Protein AF-A0A9C8SZF0-F1 (afdb_monomer)

Radius of gyration: 25.7 Å; Cα contacts (8 Å, |Δi|>4): 818; chains: 1; bounding box: 74×49×77 Å

pLDDT: mean 78.25, std 14.77, range [32.88, 96.75]

Nearest PDB structures (foldseek):
  4e8w-assembly2_B  TM=5.052E-01  e=5.948E-06  Burkholderia cenocepacia J2315
  4e8w-assembly1_A  TM=4.848E-01  e=4.442E-06  Burkholderia cenocepacia J2315
  3b1o-assembly1_B  TM=4.545E-01  e=8.723E-05  Burkholderia thailandensis E264
  6whj-assembly2_D  TM=4.359E-01  e=5.158E-05  Giardia lamblia ATCC 50803
  6whj-assembly2_C  TM=4.330E-01  e=2.495E-04  Giardia lamblia ATCC 50803

Foldseek 3Di:
DPPQAAAEEEEEAQEKEKEFEKDWDPFDPVPDDPPPPDDRVDTDIDGPADIDIDRPLRRLLVQLLVLVPVPDPGDHHYHYDHFWDYWYKYWYWYAAPPQPDPDPFWRIFGLDMDGGPDDQDDDTDADDDDPVCLVSLAPNQEEYEYEQSRAGHPCLVVSCVRHPPYAYEYEYLALQRCQVVLQSQFASYEYEYELNNLVVQVQDDDQQAFLLLSLLSVVVSCCDVSSNQADPVLRFGSYWYWYDLPQFKIWIGGRPFTKIFGDAQAGRGSDDQSRLHHAPSLRSNLVSVQRVVCSVVVGDDPDPLCCVQSGVQSNVLRVVCSSGPFGDDPHTHGDNGDPCPQQVVHRGVSVVPPDDDLRMFTWDRDDPVLVVLSCLCNDPDDDPSNQVSSVVGRDDPPPCPPCPPPDDDDDDVVNVVVVVVCLCPPCVVVVHSCVNARWHDQQPDIDRRSVVSRVLSVLLSQVLVQVPDPDDPDDDDDDDDDDPPPCRVVSNVSSQVSSQSSDDHRPDDDDDDDPVVVPD

Secondary structure (DSSP, 8-state):
------EEEEEEEEEEEEEEEEEEEP-PPTT---TTSPPTT--EEEE-S--EEE-HHHHHHHHHHHHHHHTSS--PEEEEEEEEEEEEEEEEEEEPTT---SSTT--EEEEEEEPPSS-SSS-PPPP---TTTHHHHS---SEEEEE-TTS--S-HHHHHHHSTT-EEEEEES-GGG-HHHHHHHGGGEEEEEEHHHHHTTT----SS--HHHHHHHHHHHHTSTTT--EETTTTEESSEEEEEETTTEEEEEETTEEEEEE-TT----SS--TTT-B-S-HHHHHHHHHHHHHHHHTS----HHHHHHHHHHHHHHHHHHHHH-BEESSSEEPPPP-SSTT-GGGS-HHHH--S--TTEEEPPPP-HHHHHHHHHHT-S---HHHHHHHHHHTPPPP------SS------HHHHHHHHHHIIIIITTTT-TTTTS--EEETTEEE--HHHHHHHHHHHHHHHHHHT-S--SS---------TTSSHHHHHHHHHHHHHTTSSS---------GGGS--

Mean predicted aligned error: 11.18 Å

Sequence (520 aa):
MEQISPKILLLGSNVRITNLPIKEVSLLEEGSLPAYGYNPGDAIDLLAGRVSVENGRLEQCLTWLSIYLAGSEMTPRLNSLAYGREKQVYQIFRKRKGATVEKPDHGWFMVNQILPSEGRGSESAPLVINNGNLEKMRDNAGIVIIDDSGVPPQVCDDLADLNPGFWCIAMGISVAHWQQWAERLGDRFTLFCRLSDLETTRMEMDSSVNWETIVAMSLRALRTPEVGLWDREKNRFLCHIIVEMFPHGLLYVGPEGTFFRYRKNHLPEKSSPRQRGSVPCYDTMVTSMLTMDAMRFGGFEFCRNYIFDFSKQVLINWHLLYEHGYYFTDGLEFPNLDLSATFPDGSPCSFINTTPDPSFVELPAFSADFDTTLDLVASQVWNENKKKALRSFFRRPARSVTASPYGGPPFDYLDVIVSVLHHLKEEVNRGRGFAELPIFQLGHLRTTDPAEIDPVITLHNVMESYVSKRHVLRPLCIGVFGPPGSGKSFAVKQVANVIARNLEGSPFDFFEFNLTQFAS

Structure (mmCIF, N/CA/C/O backbone):
data_AF-A0A9C8SZF0-F1
#
_entry.id   AF-A0A9C8SZF0-F1
#
loop_
_atom_site.group_PDB
_atom_site.id
_atom_site.type_symbol
_atom_site.label_atom_id
_atom_site.label_alt_id
_atom_site.label_comp_id
_atom_site.label_asym_id
_atom_site.label_entity_id
_atom_site.label_seq_id
_atom_site.pdbx_PDB_ins_code
_atom_site.Cartn_x
_atom_site.Cartn_y
_atom_site.Cartn_z
_atom_site.occupancy
_atom_site.B_iso_or_equiv
_atom_site.auth_seq_id
_atom_site.auth_comp_id
_atom_site.auth_asym_id
_atom_site.auth_atom_id
_atom_site.pdbx_PDB_model_num
ATOM 1 N N . MET A 1 1 ? -24.465 21.141 25.421 1.00 38.34 1 MET A N 1
ATOM 2 C CA . MET A 1 1 ? -24.071 19.760 25.083 1.00 38.34 1 MET A CA 1
ATOM 3 C C . MET A 1 1 ? -22.562 19.771 24.990 1.00 38.34 1 MET A C 1
ATOM 5 O O . MET A 1 1 ? -22.054 20.533 24.180 1.00 38.34 1 MET A O 1
ATOM 9 N N . GLU A 1 2 ? -21.855 19.058 25.870 1.00 36.3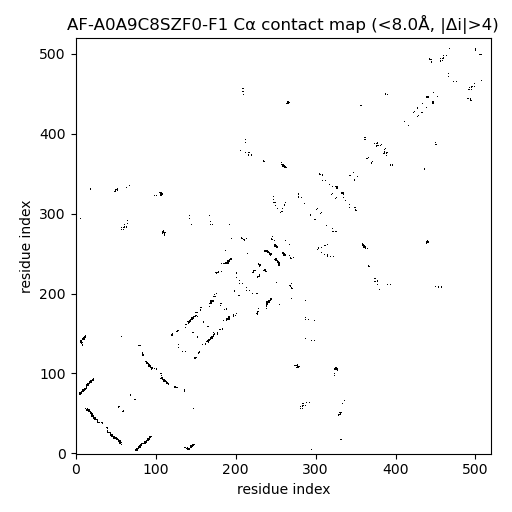4 2 GLU A N 1
ATOM 10 C CA . GLU A 1 2 ? -20.407 18.880 25.710 1.00 36.34 2 GLU A CA 1
ATOM 11 C C . GLU A 1 2 ? -20.170 18.201 24.364 1.00 36.34 2 GLU A C 1
ATOM 13 O O . GLU A 1 2 ? -20.716 17.131 24.092 1.00 36.34 2 GLU A O 1
ATOM 18 N N . GLN A 1 3 ? -19.431 18.871 23.487 1.00 45.34 3 GLN A N 1
ATOM 19 C CA . GLN A 1 3 ? -19.032 18.318 22.205 1.00 45.34 3 GLN A CA 1
ATOM 20 C C . GLN A 1 3 ? -18.050 17.187 22.520 1.00 45.34 3 GLN A C 1
ATOM 22 O O . GLN A 1 3 ? -16.918 17.438 22.931 1.00 45.34 3 GLN A O 1
ATOM 27 N N . ILE A 1 4 ? -18.525 15.941 22.456 1.00 55.91 4 ILE A N 1
ATOM 28 C CA . ILE A 1 4 ? -17.714 14.757 22.749 1.00 55.91 4 ILE A CA 1
ATOM 29 C C . ILE A 1 4 ? -16.521 14.790 21.791 1.00 55.91 4 ILE A C 1
ATOM 31 O O . ILE A 1 4 ? -16.707 14.729 20.577 1.00 55.91 4 ILE A O 1
ATOM 35 N N . SER A 1 5 ? -15.309 14.936 22.335 1.00 64.50 5 SER A N 1
ATOM 36 C CA . SER A 1 5 ? -14.091 14.920 21.521 1.00 64.50 5 SER A CA 1
ATOM 37 C C . SER A 1 5 ? -14.018 13.590 20.758 1.00 64.50 5 SER A C 1
ATOM 39 O O . SER A 1 5 ? -14.234 12.533 21.371 1.00 64.50 5 SER A O 1
ATOM 41 N N . PRO A 1 6 ? -13.749 13.615 19.440 1.00 76.25 6 PRO A N 1
ATOM 42 C CA . PRO A 1 6 ? -13.634 12.401 18.650 1.00 76.25 6 PRO A CA 1
ATOM 43 C C . PRO A 1 6 ? -12.551 11.492 19.240 1.00 76.25 6 PRO A C 1
ATOM 45 O O . PRO A 1 6 ? -11.498 11.955 19.686 1.00 76.25 6 PRO A O 1
ATOM 48 N N . LYS A 1 7 ? -12.814 10.185 19.281 1.00 86.88 7 LYS A N 1
ATOM 49 C CA . LYS A 1 7 ? -11.872 9.203 19.830 1.00 86.88 7 LYS A CA 1
ATOM 50 C C . LYS A 1 7 ? -11.289 8.333 18.729 1.00 86.88 7 LYS A C 1
ATOM 52 O O . LYS A 1 7 ? -12.010 7.906 17.824 1.00 86.88 7 LYS A O 1
ATOM 57 N N . ILE A 1 8 ? -10.004 8.031 18.867 1.00 90.75 8 ILE A N 1
ATOM 58 C CA . ILE A 1 8 ? -9.289 7.075 18.026 1.00 90.75 8 ILE A CA 1
ATOM 59 C C . ILE A 1 8 ? -8.812 5.939 18.925 1.00 90.75 8 ILE A C 1
ATOM 61 O O . ILE A 1 8 ? -8.101 6.171 19.907 1.00 90.75 8 ILE A O 1
ATOM 65 N N . LEU A 1 9 ? -9.201 4.715 18.581 1.00 92.81 9 LEU A N 1
ATOM 66 C CA . LEU A 1 9 ? -8.744 3.499 19.239 1.00 92.81 9 LEU A CA 1
ATOM 67 C C . LEU A 1 9 ? -7.778 2.752 18.322 1.00 92.81 9 LEU A C 1
ATOM 69 O O . LEU A 1 9 ? -8.140 2.332 17.230 1.00 92.81 9 LEU A O 1
ATOM 73 N N . LEU A 1 10 ? -6.556 2.552 18.793 1.00 93.19 10 LEU A N 1
ATOM 74 C CA . LEU A 1 10 ? -5.532 1.750 18.139 1.00 93.19 10 LEU A CA 1
ATOM 75 C C . LEU A 1 10 ? -5.492 0.366 18.787 1.00 93.19 10 LEU A C 1
ATOM 77 O O . LEU A 1 10 ? -5.173 0.236 19.970 1.00 93.19 10 LEU A O 1
ATOM 81 N N . LEU A 1 11 ? -5.799 -0.667 18.011 1.00 92.12 11 LEU A N 1
ATOM 82 C CA . LEU A 1 11 ? -5.653 -2.066 18.391 1.00 92.12 11 LEU A CA 1
ATOM 83 C C . LEU A 1 11 ? -4.534 -2.672 17.560 1.00 92.12 11 LEU A C 1
ATOM 85 O O . LEU A 1 11 ? -4.567 -2.635 16.336 1.00 92.12 11 LEU A O 1
ATOM 89 N N . GLY A 1 12 ? -3.538 -3.260 18.197 1.00 89.56 12 GLY A N 1
ATOM 90 C CA . GLY A 1 12 ? -2.451 -3.866 17.443 1.00 89.56 12 GLY A CA 1
ATOM 91 C C . GLY A 1 12 ? -1.741 -4.934 18.216 1.00 89.56 12 GLY A C 1
ATOM 92 O O . GLY A 1 12 ? -1.957 -5.142 19.407 1.00 89.56 12 GLY A O 1
ATOM 93 N N . SER A 1 13 ? -0.885 -5.641 17.512 1.00 85.75 13 SER A N 1
ATOM 94 C CA . SER A 1 13 ? -0.156 -6.725 18.136 1.00 85.75 13 SER A CA 1
ATOM 95 C C . SER A 1 13 ? 0.953 -6.195 19.025 1.00 85.75 13 SER A C 1
ATOM 97 O O . SER A 1 13 ? 1.542 -5.149 18.757 1.00 85.75 13 SER A O 1
ATOM 99 N N . ASN A 1 14 ? 1.253 -6.937 20.085 1.00 88.44 14 ASN A N 1
ATOM 100 C CA . ASN A 1 14 ? 2.351 -6.611 20.973 1.00 88.44 14 ASN A CA 1
ATOM 101 C C . ASN A 1 14 ? 3.686 -6.898 20.270 1.00 88.44 14 ASN A C 1
ATOM 103 O O . ASN A 1 14 ? 4.181 -8.024 20.272 1.00 88.44 14 ASN A O 1
ATOM 107 N N . VAL A 1 15 ? 4.237 -5.888 19.600 1.00 88.81 15 VAL A N 1
ATOM 108 C CA . VAL A 1 15 ? 5.493 -5.988 18.856 1.00 88.81 15 VAL A CA 1
ATOM 109 C C . VAL A 1 15 ? 6.458 -4.952 19.393 1.00 88.81 15 VAL A C 1
ATOM 111 O O . VAL A 1 15 ? 6.147 -3.766 19.423 1.00 88.81 15 VAL A O 1
ATOM 114 N N . ARG A 1 16 ? 7.653 -5.405 19.752 1.00 92.94 16 ARG A N 1
ATOM 115 C CA . ARG A 1 16 ? 8.770 -4.556 20.134 1.00 92.94 16 ARG A CA 1
ATOM 116 C C . ARG A 1 16 ? 9.786 -4.552 18.998 1.00 92.94 16 ARG A C 1
ATOM 118 O O . ARG A 1 16 ? 10.377 -5.582 18.674 1.00 92.94 16 ARG A O 1
ATOM 125 N N . ILE A 1 17 ? 9.959 -3.397 18.366 1.00 92.44 17 ILE A N 1
ATOM 126 C CA . ILE A 1 17 ? 10.897 -3.197 17.262 1.00 92.44 17 ILE A CA 1
ATOM 127 C C . ILE A 1 17 ? 12.141 -2.500 17.804 1.00 92.44 17 ILE A C 1
ATOM 129 O O . ILE A 1 17 ? 12.049 -1.438 18.410 1.00 92.44 17 ILE A O 1
ATOM 133 N N . THR A 1 18 ? 13.309 -3.099 17.584 1.00 94.12 18 THR A N 1
ATOM 134 C CA . THR A 1 18 ? 14.612 -2.508 17.902 1.00 94.12 18 THR A CA 1
ATOM 135 C C . THR A 1 18 ? 15.274 -2.014 16.619 1.00 94.12 18 THR A C 1
ATOM 137 O O . THR A 1 18 ? 15.653 -2.813 15.759 1.00 94.12 18 THR A O 1
ATOM 140 N N . ASN A 1 19 ? 15.435 -0.699 16.507 1.00 93.31 19 ASN A N 1
ATOM 141 C CA . ASN A 1 19 ? 15.998 -0.015 15.348 1.00 93.31 19 ASN A CA 1
ATOM 142 C C . ASN A 1 19 ? 17.500 0.226 15.559 1.00 93.31 19 ASN A C 1
ATOM 144 O O . ASN A 1 19 ? 17.912 0.945 16.475 1.00 93.31 19 ASN A O 1
ATOM 148 N N . LEU A 1 20 ? 18.317 -0.398 14.710 1.00 92.69 20 LEU A N 1
ATOM 149 C CA . LEU A 1 20 ? 19.775 -0.452 14.799 1.00 92.69 20 LEU A CA 1
ATOM 150 C C . LEU A 1 20 ? 20.410 0.342 13.643 1.00 92.69 20 LEU A C 1
ATOM 152 O O . LEU A 1 20 ? 20.508 -0.188 12.532 1.00 92.69 20 LEU A O 1
ATOM 156 N N . PRO A 1 21 ? 20.869 1.586 13.863 1.00 91.62 21 PRO A N 1
ATOM 157 C CA . PRO A 1 21 ? 21.657 2.302 12.866 1.00 91.62 21 PRO A CA 1
ATOM 158 C C . PRO A 1 21 ? 23.086 1.745 12.831 1.00 91.62 21 PRO A C 1
ATOM 160 O O . PRO A 1 21 ? 23.797 1.779 13.838 1.00 91.62 21 PRO A O 1
ATOM 163 N N . ILE A 1 22 ? 23.526 1.255 11.672 1.00 89.25 22 ILE A N 1
ATOM 164 C CA . ILE A 1 22 ? 24.860 0.680 11.461 1.00 89.25 22 ILE A CA 1
ATOM 165 C C . ILE A 1 22 ? 25.652 1.418 10.376 1.00 89.25 22 ILE A C 1
ATOM 167 O O . ILE A 1 22 ? 25.095 2.027 9.458 1.00 89.25 22 ILE A O 1
ATOM 171 N N . LYS A 1 23 ? 26.979 1.329 10.468 1.00 84.81 23 LYS A N 1
ATOM 172 C CA . LYS A 1 23 ? 27.936 1.754 9.445 1.00 84.81 23 LYS A CA 1
ATOM 173 C C . LYS A 1 23 ? 28.950 0.643 9.203 1.00 84.81 23 LYS A C 1
ATOM 175 O O . LYS A 1 23 ? 29.465 0.055 10.152 1.00 84.81 23 LYS A O 1
ATOM 180 N N . GLU A 1 24 ? 29.253 0.405 7.937 1.00 75.44 24 GLU A N 1
ATOM 181 C CA . GLU A 1 24 ? 30.320 -0.510 7.543 1.00 75.44 24 GLU A CA 1
ATOM 182 C C . GLU A 1 24 ? 31.672 0.161 7.805 1.00 75.44 24 GLU A C 1
ATOM 184 O O . GLU A 1 24 ? 31.866 1.340 7.482 1.00 75.44 24 GLU A O 1
ATOM 189 N N . VAL A 1 25 ? 32.593 -0.573 8.422 1.00 69.62 25 VAL A N 1
ATOM 190 C CA . VAL A 1 25 ? 33.979 -0.140 8.592 1.00 69.62 25 VAL A CA 1
ATOM 191 C C . VAL A 1 25 ? 34.795 -0.817 7.507 1.00 69.62 25 VAL A C 1
ATOM 193 O O . VAL A 1 25 ? 34.813 -2.043 7.425 1.00 69.62 25 VAL A O 1
ATOM 196 N N . SER A 1 26 ? 35.445 -0.014 6.661 1.00 56.91 26 SER A N 1
ATOM 197 C CA . SER A 1 26 ? 36.345 -0.525 5.631 1.00 56.91 26 SER A CA 1
ATOM 198 C C . SER A 1 26 ? 37.359 -1.464 6.275 1.00 56.91 26 SER A C 1
ATOM 200 O O . SER A 1 26 ? 37.999 -1.106 7.265 1.00 56.91 26 SER A O 1
ATOM 202 N N . LEU A 1 27 ? 37.433 -2.669 5.717 1.00 55.66 27 LEU A N 1
ATOM 203 C CA . LEU A 1 27 ? 38.304 -3.763 6.121 1.00 55.66 27 LEU A CA 1
ATOM 204 C C . LEU A 1 27 ? 39.694 -3.247 6.503 1.00 55.66 27 LEU A C 1
ATOM 206 O O . LEU A 1 27 ? 40.273 -2.440 5.777 1.00 55.66 27 LEU A O 1
ATOM 210 N N . LEU A 1 28 ? 40.223 -3.732 7.627 1.00 53.03 28 LEU A N 1
ATOM 211 C CA . LEU A 1 28 ? 41.644 -3.608 7.944 1.00 53.03 28 LEU A CA 1
ATOM 212 C C . LEU A 1 28 ? 42.442 -4.026 6.700 1.00 53.03 28 LEU A C 1
ATOM 214 O O . LEU A 1 28 ? 42.295 -5.161 6.242 1.00 53.03 28 LEU A O 1
ATOM 218 N N . GLU A 1 29 ? 43.235 -3.113 6.133 1.00 50.22 29 GLU A N 1
ATOM 219 C CA . GLU A 1 29 ? 44.089 -3.425 4.984 1.00 50.22 29 GLU A CA 1
ATOM 220 C C . GLU A 1 29 ? 45.034 -4.578 5.354 1.00 50.22 29 GLU A C 1
ATOM 222 O O . GLU A 1 29 ? 45.489 -4.667 6.503 1.00 50.22 29 GLU A O 1
ATOM 227 N N . GLU A 1 30 ? 45.334 -5.470 4.404 1.00 50.25 30 GLU A N 1
ATOM 228 C CA . GLU A 1 30 ? 46.364 -6.498 4.591 1.00 50.25 30 GLU A CA 1
ATOM 229 C C . GLU A 1 30 ? 47.668 -5.833 5.063 1.00 50.25 30 GLU A C 1
ATOM 231 O O . GLU A 1 30 ? 48.233 -4.986 4.376 1.00 50.25 30 GLU A O 1
ATOM 236 N N . GLY A 1 31 ? 48.132 -6.189 6.266 1.00 51.50 31 GLY A N 1
ATOM 237 C CA . GLY A 1 31 ? 49.287 -5.555 6.921 1.00 51.50 31 GLY A CA 1
ATOM 238 C C . GLY A 1 31 ? 48.944 -4.699 8.146 1.00 51.50 31 GLY A C 1
ATOM 239 O O . GLY A 1 31 ? 49.842 -4.326 8.900 1.00 51.50 31 GLY A O 1
ATOM 240 N N . SER A 1 32 ? 47.660 -4.453 8.410 1.00 55.47 32 SER A N 1
ATOM 241 C CA . SER A 1 32 ? 47.193 -3.879 9.676 1.00 55.47 32 SER A CA 1
ATOM 242 C C . SER A 1 32 ? 47.298 -4.931 10.785 1.00 55.47 32 SER A C 1
ATOM 244 O O . SER A 1 32 ? 46.672 -5.985 10.689 1.00 55.47 32 SER A O 1
ATOM 246 N N . LEU A 1 33 ? 48.053 -4.673 11.859 1.00 46.62 33 LEU A N 1
ATOM 247 C CA . LEU A 1 33 ? 48.006 -5.522 13.058 1.00 46.62 33 LEU A CA 1
ATOM 248 C C . LEU A 1 33 ? 46.570 -5.497 13.621 1.00 46.62 33 LEU A C 1
ATOM 250 O O . LEU A 1 33 ? 46.098 -4.417 13.987 1.00 46.62 33 LEU A O 1
ATOM 254 N N . PRO A 1 34 ? 45.852 -6.634 13.697 1.00 52.44 34 PRO A N 1
ATOM 255 C CA . PRO A 1 34 ? 44.480 -6.629 14.180 1.00 52.44 34 PRO A CA 1
ATOM 256 C C . PRO A 1 34 ? 44.485 -6.328 15.679 1.00 52.44 34 PRO A C 1
ATOM 258 O O . PRO A 1 34 ? 44.896 -7.151 16.493 1.00 52.44 34 PRO A O 1
ATOM 261 N N . ALA A 1 35 ? 44.008 -5.143 16.061 1.00 52.53 35 ALA A N 1
ATOM 262 C CA . ALA A 1 35 ? 43.926 -4.748 17.467 1.00 52.53 35 ALA A CA 1
ATOM 263 C C . ALA A 1 35 ? 42.891 -5.566 18.273 1.00 52.53 35 ALA A C 1
ATOM 265 O O . ALA A 1 35 ? 42.857 -5.457 19.493 1.00 52.53 35 ALA A O 1
ATOM 266 N N . TYR A 1 36 ? 42.062 -6.397 17.627 1.00 56.94 36 TYR A N 1
ATOM 267 C CA . TYR A 1 36 ? 40.948 -7.099 18.273 1.00 56.94 36 TYR A CA 1
ATOM 268 C C . TYR A 1 36 ? 40.574 -8.426 17.587 1.00 56.94 36 TYR A C 1
ATOM 270 O O . TYR A 1 36 ? 39.426 -8.610 17.227 1.00 56.94 36 TYR A O 1
ATOM 278 N N . GLY A 1 37 ? 41.505 -9.359 17.360 1.00 59.75 37 GLY A N 1
ATOM 279 C CA . GLY A 1 37 ? 41.156 -10.747 16.977 1.00 59.75 37 GLY A CA 1
ATOM 280 C C . GLY A 1 37 ? 40.319 -10.952 15.695 1.00 59.75 37 GLY A C 1
ATOM 281 O O . GLY A 1 37 ? 39.879 -12.071 15.451 1.00 59.75 37 GLY A O 1
ATOM 282 N N . TYR A 1 38 ? 40.095 -9.907 14.897 1.00 63.72 38 TYR A N 1
ATOM 283 C CA . TYR A 1 38 ? 39.422 -9.960 13.601 1.00 63.72 38 TYR A CA 1
ATOM 284 C C . TYR A 1 38 ? 40.428 -10.323 12.513 1.00 63.72 38 TYR A C 1
ATOM 286 O O . TYR A 1 38 ? 41.579 -9.876 12.550 1.00 63.72 38 TYR A O 1
ATOM 294 N N . ASN A 1 39 ? 39.996 -11.102 11.529 1.00 61.88 39 ASN A N 1
ATOM 295 C CA . ASN A 1 39 ? 40.811 -11.408 10.366 1.00 61.88 39 ASN A CA 1
ATOM 296 C C . ASN A 1 39 ? 40.719 -10.259 9.347 1.00 61.88 39 ASN A C 1
ATOM 298 O O . ASN A 1 39 ? 39.636 -9.702 9.137 1.00 61.88 39 ASN A O 1
ATOM 302 N N . PRO A 1 40 ? 41.826 -9.900 8.673 1.00 57.72 40 PRO A N 1
ATOM 303 C CA . PRO A 1 40 ? 41.757 -9.087 7.463 1.00 57.72 40 PRO A CA 1
ATOM 304 C C . PRO A 1 40 ? 40.744 -9.704 6.487 1.00 57.72 40 PRO A C 1
ATOM 306 O O . PRO A 1 40 ? 40.818 -10.894 6.187 1.00 57.72 40 PRO A O 1
ATOM 309 N N . GLY A 1 41 ? 39.771 -8.911 6.034 1.00 57.34 41 GLY A N 1
ATOM 310 C CA . GLY A 1 41 ? 38.653 -9.392 5.211 1.00 57.34 41 GLY A CA 1
ATOM 311 C C . GLY A 1 41 ? 37.327 -9.627 5.953 1.00 57.34 41 GLY A C 1
ATOM 312 O O . GLY A 1 41 ? 36.304 -9.797 5.289 1.00 57.34 41 GLY A O 1
ATOM 313 N N . ASP A 1 42 ? 37.299 -9.569 7.290 1.00 61.69 42 ASP A N 1
ATOM 314 C CA . ASP A 1 42 ? 36.056 -9.686 8.066 1.00 61.69 42 ASP A CA 1
ATOM 315 C C . ASP A 1 42 ? 35.130 -8.481 7.846 1.00 61.69 42 ASP A C 1
ATOM 317 O O . ASP A 1 42 ? 35.495 -7.339 8.117 1.00 61.69 42 ASP A O 1
ATOM 321 N N . ALA A 1 43 ? 33.891 -8.725 7.410 1.00 63.72 43 ALA A N 1
ATOM 322 C CA . ALA A 1 43 ? 32.884 -7.674 7.276 1.00 63.72 43 ALA A CA 1
ATOM 323 C C . ALA A 1 43 ? 32.422 -7.188 8.661 1.00 63.72 43 ALA A C 1
ATOM 325 O O . ALA A 1 43 ? 31.657 -7.872 9.343 1.00 63.72 43 ALA A O 1
ATOM 326 N N . ILE A 1 44 ? 32.872 -5.997 9.061 1.00 71.50 44 ILE A N 1
ATOM 327 C CA . ILE A 1 44 ? 32.562 -5.401 10.364 1.00 71.50 44 ILE A CA 1
ATOM 328 C C . ILE A 1 44 ? 31.558 -4.258 10.179 1.00 71.50 44 ILE A C 1
ATOM 330 O O . ILE A 1 44 ? 31.874 -3.209 9.614 1.00 71.50 44 ILE A O 1
ATOM 334 N N . ASP A 1 45 ? 30.351 -4.448 10.710 1.00 79.75 45 ASP A N 1
ATOM 335 C CA . ASP A 1 45 ? 29.361 -3.386 10.890 1.00 79.75 45 ASP A CA 1
ATOM 336 C C . ASP A 1 45 ? 29.424 -2.886 12.345 1.00 79.75 45 ASP A C 1
ATOM 338 O O . ASP A 1 45 ? 29.328 -3.667 13.294 1.00 79.75 45 ASP A O 1
ATOM 342 N N . LEU A 1 46 ? 29.574 -1.573 12.535 1.00 83.19 46 LEU A N 1
ATOM 343 C CA . LEU A 1 46 ? 29.512 -0.929 13.850 1.00 83.19 46 LEU A CA 1
ATOM 344 C C . LEU A 1 46 ? 28.219 -0.137 14.002 1.00 83.19 46 LEU A C 1
ATOM 346 O O . LEU A 1 46 ? 27.692 0.399 13.027 1.00 83.19 46 LEU A O 1
ATOM 350 N N . LEU A 1 47 ? 27.751 0.020 15.242 1.00 88.12 47 LEU A N 1
ATOM 351 C CA . LEU A 1 47 ? 26.681 0.968 15.541 1.00 88.12 47 LEU A CA 1
ATOM 352 C C . LEU A 1 47 ? 27.116 2.385 15.148 1.00 88.12 47 LEU A C 1
ATOM 354 O O . LEU A 1 47 ? 28.212 2.847 15.473 1.00 88.12 47 LEU A O 1
ATOM 358 N N . ALA A 1 48 ? 26.240 3.063 14.420 1.00 86.44 48 ALA A N 1
ATOM 359 C CA . ALA A 1 48 ? 26.464 4.400 13.891 1.00 86.44 48 ALA A CA 1
ATOM 360 C C . ALA A 1 48 ? 25.667 5.482 14.631 1.00 86.44 48 ALA A C 1
ATOM 362 O O . ALA A 1 48 ? 25.832 6.662 14.338 1.00 86.44 48 ALA A O 1
ATOM 363 N N . GLY A 1 49 ? 24.828 5.085 15.587 1.00 84.75 49 GLY A N 1
ATOM 364 C CA . GLY A 1 49 ? 23.991 5.970 16.384 1.00 84.75 49 GLY A CA 1
ATOM 365 C C . GLY A 1 49 ? 23.331 5.224 17.541 1.00 84.75 49 GLY A C 1
ATOM 366 O O . GLY A 1 49 ? 23.647 4.062 17.815 1.00 84.75 49 GLY A O 1
ATOM 367 N N . ARG A 1 50 ? 22.409 5.903 18.225 1.00 88.12 50 ARG A N 1
ATOM 368 C CA . ARG A 1 50 ? 21.656 5.334 19.343 1.00 88.12 50 ARG A CA 1
ATOM 369 C C . ARG A 1 50 ? 20.680 4.266 18.845 1.00 88.12 50 ARG A C 1
ATOM 371 O O . ARG A 1 50 ? 19.971 4.464 17.862 1.00 88.12 50 ARG A O 1
ATOM 378 N N . VAL A 1 51 ? 20.622 3.145 19.559 1.00 90.69 51 VAL A N 1
ATOM 379 C CA . VAL A 1 51 ? 19.593 2.123 19.344 1.00 90.69 51 VAL A CA 1
ATOM 380 C C . VAL A 1 51 ? 18.278 2.634 19.920 1.00 90.69 51 VAL A C 1
ATOM 382 O O . VAL A 1 51 ? 18.233 3.025 21.088 1.00 90.69 51 VAL A O 1
ATOM 385 N N . SER A 1 52 ? 17.219 2.619 19.114 1.00 90.88 52 SER A N 1
ATOM 386 C CA . SER A 1 52 ? 15.869 2.976 19.561 1.00 90.88 52 SER A CA 1
ATOM 387 C C . SER A 1 52 ? 14.959 1.761 19.594 1.00 90.88 52 SER A C 1
ATOM 389 O O . SER A 1 52 ? 15.185 0.775 18.892 1.00 90.88 52 SER A O 1
ATOM 391 N N . VAL A 1 53 ? 13.957 1.820 20.464 1.00 91.81 53 VAL A N 1
ATOM 392 C CA . VAL A 1 53 ? 12.970 0.762 20.656 1.00 91.81 53 VAL A CA 1
ATOM 393 C C . VAL A 1 53 ? 11.592 1.395 20.552 1.00 91.81 53 VAL A C 1
ATOM 395 O O . VAL A 1 53 ? 11.332 2.367 21.253 1.00 91.81 53 VAL A O 1
ATOM 398 N N . GLU A 1 54 ? 10.734 0.829 19.712 1.00 90.75 54 GLU A N 1
ATOM 399 C CA . GLU A 1 54 ? 9.350 1.268 19.505 1.00 90.75 54 GLU A CA 1
ATOM 400 C C . GLU A 1 54 ? 8.378 0.083 19.631 1.00 90.75 54 GLU A C 1
ATOM 402 O O . GLU A 1 54 ? 8.727 -1.070 19.358 1.00 90.75 54 GLU A O 1
ATOM 407 N N . ASN A 1 55 ? 7.137 0.359 20.025 1.00 89.25 55 ASN A N 1
ATOM 408 C CA . ASN A 1 55 ? 6.063 -0.618 20.212 1.00 89.25 55 ASN A CA 1
ATOM 409 C C . ASN A 1 55 ? 5.299 -0.879 18.902 1.00 89.25 55 ASN A C 1
ATOM 411 O O . ASN A 1 55 ? 4.069 -0.773 18.822 1.00 89.25 55 ASN A O 1
ATOM 415 N N . GLY A 1 56 ? 6.050 -1.195 17.848 1.00 88.06 56 GLY A N 1
ATOM 416 C CA . GLY A 1 56 ? 5.500 -1.659 16.583 1.00 88.06 56 GLY A CA 1
ATOM 417 C C . GLY A 1 56 ? 4.669 -0.620 15.833 1.00 88.06 56 GLY A C 1
ATOM 418 O O . GLY A 1 56 ? 4.826 0.590 15.990 1.00 88.06 56 GLY A O 1
ATOM 419 N N . ARG A 1 57 ? 3.742 -1.116 15.005 1.00 88.75 57 ARG A N 1
ATOM 420 C CA . ARG A 1 57 ? 2.879 -0.283 14.154 1.00 88.75 57 ARG A CA 1
ATOM 421 C C . ARG A 1 57 ? 1.992 0.686 14.939 1.00 88.75 57 ARG A C 1
ATOM 423 O O . ARG A 1 57 ? 1.641 1.733 14.401 1.00 88.75 57 ARG A O 1
ATOM 430 N N . LEU A 1 58 ? 1.639 0.371 16.190 1.00 88.00 58 LEU A N 1
ATOM 431 C CA . LEU A 1 58 ? 0.797 1.244 17.015 1.00 88.00 58 LEU A CA 1
ATOM 432 C C . LEU A 1 58 ? 1.514 2.542 17.378 1.00 88.00 58 LEU A C 1
ATOM 434 O O . LEU A 1 58 ? 0.946 3.619 17.209 1.00 88.00 58 LEU A O 1
ATOM 438 N N . GLU A 1 59 ? 2.760 2.447 17.841 1.00 90.38 59 GLU A N 1
ATOM 439 C CA . GLU A 1 59 ? 3.568 3.628 18.153 1.00 90.38 59 GLU A CA 1
ATOM 440 C C . GLU A 1 59 ? 3.896 4.421 16.887 1.00 90.38 59 GLU A C 1
ATOM 442 O O . GLU A 1 59 ? 3.759 5.639 16.878 1.00 90.38 59 GLU A O 1
ATOM 447 N N . GLN A 1 60 ? 4.191 3.739 15.777 1.00 90.75 60 GLN A N 1
ATOM 448 C CA . GLN A 1 60 ? 4.405 4.391 14.482 1.00 90.75 60 GLN A CA 1
ATOM 449 C C . GLN A 1 60 ? 3.166 5.181 14.016 1.00 90.75 60 GLN A C 1
ATOM 451 O O . GLN A 1 60 ? 3.300 6.321 13.572 1.00 90.75 60 GLN A O 1
ATOM 456 N N . CYS A 1 61 ? 1.954 4.624 14.154 1.00 91.25 61 CYS A N 1
ATOM 457 C CA . CYS A 1 61 ? 0.709 5.351 13.871 1.00 91.25 61 CYS A CA 1
ATOM 458 C C . CYS A 1 61 ? 0.538 6.560 14.796 1.00 91.25 61 CYS A C 1
ATOM 460 O O . CYS A 1 61 ? 0.186 7.637 14.328 1.00 91.25 61 CYS A O 1
ATOM 462 N N . LEU A 1 62 ? 0.797 6.411 16.100 1.00 90.50 62 LEU A N 1
ATOM 463 C CA . LEU A 1 62 ? 0.712 7.522 17.055 1.00 90.50 62 LEU A CA 1
ATOM 464 C C . LEU A 1 62 ? 1.677 8.657 16.702 1.00 90.50 62 LEU A C 1
ATOM 466 O O . LEU A 1 62 ? 1.285 9.823 16.761 1.00 90.50 62 LEU A O 1
ATOM 470 N N . THR A 1 63 ? 2.907 8.332 16.302 1.00 90.19 63 THR A N 1
ATOM 471 C CA . THR A 1 63 ? 3.907 9.316 15.871 1.00 90.19 63 THR A CA 1
ATOM 472 C C . THR A 1 63 ? 3.436 10.060 14.627 1.00 90.19 63 THR A C 1
ATOM 474 O O . THR A 1 63 ? 3.449 11.291 14.613 1.00 90.19 63 THR A O 1
ATOM 477 N N . TRP A 1 64 ? 2.933 9.344 13.615 1.00 91.00 64 TRP A N 1
ATOM 478 C CA . TRP A 1 64 ? 2.347 9.978 12.435 1.00 91.00 64 TRP A CA 1
ATOM 479 C C . TRP A 1 64 ? 1.159 10.868 12.802 1.00 91.00 64 TRP A C 1
ATOM 481 O O . TRP A 1 64 ? 1.179 12.054 12.485 1.00 91.00 64 TRP A O 1
ATOM 491 N N . LEU A 1 65 ? 0.160 10.347 13.520 1.00 89.62 65 LEU A N 1
ATOM 492 C CA . LEU A 1 65 ? -1.005 11.119 13.962 1.00 89.62 65 LEU A CA 1
ATOM 493 C C . LEU A 1 65 ? -0.599 12.376 14.737 1.00 89.62 65 LEU A C 1
ATOM 495 O O . LEU A 1 65 ? -1.177 13.432 14.512 1.00 89.62 65 LEU A O 1
ATOM 499 N N . SER A 1 66 ? 0.422 12.301 15.592 1.00 88.00 66 SER A N 1
ATOM 500 C CA . SER A 1 66 ? 0.929 13.463 16.330 1.00 88.00 66 SER A CA 1
ATOM 501 C C . SER A 1 66 ? 1.486 14.545 15.398 1.00 88.00 66 SER A C 1
ATOM 503 O O . SER A 1 66 ? 1.202 15.723 15.607 1.00 88.00 66 SER A O 1
ATOM 505 N N . ILE A 1 67 ? 2.207 14.163 14.335 1.00 85.25 67 ILE A N 1
ATOM 506 C CA . ILE A 1 67 ? 2.691 15.096 13.299 1.00 85.25 67 ILE A CA 1
ATOM 507 C C . ILE A 1 67 ? 1.508 15.765 12.580 1.00 85.25 67 ILE A C 1
ATOM 509 O O . ILE A 1 67 ? 1.510 16.981 12.396 1.00 85.25 67 ILE A O 1
ATOM 513 N N . TYR A 1 68 ? 0.473 14.999 12.219 1.00 83.75 68 TYR A N 1
ATOM 514 C CA . TYR A 1 68 ? -0.740 15.543 11.596 1.00 83.75 68 TYR A CA 1
ATOM 515 C C . TYR A 1 68 ? -1.507 16.490 12.525 1.00 83.75 68 TYR A C 1
ATOM 517 O O . TYR A 1 68 ? -1.987 17.540 12.092 1.00 83.75 68 TYR A O 1
ATOM 525 N N . LEU A 1 69 ? -1.641 16.112 13.797 1.00 83.50 69 LEU A N 1
ATOM 526 C CA . LEU A 1 69 ? -2.407 16.853 14.791 1.00 83.50 69 LEU A CA 1
ATOM 527 C C . LEU A 1 69 ? -1.727 18.160 15.186 1.00 83.50 69 LEU A C 1
ATOM 529 O O . LEU A 1 69 ? -2.428 19.149 15.373 1.00 83.50 69 LEU A O 1
ATOM 533 N N . ALA A 1 70 ? -0.391 18.193 15.237 1.00 82.56 70 ALA A N 1
ATOM 534 C CA . ALA A 1 70 ? 0.378 19.398 15.550 1.00 82.56 70 ALA A CA 1
ATOM 535 C C . ALA A 1 70 ? 0.090 20.568 14.588 1.00 82.56 70 ALA A C 1
ATOM 537 O O . ALA A 1 70 ? 0.205 21.726 14.981 1.00 82.56 70 ALA A O 1
ATOM 538 N N . GLY A 1 71 ? -0.301 20.271 13.344 1.00 72.12 71 GLY A N 1
ATOM 539 C CA . GLY A 1 71 ? -0.713 21.260 12.343 1.00 72.12 71 GLY A CA 1
ATOM 540 C C . GLY A 1 71 ? -2.227 21.478 12.238 1.00 72.12 71 GLY A C 1
ATOM 541 O O . GLY A 1 71 ? -2.670 22.116 11.286 1.00 72.12 71 GLY A O 1
ATOM 542 N N . SER A 1 72 ? -3.034 20.920 13.146 1.00 75.44 72 SER A N 1
ATOM 543 C CA . SER A 1 72 ? -4.500 20.958 13.084 1.00 75.44 72 SER A CA 1
ATOM 544 C C . SER A 1 72 ? -5.125 21.540 14.355 1.00 75.44 72 SER A C 1
ATOM 546 O O . SER A 1 72 ? -4.525 21.503 15.422 1.00 75.44 72 SER A O 1
ATOM 548 N N . GLU A 1 73 ? -6.373 22.002 14.268 1.00 79.25 73 GLU A N 1
ATOM 549 C CA . GLU A 1 73 ? -7.158 22.439 15.438 1.00 79.25 73 GLU A CA 1
ATOM 550 C C . GLU A 1 73 ? -7.819 21.266 16.197 1.00 79.25 73 GLU A C 1
ATOM 552 O O . GLU A 1 73 ? -8.520 21.466 17.189 1.00 79.25 73 GLU A O 1
ATOM 557 N N . MET A 1 74 ? -7.622 20.025 15.738 1.00 80.00 74 MET A N 1
ATOM 558 C CA . MET A 1 74 ? -8.242 18.837 16.325 1.00 80.00 74 MET A CA 1
ATOM 559 C C . MET A 1 74 ? -7.439 18.311 17.517 1.00 80.00 74 MET A C 1
ATOM 561 O O . MET A 1 74 ? -6.214 18.248 17.490 1.00 80.00 74 MET A O 1
ATOM 565 N N . THR A 1 75 ? -8.147 17.850 18.550 1.00 84.62 75 THR A N 1
ATOM 566 C CA . THR A 1 75 ? -7.557 17.243 19.757 1.00 84.62 75 THR A CA 1
ATOM 567 C C . THR A 1 75 ? -8.294 15.947 20.132 1.00 84.62 75 THR A C 1
ATOM 569 O O . THR A 1 75 ? -8.980 15.885 21.158 1.00 84.62 75 THR A O 1
ATOM 572 N N . PRO A 1 76 ? -8.218 14.901 19.283 1.00 86.75 76 PRO A N 1
ATOM 573 C CA . PRO A 1 76 ? -8.921 13.654 19.532 1.00 86.75 76 PRO A CA 1
ATOM 574 C C . PRO A 1 76 ? -8.339 12.927 20.746 1.00 86.75 76 PRO A C 1
ATOM 576 O O . PRO A 1 76 ? -7.137 12.979 21.019 1.00 86.75 76 PRO A O 1
ATOM 579 N N . ARG A 1 77 ? -9.184 12.181 21.459 1.00 88.06 77 ARG A N 1
ATOM 580 C CA . ARG A 1 77 ? -8.711 11.292 22.525 1.00 88.06 77 ARG A CA 1
ATOM 581 C C . ARG A 1 77 ? -8.129 10.023 21.906 1.00 88.06 77 ARG A C 1
ATOM 583 O O . ARG A 1 77 ? -8.850 9.259 21.268 1.00 88.06 77 ARG A O 1
ATOM 590 N N . LEU A 1 78 ? -6.841 9.784 22.139 1.00 88.88 78 LEU A N 1
ATOM 591 C CA . LEU A 1 78 ? -6.124 8.610 21.642 1.00 88.88 78 LEU A CA 1
ATOM 592 C C . LEU A 1 78 ? -6.093 7.510 22.709 1.00 88.88 78 LEU A C 1
ATOM 594 O O . LEU A 1 78 ? -5.574 7.712 23.807 1.00 88.88 78 LEU A O 1
ATOM 598 N N . ASN A 1 79 ? -6.621 6.337 22.374 1.00 90.81 79 ASN A N 1
ATOM 599 C CA . ASN A 1 79 ? -6.490 5.119 23.165 1.00 90.81 79 ASN A CA 1
ATOM 600 C C . ASN A 1 79 ? -5.699 4.085 22.361 1.00 90.81 79 ASN A C 1
ATOM 602 O O . ASN A 1 79 ? -5.903 3.940 21.161 1.00 90.81 79 ASN A O 1
ATOM 606 N N . SER A 1 80 ? -4.821 3.336 23.026 1.00 91.25 80 SER A N 1
ATOM 607 C CA . SER A 1 80 ? -4.071 2.240 22.408 1.00 91.25 80 SER A CA 1
ATOM 608 C C . SER A 1 80 ? -4.107 0.994 23.290 1.00 91.25 80 SER A C 1
ATOM 610 O O . SER A 1 80 ? -4.045 1.090 24.528 1.00 91.25 80 SER A O 1
ATOM 612 N N . LEU A 1 81 ? -4.236 -0.167 22.650 1.00 91.31 81 LEU A N 1
ATOM 613 C CA . LEU A 1 81 ? -4.200 -1.477 23.280 1.00 91.31 81 LEU A CA 1
ATOM 614 C C . LEU A 1 81 ? -3.415 -2.468 22.413 1.00 91.31 81 LEU A C 1
ATOM 616 O O . LEU A 1 81 ? -3.768 -2.733 21.263 1.00 91.31 81 LEU A O 1
ATOM 620 N N . ALA A 1 82 ? -2.382 -3.055 23.013 1.00 90.00 82 ALA A N 1
ATOM 621 C CA . ALA A 1 82 ? -1.647 -4.164 22.427 1.00 90.00 82 ALA A CA 1
ATOM 622 C C . ALA A 1 82 ? -2.271 -5.513 22.826 1.00 90.00 82 ALA A C 1
ATOM 624 O O . ALA A 1 82 ? -2.763 -5.659 23.949 1.00 90.00 82 ALA A O 1
ATOM 625 N N . TYR A 1 83 ? -2.223 -6.507 21.940 1.00 86.31 83 TYR A N 1
ATOM 626 C CA . TYR A 1 83 ? -2.697 -7.867 22.214 1.00 86.31 83 TYR A CA 1
ATOM 627 C C . TYR A 1 83 ? -1.722 -8.949 21.728 1.00 86.31 83 TYR A C 1
ATOM 629 O O . TYR A 1 83 ? -0.848 -8.705 20.896 1.00 86.31 83 TYR A O 1
ATOM 637 N N . GLY A 1 84 ? -1.872 -10.161 22.268 1.00 83.12 84 GLY A N 1
ATOM 638 C CA . GLY A 1 84 ? -0.973 -11.285 22.003 1.00 83.12 84 GLY A CA 1
ATOM 639 C C . GLY A 1 84 ? 0.329 -11.247 22.816 1.00 83.12 84 GLY A C 1
ATOM 640 O O . GLY A 1 84 ? 0.540 -10.384 23.671 1.00 83.12 84 GLY A O 1
ATOM 641 N N . ARG A 1 85 ? 1.200 -12.234 22.572 1.00 83.38 85 ARG A N 1
ATOM 642 C CA . ARG A 1 85 ? 2.544 -12.291 23.169 1.00 83.38 85 ARG A CA 1
ATOM 643 C C . ARG A 1 85 ? 3.449 -11.235 22.535 1.00 83.38 85 ARG A C 1
ATOM 645 O O . ARG A 1 85 ? 3.311 -10.958 21.346 1.00 83.38 85 ARG A O 1
ATOM 652 N N . GLU A 1 86 ? 4.369 -10.679 23.324 1.00 87.62 86 GLU A N 1
ATOM 653 C CA . GLU A 1 86 ? 5.371 -9.738 22.813 1.00 87.62 86 GLU A CA 1
ATOM 654 C C . GLU A 1 86 ? 6.276 -10.433 21.788 1.00 87.62 86 GLU A C 1
ATOM 656 O O . GLU A 1 86 ? 6.924 -11.432 22.100 1.00 87.62 86 GLU A O 1
ATOM 661 N N . LYS A 1 87 ? 6.336 -9.887 20.572 1.00 86.75 87 LYS A N 1
ATOM 662 C CA . LYS A 1 87 ? 7.224 -10.337 19.494 1.00 86.75 87 LYS A CA 1
ATOM 663 C C . LYS A 1 87 ? 8.385 -9.362 19.335 1.00 86.75 87 LYS A C 1
ATOM 665 O O . LYS A 1 87 ? 8.158 -8.160 19.213 1.00 86.75 87 LYS A O 1
ATOM 670 N N . GLN A 1 88 ? 9.611 -9.878 19.274 1.00 90.88 88 GLN A N 1
ATOM 671 C CA . GLN A 1 88 ? 10.803 -9.066 19.008 1.00 90.88 88 GLN A CA 1
ATOM 672 C C . GLN A 1 88 ? 11.096 -8.995 17.514 1.00 90.88 88 GLN A C 1
ATOM 674 O O . GLN A 1 88 ? 11.193 -10.023 16.844 1.00 90.88 88 GLN A O 1
ATOM 679 N N . VAL A 1 89 ? 11.290 -7.783 17.011 1.00 90.81 89 VAL A N 1
ATOM 680 C CA . VAL A 1 89 ? 11.711 -7.509 15.637 1.00 90.81 89 VAL A CA 1
ATOM 681 C C . VAL A 1 89 ? 12.941 -6.614 15.687 1.00 90.81 89 VAL A C 1
ATOM 683 O O . VAL A 1 89 ? 12.980 -5.651 16.446 1.00 90.81 89 VAL A O 1
ATOM 686 N N . TYR A 1 90 ? 13.936 -6.896 14.851 1.00 92.38 90 TYR A N 1
ATOM 687 C CA . TYR A 1 90 ? 15.101 -6.025 14.701 1.00 92.38 90 TYR A CA 1
ATOM 688 C C . TYR A 1 90 ? 15.119 -5.450 13.296 1.00 92.38 90 TYR A C 1
ATOM 690 O O . TYR A 1 90 ? 15.033 -6.195 12.320 1.00 92.38 90 TYR A O 1
ATOM 698 N N . GLN A 1 91 ? 15.245 -4.135 13.189 1.00 92.75 91 GLN A N 1
ATOM 699 C CA . GLN A 1 91 ? 15.405 -3.443 11.918 1.00 92.75 91 GLN A CA 1
ATOM 700 C C . GLN A 1 91 ? 16.794 -2.829 11.871 1.00 92.75 91 GLN A C 1
ATOM 702 O O . GLN A 1 91 ? 17.205 -2.105 12.775 1.00 92.75 91 GLN A O 1
ATOM 707 N N . ILE A 1 92 ? 17.533 -3.141 10.815 1.00 91.00 92 ILE A N 1
ATOM 708 C CA . ILE A 1 92 ? 18.908 -2.697 10.634 1.00 91.00 92 ILE A CA 1
ATOM 709 C C . ILE A 1 92 ? 18.905 -1.615 9.567 1.00 91.00 92 ILE A C 1
ATOM 711 O O . ILE A 1 92 ? 18.488 -1.859 8.432 1.00 91.00 92 ILE A O 1
ATOM 715 N N . PHE A 1 93 ? 19.384 -0.430 9.929 1.00 90.12 93 PHE A N 1
ATOM 716 C CA . PHE A 1 93 ? 19.413 0.742 9.067 1.00 90.12 93 PHE A CA 1
ATOM 717 C C . PHE A 1 93 ? 20.836 1.095 8.675 1.00 90.12 93 PHE A C 1
ATOM 719 O O . PHE A 1 93 ? 21.744 1.066 9.500 1.00 90.12 93 PHE A O 1
ATOM 726 N N . ARG A 1 94 ? 21.020 1.505 7.423 1.00 86.69 94 ARG A N 1
ATOM 727 C CA . ARG A 1 94 ? 22.293 2.021 6.923 1.00 86.69 94 ARG A CA 1
ATOM 728 C C . ARG A 1 94 ? 22.063 3.350 6.217 1.00 86.69 94 ARG A C 1
ATOM 730 O O . ARG A 1 94 ? 21.056 3.534 5.531 1.00 86.69 94 ARG A O 1
ATOM 737 N N . LYS A 1 95 ? 23.007 4.273 6.379 1.00 82.94 95 LYS A N 1
ATOM 738 C CA . LYS A 1 95 ? 23.006 5.545 5.657 1.00 82.94 95 LYS A CA 1
ATOM 739 C C . LYS A 1 95 ? 23.446 5.318 4.209 1.00 82.94 95 LYS A C 1
ATOM 741 O O . LYS A 1 95 ? 24.505 4.730 3.982 1.00 82.94 95 LYS A O 1
ATOM 746 N N . ARG A 1 96 ? 22.664 5.781 3.230 1.00 74.38 96 ARG A N 1
ATOM 747 C CA . ARG A 1 96 ? 23.097 5.796 1.822 1.00 74.38 96 ARG A CA 1
ATOM 748 C C . ARG A 1 96 ? 24.102 6.928 1.607 1.00 74.38 96 ARG A C 1
ATOM 750 O O . ARG A 1 96 ? 23.837 8.073 1.969 1.00 74.38 96 ARG A O 1
ATOM 757 N N . LYS A 1 97 ? 25.242 6.626 0.986 1.00 56.53 97 LYS A N 1
ATOM 758 C CA . LYS A 1 97 ? 26.184 7.640 0.496 1.00 56.53 97 LYS A CA 1
ATOM 759 C C . LYS A 1 97 ? 25.707 8.122 -0.879 1.00 56.53 97 LYS A C 1
ATOM 761 O O . LYS A 1 97 ? 25.393 7.302 -1.733 1.00 56.53 97 LYS A O 1
ATOM 766 N N . GLY A 1 98 ? 25.604 9.436 -1.076 1.00 52.84 98 GLY A N 1
ATOM 767 C CA . GLY A 1 98 ? 25.270 10.030 -2.380 1.00 52.84 98 GLY A CA 1
ATOM 768 C C . GLY A 1 98 ? 23.807 10.419 -2.614 1.00 52.84 98 GLY A C 1
ATOM 769 O O . GLY A 1 98 ? 23.498 10.927 -3.688 1.00 52.84 98 GLY A O 1
ATOM 770 N N . ALA A 1 99 ? 22.907 10.265 -1.636 1.00 47.56 99 ALA A N 1
ATOM 771 C CA . ALA A 1 99 ? 21.634 10.976 -1.718 1.00 47.56 99 ALA A CA 1
ATOM 772 C C . ALA A 1 99 ? 21.937 12.485 -1.667 1.00 47.56 99 ALA A C 1
ATOM 774 O O . ALA A 1 99 ? 22.717 12.936 -0.826 1.00 47.56 99 ALA A O 1
ATOM 775 N N . THR A 1 100 ? 21.369 13.262 -2.589 1.00 45.69 100 THR A N 1
ATOM 776 C CA . THR A 1 100 ? 21.346 14.731 -2.539 1.00 45.69 100 THR A CA 1
ATOM 777 C C . THR A 1 100 ? 20.502 15.149 -1.344 1.00 45.69 100 THR A C 1
ATOM 779 O O . THR A 1 100 ? 19.350 15.547 -1.481 1.00 45.69 100 THR A O 1
ATOM 782 N N . VAL A 1 101 ? 21.032 14.949 -0.145 1.00 49.84 101 VAL A N 1
ATOM 783 C CA . VAL A 1 101 ? 20.356 15.314 1.082 1.00 49.84 101 VAL A CA 1
ATOM 784 C C . VAL A 1 101 ? 20.838 16.712 1.427 1.00 49.84 101 VAL A C 1
ATOM 786 O O . VAL A 1 101 ? 21.980 16.901 1.836 1.00 49.84 101 VAL A O 1
ATOM 789 N N . GLU A 1 102 ? 19.967 17.705 1.243 1.00 46.94 102 GLU A N 1
ATOM 790 C CA . GLU A 1 102 ? 20.225 19.097 1.647 1.00 46.94 102 GLU A CA 1
ATOM 791 C C . GLU A 1 102 ? 20.533 19.219 3.151 1.00 46.94 102 GLU A C 1
ATOM 793 O O . GLU A 1 102 ? 21.130 20.197 3.595 1.00 46.94 102 GLU A O 1
ATOM 798 N N . LYS A 1 103 ? 20.159 18.201 3.938 1.00 54.94 103 LYS A N 1
ATOM 799 C CA . LYS A 1 103 ? 20.474 18.072 5.359 1.00 54.94 103 LYS A CA 1
ATOM 800 C C . LYS A 1 103 ? 21.485 16.942 5.583 1.00 54.94 103 LYS A C 1
ATOM 802 O O . LYS A 1 103 ? 21.192 15.808 5.220 1.00 54.94 103 LYS A O 1
ATOM 807 N N . PRO A 1 104 ? 22.628 17.190 6.237 1.00 54.62 104 PRO A N 1
ATOM 808 C CA . PRO A 1 104 ? 23.709 16.214 6.364 1.00 54.62 104 PRO A CA 1
ATOM 809 C C . PRO A 1 104 ? 23.321 14.894 7.048 1.00 54.62 104 PRO A C 1
ATOM 811 O O . PRO A 1 104 ? 24.058 13.923 6.882 1.00 54.62 104 PRO A O 1
ATOM 814 N N . ASP A 1 105 ? 22.184 14.809 7.751 1.00 58.44 105 ASP A N 1
ATOM 815 C CA . ASP A 1 105 ? 21.857 13.663 8.604 1.00 58.44 105 ASP A CA 1
ATOM 816 C C . ASP A 1 105 ? 20.658 12.790 8.183 1.00 58.44 105 ASP A C 1
ATOM 818 O O . ASP A 1 105 ? 20.522 11.683 8.709 1.00 58.44 105 ASP A O 1
ATOM 822 N N . HIS A 1 106 ? 19.854 13.186 7.187 1.00 73.50 106 HIS A N 1
ATOM 823 C CA . HIS A 1 106 ? 18.860 12.274 6.586 1.00 73.50 106 HIS A CA 1
ATOM 824 C C . HIS A 1 106 ? 19.541 11.231 5.666 1.00 73.50 106 HIS A C 1
ATOM 826 O O . HIS A 1 106 ? 20.742 11.307 5.386 1.00 73.50 106 HIS A O 1
ATOM 832 N N . GLY A 1 107 ? 18.782 10.236 5.197 1.00 82.19 107 GLY A N 1
ATOM 833 C CA . GLY A 1 107 ? 19.265 9.213 4.260 1.00 82.19 107 GLY A CA 1
ATOM 834 C C . GLY A 1 107 ? 19.461 7.823 4.866 1.00 82.19 107 GLY A C 1
ATOM 835 O O . GLY A 1 107 ? 20.255 7.041 4.336 1.00 82.19 107 GLY A O 1
ATOM 836 N N . TRP A 1 108 ? 18.779 7.505 5.970 1.00 86.75 108 TRP A N 1
ATOM 837 C CA . TRP A 1 108 ? 18.800 6.172 6.578 1.00 86.75 108 TRP A CA 1
ATOM 838 C C . TRP A 1 108 ? 17.714 5.273 5.994 1.00 86.75 108 TRP A C 1
ATOM 840 O O . TRP A 1 108 ? 16.535 5.623 5.996 1.00 86.75 108 TRP A O 1
ATOM 850 N N . PHE A 1 109 ? 18.104 4.083 5.541 1.00 88.12 109 PHE A N 1
ATOM 851 C CA . PHE A 1 109 ? 17.194 3.098 4.956 1.00 88.12 109 PHE A CA 1
ATOM 852 C C . PHE A 1 109 ? 17.353 1.753 5.656 1.00 88.12 109 PHE A C 1
ATOM 854 O O . PHE A 1 109 ? 18.472 1.357 5.994 1.00 88.12 109 PHE A O 1
ATOM 861 N N . MET A 1 110 ? 16.243 1.044 5.866 1.00 88.75 110 MET A N 1
ATOM 862 C CA . MET A 1 110 ? 16.258 -0.300 6.434 1.00 88.75 110 MET A CA 1
ATOM 863 C C . MET A 1 110 ? 16.817 -1.269 5.393 1.00 88.75 110 MET A C 1
ATOM 865 O O . MET A 1 110 ? 16.209 -1.490 4.350 1.00 88.75 110 MET A O 1
ATOM 869 N N . VAL A 1 111 ? 17.977 -1.851 5.674 1.00 85.75 111 VAL A N 1
ATOM 870 C CA . VAL A 1 111 ? 18.666 -2.794 4.780 1.00 85.75 111 VAL A CA 1
ATOM 871 C C . VAL A 1 111 ? 18.400 -4.250 5.143 1.00 85.75 111 VAL A C 1
ATOM 873 O O . VAL A 1 111 ? 18.564 -5.130 4.303 1.00 85.75 111 VAL A O 1
ATOM 876 N N . ASN A 1 112 ? 18.000 -4.518 6.386 1.00 86.25 112 ASN A N 1
ATOM 877 C CA . ASN A 1 112 ? 17.663 -5.859 6.837 1.00 86.25 112 ASN A CA 1
ATOM 878 C C . ASN A 1 112 ? 16.615 -5.812 7.953 1.00 86.25 112 ASN A C 1
ATOM 880 O O . ASN A 1 112 ? 16.571 -4.861 8.735 1.00 86.25 112 ASN A O 1
ATOM 884 N N . GLN A 1 113 ? 15.805 -6.863 8.040 1.00 88.19 113 GLN A N 1
ATOM 885 C CA . GLN A 1 113 ? 14.833 -7.058 9.104 1.00 88.19 113 GLN A CA 1
ATOM 886 C C . GLN A 1 113 ? 14.910 -8.497 9.603 1.00 88.19 113 GLN A C 1
ATOM 888 O O . GLN A 1 113 ? 14.804 -9.444 8.826 1.00 88.19 113 GLN A O 1
ATOM 893 N N . ILE A 1 114 ? 15.070 -8.653 10.913 1.00 88.56 114 ILE A N 1
ATOM 894 C CA . ILE A 1 114 ? 15.059 -9.947 11.587 1.00 88.56 114 ILE A CA 1
ATOM 895 C C . ILE A 1 114 ? 13.702 -10.088 12.266 1.00 88.56 114 ILE A C 1
ATOM 897 O O . ILE A 1 114 ? 13.316 -9.261 13.096 1.00 88.56 114 ILE A O 1
ATOM 901 N N . LEU A 1 115 ? 12.977 -11.127 11.868 1.00 84.94 115 LEU A N 1
ATOM 902 C CA . LEU A 1 115 ? 11.675 -11.495 12.413 1.00 84.94 115 LEU A CA 1
ATOM 903 C C . LEU A 1 115 ? 11.851 -12.538 13.532 1.00 84.94 115 LEU A C 1
ATOM 905 O O . LEU A 1 115 ? 12.862 -13.247 13.538 1.00 84.94 115 LEU A O 1
ATOM 909 N N . PRO A 1 116 ? 10.894 -12.650 14.470 1.00 80.00 116 PRO A N 1
ATOM 910 C CA . PRO A 1 116 ? 10.932 -13.692 15.493 1.00 80.00 116 PRO A CA 1
ATOM 911 C C . PRO A 1 116 ? 10.913 -15.092 14.859 1.00 80.00 116 PRO A C 1
ATOM 913 O O . PRO A 1 116 ? 10.390 -15.284 13.761 1.00 80.00 116 PRO A O 1
ATOM 916 N N . SER A 1 117 ? 11.474 -16.081 15.563 1.00 69.56 117 SER A N 1
ATOM 917 C CA . SER A 1 117 ? 11.467 -17.490 15.134 1.00 69.56 117 SER A CA 1
ATOM 918 C C . SER A 1 117 ? 10.067 -18.106 15.142 1.00 69.56 117 SER A C 1
ATOM 920 O O . SER A 1 117 ? 9.806 -19.066 14.420 1.00 69.56 117 SER A O 1
ATOM 922 N N . GLU A 1 118 ? 9.169 -17.556 15.959 1.00 65.44 118 GLU A N 1
ATOM 923 C CA . GLU A 1 118 ? 7.751 -17.887 15.957 1.00 65.44 118 GLU A CA 1
ATOM 924 C C . GLU A 1 118 ? 7.150 -17.455 14.610 1.00 65.44 118 GLU A C 1
ATOM 926 O O . GLU A 1 118 ? 7.141 -16.273 14.262 1.00 65.44 118 GLU A O 1
ATOM 931 N N . GLY A 1 119 ? 6.687 -18.429 13.822 1.00 58.47 119 GLY A N 1
ATOM 932 C CA . GLY A 1 119 ? 6.083 -18.178 12.515 1.00 58.47 119 GLY A CA 1
ATOM 933 C C . GLY A 1 119 ? 4.827 -17.298 12.578 1.00 58.47 119 GLY A C 1
ATOM 934 O O . GLY A 1 119 ? 4.316 -16.935 13.641 1.00 58.47 119 GLY A O 1
ATOM 935 N N . ARG A 1 120 ? 4.284 -16.965 11.402 1.00 58.75 120 ARG A N 1
ATOM 936 C CA . ARG A 1 120 ? 3.014 -16.235 11.290 1.00 58.75 120 ARG A CA 1
ATOM 937 C C . ARG A 1 120 ? 1.863 -17.140 11.753 1.00 58.75 120 ARG A C 1
ATOM 939 O O . ARG A 1 120 ? 1.410 -17.976 10.987 1.00 58.75 120 ARG A O 1
ATOM 946 N N . GLY A 1 121 ? 1.402 -16.960 12.990 1.00 56.09 121 GLY A N 1
ATOM 947 C CA . GLY A 1 121 ? 0.114 -17.470 13.472 1.00 56.09 121 GLY A CA 1
ATOM 948 C C . GLY A 1 121 ? 0.080 -18.955 13.856 1.00 56.09 121 GLY A C 1
ATOM 949 O O . GLY A 1 121 ? 0.101 -19.841 13.011 1.00 56.09 121 GLY A O 1
ATOM 950 N N . SER A 1 122 ? -0.050 -19.222 15.157 1.00 52.16 122 SER A N 1
ATOM 951 C CA . SER A 1 122 ? -0.810 -20.380 15.675 1.00 52.16 122 SER A CA 1
ATOM 952 C C . SER A 1 122 ? -1.044 -20.310 17.192 1.00 52.16 122 SER A C 1
ATOM 954 O O . SER A 1 122 ? -2.019 -20.880 17.663 1.00 52.16 122 SER A O 1
ATOM 956 N N . GLU A 1 123 ? -0.244 -19.552 17.958 1.00 54.19 123 GLU A N 1
ATOM 957 C CA . GLU A 1 123 ? -0.329 -19.532 19.437 1.00 54.19 123 GLU A CA 1
ATOM 958 C C . GLU A 1 123 ? -0.509 -18.134 20.070 1.00 54.19 123 GLU A C 1
ATOM 960 O O . GLU A 1 123 ? 0.015 -17.842 21.148 1.00 54.19 123 GLU A O 1
ATOM 965 N N . SER A 1 124 ? -1.232 -17.219 19.419 1.00 58.00 124 SER A N 1
ATOM 966 C CA . SER A 1 124 ? -1.547 -15.920 20.042 1.00 58.00 124 SER A CA 1
ATOM 967 C C . SER A 1 124 ? -2.822 -16.040 20.876 1.00 58.00 124 SER A C 1
ATOM 969 O O . SER A 1 124 ? -3.871 -16.381 20.336 1.00 58.00 124 SER A O 1
ATOM 971 N N . ALA A 1 125 ? -2.749 -15.759 22.181 1.00 66.31 125 ALA A N 1
ATOM 972 C CA . ALA A 1 125 ? -3.949 -15.658 23.010 1.00 66.31 125 ALA A CA 1
ATOM 973 C C . ALA A 1 125 ? -4.890 -14.587 22.420 1.00 66.31 125 ALA A C 1
ATOM 975 O O . ALA A 1 125 ? -4.409 -13.498 22.082 1.00 66.31 125 ALA A O 1
ATOM 976 N N . PRO A 1 126 ? -6.196 -14.877 22.272 1.00 74.69 126 PRO A N 1
ATOM 977 C CA . PRO A 1 126 ? -7.136 -13.934 21.684 1.00 74.69 126 PRO A CA 1
ATOM 978 C C . PRO A 1 126 ? -7.239 -12.672 22.545 1.00 74.69 126 PRO A C 1
ATOM 980 O O . PRO A 1 126 ? -7.094 -12.716 23.769 1.00 74.69 126 PRO A O 1
ATOM 983 N N . LEU A 1 127 ? -7.503 -11.535 21.901 1.00 85.75 127 LEU A N 1
ATOM 984 C CA . LEU A 1 127 ? -7.860 -10.311 22.607 1.00 85.75 127 LEU A CA 1
ATOM 985 C C . LEU A 1 127 ? -9.201 -10.526 23.321 1.00 85.75 127 LEU A C 1
ATOM 987 O O . LEU A 1 127 ? -10.200 -10.815 22.672 1.00 85.75 127 LEU A O 1
ATOM 991 N N . VAL A 1 128 ? -9.217 -10.375 24.646 1.00 86.19 128 VAL A N 1
ATOM 992 C CA . VAL A 1 128 ? -10.429 -10.491 25.470 1.00 86.19 128 VAL A CA 1
ATOM 993 C C . VAL A 1 128 ? -10.794 -9.121 26.029 1.00 86.19 128 VAL A C 1
ATOM 995 O O . VAL A 1 128 ? -9.959 -8.450 26.646 1.00 86.19 128 VAL A O 1
ATOM 998 N N . ILE A 1 129 ? -12.048 -8.710 25.842 1.00 87.94 129 ILE A N 1
ATOM 999 C CA . ILE A 1 129 ? -12.594 -7.506 26.473 1.00 87.94 129 ILE A CA 1
ATOM 1000 C C . ILE A 1 129 ? -12.949 -7.840 27.926 1.00 87.94 129 ILE A C 1
ATOM 1002 O O . ILE A 1 129 ? -13.643 -8.812 28.212 1.00 87.94 129 ILE A O 1
ATOM 1006 N N . ASN A 1 130 ? -12.427 -7.057 28.866 1.00 89.62 130 ASN A N 1
ATOM 1007 C CA . ASN A 1 130 ? -12.615 -7.244 30.301 1.00 89.62 130 ASN A CA 1
ATOM 1008 C C . ASN A 1 130 ? -12.700 -5.889 31.017 1.00 89.62 130 ASN A C 1
ATOM 1010 O O . ASN A 1 130 ? -12.420 -4.843 30.436 1.00 89.62 130 ASN A O 1
ATOM 1014 N N . ASN A 1 131 ? -13.024 -5.896 32.312 1.00 86.44 131 ASN A N 1
ATOM 1015 C CA . ASN A 1 131 ? -13.166 -4.665 33.102 1.00 86.44 131 ASN A CA 1
ATOM 1016 C C . ASN A 1 131 ? -11.916 -3.758 33.082 1.00 86.44 131 ASN A C 1
ATOM 1018 O O . ASN A 1 131 ? -12.040 -2.554 33.281 1.00 86.44 131 ASN A O 1
ATOM 1022 N N . GLY A 1 132 ? -10.720 -4.307 32.833 1.00 85.94 132 GLY A N 1
ATOM 1023 C CA . GLY A 1 132 ? -9.467 -3.550 32.777 1.00 85.94 132 GLY A CA 1
ATOM 1024 C C . GLY A 1 132 ? -9.233 -2.798 31.463 1.00 85.94 132 GLY A C 1
ATOM 1025 O O . GLY A 1 132 ? -8.490 -1.817 31.456 1.00 85.94 132 GLY A O 1
ATOM 1026 N N . ASN A 1 133 ? -9.856 -3.219 30.356 1.00 89.69 133 ASN A N 1
ATOM 1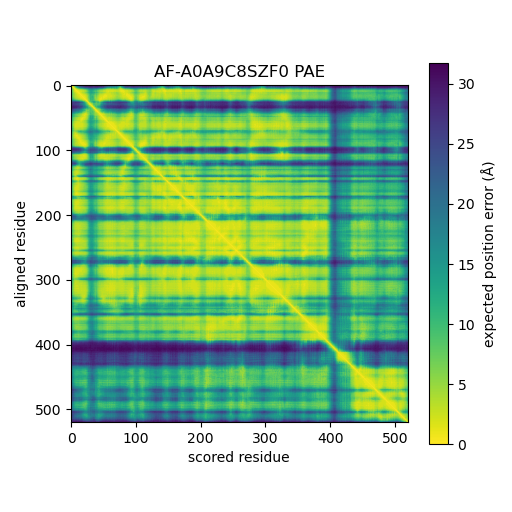027 C CA . ASN A 1 133 ? -9.741 -2.546 29.056 1.00 89.69 133 ASN A CA 1
ATOM 1028 C C . ASN A 1 133 ? -11.064 -1.956 28.540 1.00 89.69 133 ASN A C 1
ATOM 1030 O O . ASN A 1 133 ? -11.025 -1.132 27.629 1.00 89.69 133 ASN A O 1
ATOM 1034 N N . LEU A 1 134 ? -12.203 -2.285 29.158 1.00 89.25 134 LEU A N 1
ATOM 1035 C CA . LEU A 1 134 ? -13.540 -1.858 28.739 1.00 89.25 134 LEU A CA 1
ATOM 1036 C C . LEU A 1 134 ? -13.657 -0.339 28.536 1.00 89.25 134 LEU A C 1
ATOM 1038 O O . LEU A 1 134 ? -14.183 0.100 27.521 1.00 89.25 134 LEU A O 1
ATOM 1042 N N . GLU A 1 135 ? -13.102 0.467 29.446 1.00 87.31 135 GLU A N 1
ATOM 1043 C CA . GLU A 1 135 ? -13.111 1.938 29.337 1.00 87.31 135 GLU A CA 1
ATOM 1044 C C . GLU A 1 135 ? -12.377 2.467 28.097 1.00 87.31 135 GLU A C 1
ATOM 1046 O O . GLU A 1 135 ? -12.744 3.506 27.551 1.00 87.31 135 GLU A O 1
ATOM 1051 N N . LYS A 1 136 ? -11.328 1.768 27.647 1.00 86.75 136 LYS A N 1
ATOM 1052 C CA . LYS A 1 136 ? -10.614 2.116 26.411 1.00 86.75 136 LYS A CA 1
ATOM 1053 C C . LYS A 1 136 ? -11.377 1.640 25.175 1.00 86.75 136 LYS A C 1
ATOM 1055 O O . LYS A 1 136 ? -11.278 2.275 24.131 1.00 86.75 136 LYS A O 1
ATOM 1060 N N . MET A 1 137 ? -12.118 0.538 25.303 1.00 87.25 137 MET A N 1
ATOM 1061 C CA . MET A 1 137 ? -12.839 -0.122 24.212 1.00 87.25 137 MET A CA 1
ATOM 1062 C C . MET A 1 137 ? -14.214 0.479 23.916 1.00 87.25 137 MET A C 1
ATOM 1064 O O . MET A 1 137 ? -14.701 0.285 22.809 1.00 87.25 137 MET A O 1
ATOM 1068 N N . ARG A 1 138 ? -14.839 1.189 24.863 1.00 86.81 138 ARG A N 1
ATOM 1069 C CA . ARG A 1 138 ? -16.185 1.765 24.711 1.00 86.81 138 ARG A CA 1
ATOM 1070 C C . ARG A 1 138 ? -16.187 3.237 24.309 1.00 86.81 138 ARG A C 1
ATOM 1072 O O . ARG A 1 138 ? -15.232 3.978 24.565 1.00 86.81 138 ARG A O 1
ATOM 1079 N N . ASP A 1 139 ? -17.318 3.677 23.764 1.00 80.19 139 ASP A N 1
ATOM 1080 C CA . ASP A 1 139 ? -17.591 5.076 23.426 1.00 80.19 139 ASP A CA 1
ATOM 1081 C C . ASP A 1 139 ? -16.535 5.688 22.485 1.00 80.19 139 ASP A C 1
ATOM 1083 O O . ASP A 1 139 ? -16.243 6.887 22.555 1.00 80.19 139 ASP A O 1
ATOM 1087 N N . ASN A 1 140 ? -15.915 4.869 21.636 1.00 72.56 140 ASN A N 1
ATOM 1088 C CA . ASN A 1 140 ? -15.046 5.287 20.545 1.00 72.56 140 ASN A CA 1
ATOM 1089 C C . ASN A 1 140 ? -15.911 5.649 19.334 1.00 72.56 140 ASN A C 1
ATOM 1091 O O . ASN A 1 140 ? -15.944 4.940 18.332 1.00 72.56 140 ASN A O 1
ATOM 1095 N N . ALA A 1 141 ? -16.642 6.759 19.443 1.00 65.25 141 ALA A N 1
ATOM 1096 C CA . ALA A 1 141 ? -17.559 7.263 18.416 1.00 65.25 141 ALA A CA 1
ATOM 1097 C C . ALA A 1 141 ? -16.830 7.884 17.201 1.00 65.25 141 ALA A C 1
ATOM 1099 O O . ALA A 1 141 ? -17.188 8.962 16.738 1.00 65.25 141 ALA A O 1
ATOM 1100 N N . GLY A 1 142 ? -15.764 7.245 16.717 1.00 76.38 142 GLY A N 1
ATOM 1101 C CA . GLY A 1 142 ? -14.903 7.792 15.675 1.00 76.38 142 GLY A CA 1
ATOM 1102 C C . GLY A 1 142 ? -14.266 6.698 14.839 1.00 76.38 142 GLY A C 1
ATOM 1103 O O . GLY A 1 142 ? -14.871 6.212 13.884 1.00 76.38 142 GLY A O 1
ATOM 1104 N N . ILE A 1 143 ? -13.029 6.339 15.184 1.00 88.12 143 ILE A N 1
ATOM 1105 C CA . ILE A 1 143 ? -12.179 5.503 14.335 1.00 88.12 143 ILE A CA 1
ATOM 1106 C C . ILE A 1 143 ? -11.475 4.436 15.165 1.00 88.12 143 ILE A C 1
ATOM 1108 O O . ILE A 1 143 ? -10.870 4.726 16.198 1.00 88.12 143 ILE A O 1
ATOM 1112 N N . VAL A 1 144 ? -11.513 3.203 14.672 1.00 91.75 144 VAL A N 1
ATOM 1113 C CA . VAL A 1 144 ? -10.721 2.085 15.177 1.00 91.75 144 VAL A CA 1
ATOM 1114 C C . VAL A 1 144 ? -9.691 1.701 14.122 1.00 91.75 144 VAL A C 1
ATOM 1116 O O . VAL A 1 144 ? -10.046 1.357 12.997 1.00 91.75 144 VAL A O 1
ATOM 1119 N N . ILE A 1 145 ? -8.416 1.730 14.488 1.00 93.06 145 ILE A N 1
ATOM 1120 C CA . ILE A 1 145 ? -7.310 1.280 13.644 1.00 93.06 145 ILE A CA 1
ATOM 1121 C C . ILE A 1 145 ? -6.847 -0.078 14.161 1.00 93.06 145 ILE A C 1
ATOM 1123 O O . ILE A 1 145 ? -6.568 -0.202 15.353 1.00 93.06 145 ILE A O 1
ATOM 1127 N N . ILE A 1 146 ? -6.759 -1.083 13.289 1.00 92.50 146 ILE A N 1
ATOM 1128 C CA . ILE A 1 146 ? -6.405 -2.454 13.678 1.00 92.50 146 ILE A CA 1
ATOM 1129 C C . ILE A 1 146 ? -5.178 -2.941 12.909 1.00 92.50 146 ILE A C 1
ATOM 1131 O O . ILE A 1 146 ? -5.172 -2.897 11.689 1.00 92.50 146 ILE A O 1
ATOM 1135 N N . ASP A 1 147 ? -4.175 -3.461 13.612 1.00 89.88 147 ASP A N 1
ATOM 1136 C CA . ASP A 1 147 ? -3.064 -4.242 13.049 1.00 89.88 147 ASP A CA 1
ATOM 1137 C C . ASP A 1 147 ? -3.197 -5.723 13.446 1.00 89.88 147 ASP A C 1
ATOM 1139 O O . ASP A 1 147 ? -3.232 -6.019 14.644 1.00 89.88 147 ASP A O 1
ATOM 1143 N N . ASP A 1 148 ? -3.284 -6.650 12.478 1.00 76.94 148 ASP A N 1
ATOM 1144 C CA . ASP A 1 148 ? -3.682 -8.056 12.722 1.00 76.94 148 ASP A CA 1
ATOM 1145 C C . ASP A 1 148 ? -2.571 -9.061 13.090 1.00 76.94 148 ASP A C 1
ATOM 1147 O O . ASP A 1 148 ? -2.883 -10.170 13.514 1.00 76.94 148 ASP A O 1
ATOM 1151 N N . SER A 1 149 ? -1.280 -8.753 12.908 1.00 69.81 149 SER A N 1
ATOM 1152 C CA . SER A 1 149 ? -0.168 -9.741 12.964 1.00 69.81 149 SER A CA 1
ATOM 1153 C C . SER A 1 149 ? -0.476 -11.140 12.400 1.00 69.81 149 SER A C 1
ATOM 1155 O O . SER A 1 149 ? 0.099 -12.144 12.843 1.00 69.81 149 SER A O 1
ATOM 1157 N N . GLY A 1 150 ? -1.353 -11.213 11.403 1.00 72.38 150 GLY A N 1
ATOM 1158 C CA . GLY A 1 150 ? -1.733 -12.434 10.708 1.00 72.38 150 GLY A CA 1
ATOM 1159 C C . GLY A 1 150 ? -3.106 -12.989 11.056 1.00 72.38 150 GLY A C 1
ATOM 1160 O O . GLY A 1 150 ? -3.589 -13.790 10.269 1.00 72.38 150 GLY A O 1
ATOM 1161 N N . VAL A 1 151 ? -3.749 -12.587 12.159 1.00 78.00 151 VAL A N 1
ATOM 1162 C CA . VAL A 1 151 ? -5.143 -12.961 12.461 1.00 78.00 151 VAL A CA 1
ATOM 1163 C C . VAL A 1 151 ? -5.850 -11.793 13.158 1.00 78.00 151 VAL A C 1
ATOM 1165 O O . VAL A 1 151 ? -5.459 -11.432 14.269 1.00 78.00 151 VAL A O 1
ATOM 1168 N N . PRO A 1 152 ? -6.915 -11.223 12.564 1.00 85.25 152 PRO A N 1
ATOM 1169 C CA . PRO A 1 152 ? -7.676 -10.142 13.172 1.00 85.25 152 PRO A CA 1
ATOM 1170 C C . PRO A 1 152 ? -8.233 -10.535 14.542 1.00 85.25 152 PRO A C 1
ATOM 1172 O O . PRO A 1 152 ? -8.619 -11.695 14.753 1.00 85.25 152 PRO A O 1
ATOM 1175 N N . PRO A 1 153 ? -8.324 -9.585 15.486 1.00 87.06 153 PRO A N 1
ATOM 1176 C CA . PRO A 1 153 ? -8.867 -9.870 16.801 1.00 87.06 153 PRO A CA 1
ATOM 1177 C C . PRO A 1 153 ? -10.342 -10.279 16.680 1.00 87.06 153 PRO A C 1
ATOM 1179 O O . PRO A 1 153 ? -11.133 -9.632 15.992 1.00 87.06 153 PRO A O 1
ATOM 1182 N N . GLN A 1 154 ? -10.714 -11.354 17.373 1.00 88.38 154 GLN A N 1
ATOM 1183 C CA . GLN A 1 154 ? -12.053 -11.956 17.336 1.00 88.38 154 GLN A CA 1
ATOM 1184 C C . GLN A 1 154 ? -13.039 -11.201 18.245 1.00 88.38 154 GLN A C 1
ATOM 1186 O O . GLN A 1 154 ? -13.678 -11.789 19.108 1.00 88.38 154 GLN A O 1
ATOM 1191 N N . VAL A 1 155 ? -13.097 -9.876 18.090 1.00 90.81 155 VAL A N 1
ATOM 1192 C CA . VAL A 1 155 ? -13.875 -8.947 18.935 1.00 90.81 155 VAL A CA 1
ATOM 1193 C C . VAL A 1 155 ? -14.797 -8.043 18.113 1.00 90.81 155 VAL A C 1
ATOM 1195 O O . VAL A 1 155 ? -15.276 -7.037 18.623 1.00 90.81 155 VAL A O 1
ATOM 1198 N N . CYS A 1 156 ? -15.005 -8.347 16.827 1.00 91.88 156 CYS A N 1
ATOM 1199 C CA . CYS A 1 156 ? -15.741 -7.474 15.908 1.00 91.88 156 CYS A CA 1
ATOM 1200 C C . CYS A 1 156 ? -17.156 -7.157 16.418 1.00 91.88 156 CYS A C 1
ATOM 1202 O O . CYS A 1 156 ? -17.541 -5.989 16.467 1.00 91.88 156 CYS A O 1
ATOM 1204 N N . ASP A 1 157 ? -17.895 -8.185 16.843 1.00 92.31 157 ASP A N 1
ATOM 1205 C CA . ASP A 1 157 ? -19.272 -8.040 17.318 1.00 92.31 157 ASP A CA 1
ATOM 1206 C C . ASP A 1 157 ? -19.337 -7.245 18.626 1.00 92.31 157 ASP A C 1
ATOM 1208 O O . ASP A 1 157 ? -20.022 -6.224 18.681 1.00 92.31 157 ASP A O 1
ATOM 1212 N N . ASP A 1 158 ? -18.531 -7.620 19.625 1.00 91.88 158 ASP A N 1
ATOM 1213 C CA . ASP A 1 158 ? -18.448 -6.896 20.898 1.00 91.88 158 ASP A CA 1
ATOM 1214 C C . ASP A 1 158 ? -18.061 -5.421 20.692 1.00 91.88 158 ASP A C 1
ATOM 1216 O O . ASP A 1 158 ? -18.605 -4.518 21.329 1.00 91.88 158 ASP A O 1
ATOM 1220 N N . LEU A 1 159 ? -17.115 -5.149 19.787 1.00 91.81 159 LEU A N 1
ATOM 1221 C CA . LEU A 1 159 ? -16.656 -3.791 19.511 1.00 91.81 159 LEU A CA 1
ATOM 1222 C C . LEU A 1 159 ? -17.720 -2.970 18.775 1.00 91.81 159 LEU A C 1
ATOM 1224 O O . LEU A 1 159 ? -17.845 -1.774 19.043 1.00 91.81 159 LEU A O 1
ATOM 1228 N N . ALA A 1 160 ? -18.495 -3.595 17.886 1.00 91.31 160 ALA A N 1
ATOM 1229 C CA . ALA A 1 160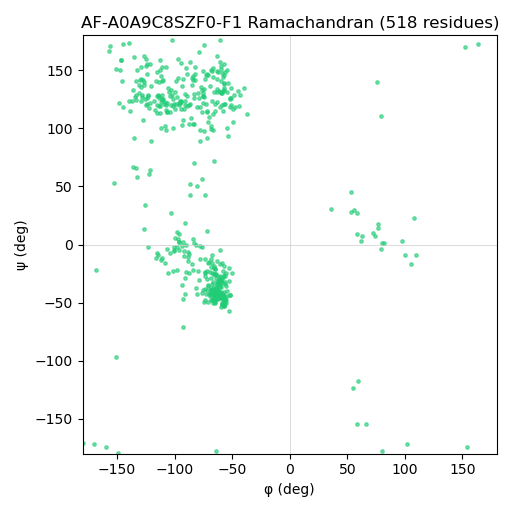 ? -19.628 -2.959 17.223 1.00 91.31 160 ALA A CA 1
ATOM 1230 C C . ALA A 1 160 ? -20.7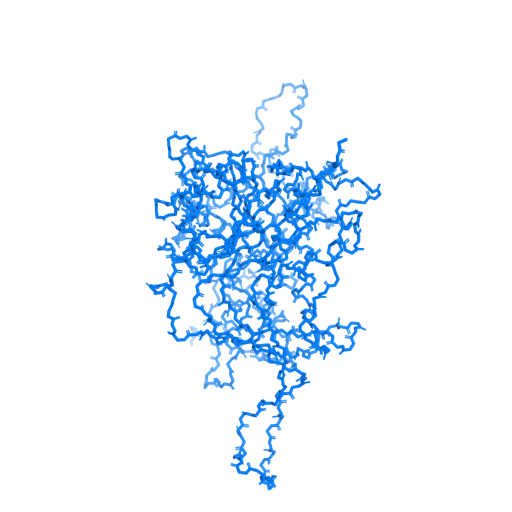52 -2.607 18.202 1.00 91.31 160 ALA A C 1
ATOM 1232 O O . ALA A 1 160 ? -21.357 -1.542 18.062 1.00 91.31 160 ALA A O 1
ATOM 1233 N N . ASP A 1 161 ? -20.982 -3.450 19.208 1.00 90.88 161 ASP A N 1
ATOM 1234 C CA . ASP A 1 161 ? -21.977 -3.204 20.252 1.00 90.88 161 ASP A CA 1
ATOM 1235 C C . ASP A 1 161 ? -21.526 -2.092 21.213 1.00 90.88 161 ASP A C 1
ATOM 1237 O O . ASP A 1 161 ? -22.320 -1.231 21.595 1.00 90.88 161 ASP A O 1
ATOM 1241 N N . LEU A 1 162 ? -20.234 -2.054 21.560 1.00 91.12 162 LEU A N 1
ATOM 1242 C CA . LEU A 1 162 ? -19.644 -1.013 22.412 1.00 91.12 162 LEU A CA 1
ATOM 1243 C C . LEU A 1 162 ? -19.481 0.344 21.713 1.00 91.12 162 LEU A C 1
ATOM 1245 O O . LEU A 1 162 ? -19.379 1.371 22.389 1.00 91.12 162 LEU A O 1
ATOM 1249 N N . ASN A 1 163 ? -19.402 0.356 20.381 1.00 90.19 163 ASN A N 1
ATOM 1250 C CA . ASN A 1 163 ? -19.136 1.558 19.590 1.00 90.19 163 ASN A CA 1
ATOM 1251 C C . ASN A 1 163 ? -20.062 1.638 18.364 1.00 90.19 163 ASN A C 1
ATOM 1253 O O . ASN A 1 163 ? -19.590 1.550 17.229 1.00 90.19 163 ASN A O 1
ATOM 1257 N N . PRO A 1 164 ? -21.382 1.823 18.538 1.00 88.00 164 PRO A N 1
ATOM 1258 C CA . PRO A 1 164 ? -22.299 1.895 17.407 1.00 88.00 164 PRO A CA 1
ATOM 1259 C C . PRO A 1 164 ? -21.869 2.967 16.397 1.00 88.00 164 PRO A C 1
ATOM 1261 O O . PRO A 1 164 ? -21.580 4.103 16.763 1.00 88.00 164 PRO A O 1
ATOM 1264 N N . GLY A 1 165 ? -21.826 2.611 15.112 1.00 87.38 165 GLY A N 1
ATOM 1265 C CA . GLY A 1 165 ? -21.484 3.564 14.051 1.00 87.38 165 GLY A CA 1
ATOM 1266 C C . GLY A 1 165 ? -19.986 3.814 13.827 1.00 87.38 165 GLY A C 1
ATOM 1267 O O . GLY A 1 165 ? -19.662 4.578 12.925 1.00 87.38 165 GLY A O 1
ATOM 1268 N N . PHE A 1 166 ? -19.073 3.158 14.558 1.00 90.62 166 PHE A N 1
ATOM 1269 C CA . PHE A 1 166 ? -17.631 3.366 14.365 1.00 90.62 166 PHE A CA 1
ATOM 1270 C C . PHE A 1 166 ? -17.147 3.022 12.947 1.00 90.62 166 PHE A C 1
ATOM 1272 O O . PHE A 1 166 ? -17.707 2.142 12.280 1.00 90.62 166 PHE A O 1
ATOM 1279 N N . TRP A 1 167 ? -16.088 3.709 12.519 1.00 92.38 167 TRP A N 1
ATOM 1280 C CA . TRP A 1 167 ? -15.331 3.404 11.308 1.00 92.38 167 TRP A CA 1
ATOM 1281 C C . TRP A 1 167 ? -14.103 2.571 11.655 1.00 92.38 167 TRP A C 1
ATOM 1283 O O . TRP A 1 167 ? -13.465 2.805 12.682 1.00 92.38 167 TRP A O 1
ATOM 1293 N N . CYS A 1 168 ? -13.741 1.622 10.797 1.00 93.94 168 CYS A N 1
ATOM 1294 C CA . CYS A 1 168 ? -12.586 0.764 11.016 1.00 93.94 168 CYS A CA 1
ATOM 1295 C C . CYS A 1 168 ? -11.604 0.831 9.845 1.00 93.94 168 CYS A C 1
ATOM 1297 O O . CYS A 1 168 ? -11.983 0.586 8.700 1.00 93.94 168 CYS A O 1
ATOM 1299 N N . ILE A 1 169 ? -10.340 1.135 10.149 1.00 94.69 169 ILE A N 1
ATOM 1300 C CA . ILE A 1 169 ? -9.215 0.994 9.225 1.00 94.69 169 ILE A CA 1
ATOM 1301 C C . ILE A 1 169 ? -8.371 -0.192 9.688 1.00 94.69 169 ILE A C 1
ATOM 1303 O O . ILE A 1 169 ? -7.772 -0.161 10.762 1.00 94.69 169 ILE A O 1
ATOM 1307 N N . ALA A 1 170 ? -8.289 -1.229 8.871 1.00 93.44 170 ALA A N 1
ATOM 1308 C CA . ALA A 1 170 ? -7.445 -2.383 9.118 1.00 93.44 170 ALA A CA 1
ATOM 1309 C C . ALA A 1 170 ? -6.135 -2.295 8.333 1.00 93.44 170 ALA A C 1
ATOM 1311 O O . ALA A 1 170 ? -6.118 -1.913 7.167 1.00 93.44 170 ALA A O 1
ATOM 1312 N N . MET A 1 171 ? -5.047 -2.712 8.966 1.00 90.19 171 MET A N 1
ATOM 1313 C CA . MET A 1 171 ? -3.771 -3.054 8.355 1.00 90.19 171 MET A CA 1
ATOM 1314 C C . MET A 1 171 ? -3.551 -4.538 8.596 1.00 90.19 171 MET A C 1
ATOM 1316 O O . MET A 1 171 ? -3.487 -4.984 9.743 1.00 90.19 171 MET A O 1
ATOM 1320 N N . GLY A 1 172 ? -3.431 -5.307 7.523 1.00 73.94 172 GLY A N 1
ATOM 1321 C CA . GLY A 1 172 ? -3.261 -6.749 7.635 1.00 73.94 172 GLY A CA 1
ATOM 1322 C C . GLY A 1 172 ? -2.023 -7.244 6.925 1.00 73.94 172 GLY A C 1
ATOM 1323 O O . GLY A 1 172 ? -1.647 -6.686 5.903 1.00 73.94 172 GLY A O 1
ATOM 1324 N N . ILE A 1 173 ? -1.399 -8.294 7.459 1.00 65.19 173 ILE A N 1
ATOM 1325 C CA . ILE A 1 173 ? -0.404 -9.092 6.712 1.00 65.19 173 ILE A CA 1
ATOM 1326 C C . ILE A 1 173 ? -1.047 -10.293 5.996 1.00 65.19 173 ILE A C 1
ATOM 1328 O O . ILE A 1 173 ? -0.358 -11.038 5.299 1.00 65.19 173 ILE A O 1
ATOM 1332 N N . SER A 1 174 ? -2.346 -10.522 6.224 1.00 73.31 174 SER A N 1
ATOM 1333 C CA . SER A 1 174 ? -3.159 -11.534 5.551 1.00 73.31 174 SER A CA 1
ATOM 1334 C C . SER A 1 174 ? -4.529 -10.951 5.233 1.00 73.31 174 SER A C 1
ATOM 1336 O O . SER A 1 174 ? -5.321 -10.644 6.121 1.00 73.31 174 SER A O 1
ATOM 1338 N N . VAL A 1 175 ? -4.821 -10.819 3.944 1.00 76.31 175 VAL A N 1
ATOM 1339 C CA . VAL A 1 175 ? -6.097 -10.266 3.476 1.00 76.31 175 VAL A CA 1
ATOM 1340 C C . VAL A 1 175 ? -7.263 -11.242 3.718 1.00 76.31 175 VAL A C 1
ATOM 1342 O O . VAL A 1 175 ? -8.401 -10.815 3.882 1.00 76.31 175 VAL A O 1
ATOM 1345 N N . ALA A 1 176 ? -6.981 -12.543 3.839 1.00 77.00 176 ALA A N 1
ATOM 1346 C CA . ALA A 1 176 ? -7.976 -13.617 3.916 1.00 77.00 176 ALA A CA 1
ATOM 1347 C C . ALA A 1 176 ? -8.794 -13.690 5.218 1.00 77.00 176 ALA A C 1
ATOM 1349 O O . ALA A 1 176 ? -9.818 -14.363 5.267 1.00 77.00 176 ALA A O 1
ATOM 1350 N N . HIS A 1 177 ? -8.367 -13.034 6.297 1.00 86.31 177 HIS A N 1
ATOM 1351 C CA . HIS A 1 177 ? -9.016 -13.192 7.606 1.00 86.31 177 HIS A CA 1
ATOM 1352 C C . HIS A 1 177 ? -9.992 -12.064 7.966 1.00 86.31 177 HIS A C 1
ATOM 1354 O O . HIS A 1 177 ? -10.525 -12.036 9.075 1.00 86.31 177 HIS A O 1
ATOM 1360 N N . TRP A 1 178 ? -10.245 -11.141 7.039 1.00 92.25 178 TRP A N 1
ATOM 1361 C CA . TRP A 1 178 ? -11.038 -9.936 7.288 1.00 92.25 178 TRP A CA 1
ATOM 1362 C C . TRP A 1 178 ? -12.516 -10.050 6.895 1.00 92.25 178 TRP A C 1
ATOM 1364 O O . TRP A 1 178 ? -13.257 -9.085 7.070 1.00 92.25 178 TRP A O 1
ATOM 1374 N N . GLN A 1 179 ? -12.968 -11.213 6.413 1.00 92.69 179 GLN A N 1
ATOM 1375 C CA . GLN A 1 179 ? -14.343 -11.409 5.938 1.00 92.69 179 GLN A CA 1
ATOM 1376 C C . GLN A 1 179 ? -15.400 -11.031 6.990 1.00 92.69 179 GLN A C 1
ATOM 1378 O O . GLN A 1 179 ? -16.295 -10.251 6.680 1.00 92.69 179 GLN A O 1
ATOM 1383 N N . GLN A 1 180 ? -15.266 -11.493 8.241 1.00 92.56 180 GLN A N 1
ATOM 1384 C CA . GLN A 1 180 ? -16.220 -11.165 9.315 1.00 92.56 180 GLN A CA 1
ATOM 1385 C C . GLN A 1 180 ? -16.353 -9.646 9.519 1.00 92.56 180 GLN A C 1
ATOM 1387 O O . GLN A 1 180 ? -17.458 -9.121 9.644 1.00 92.56 180 GLN A O 1
ATOM 1392 N N . TRP A 1 181 ? -15.225 -8.930 9.527 1.00 94.56 181 TRP A N 1
ATOM 1393 C CA . TRP A 1 181 ? -15.200 -7.476 9.692 1.00 94.56 181 TRP A CA 1
ATOM 1394 C C . TRP A 1 181 ? -15.860 -6.767 8.507 1.00 94.56 181 TRP A C 1
ATOM 1396 O O . TRP A 1 181 ? -16.657 -5.851 8.708 1.00 94.56 181 TRP A O 1
ATOM 1406 N N . ALA A 1 182 ? -15.576 -7.220 7.284 1.00 95.00 182 ALA A N 1
ATOM 1407 C CA . ALA A 1 182 ? -16.172 -6.674 6.071 1.00 95.00 182 ALA A CA 1
ATOM 1408 C C . ALA A 1 182 ? -17.691 -6.901 6.015 1.00 95.00 182 ALA A C 1
ATOM 1410 O O . ALA A 1 182 ? -18.430 -5.970 5.711 1.00 95.00 182 ALA A O 1
ATOM 1411 N N . GLU A 1 183 ? -18.175 -8.094 6.368 1.00 94.62 183 GLU A N 1
ATOM 1412 C CA . GLU A 1 183 ? -19.611 -8.404 6.417 1.00 94.62 183 GLU A CA 1
ATOM 1413 C C . GLU A 1 183 ? -20.345 -7.586 7.488 1.00 94.62 183 GLU A C 1
ATOM 1415 O O . GLU A 1 183 ? -21.455 -7.104 7.254 1.00 94.62 183 GLU A O 1
ATOM 1420 N N . ARG A 1 184 ? -19.723 -7.395 8.659 1.00 95.06 184 ARG A N 1
ATOM 1421 C CA . ARG A 1 184 ? -20.333 -6.678 9.788 1.00 95.06 184 ARG A CA 1
ATOM 1422 C C . ARG A 1 184 ? -20.395 -5.166 9.576 1.00 95.06 184 ARG A C 1
ATOM 1424 O O . ARG A 1 184 ? -21.361 -4.531 10.003 1.00 95.06 184 ARG A O 1
ATOM 1431 N N . LEU A 1 185 ? -19.361 -4.579 8.975 1.00 93.94 185 LEU A N 1
ATOM 1432 C CA . LEU A 1 185 ? -19.200 -3.124 8.889 1.00 93.94 185 LEU A CA 1
ATOM 1433 C C . LEU A 1 185 ? -19.481 -2.549 7.495 1.00 93.94 185 LEU A C 1
ATOM 1435 O O . LEU A 1 185 ? -19.848 -1.375 7.407 1.00 93.94 185 LEU A O 1
ATOM 1439 N N . GLY A 1 186 ? -19.345 -3.345 6.433 1.00 93.94 186 GLY A N 1
ATOM 1440 C CA . GLY A 1 186 ? -19.583 -2.922 5.053 1.00 93.94 186 GLY A CA 1
ATOM 1441 C C . GLY A 1 186 ? -18.751 -1.697 4.666 1.00 93.94 186 GLY A C 1
ATOM 1442 O O . GLY A 1 186 ? -17.534 -1.670 4.852 1.00 93.94 186 GLY A O 1
ATOM 1443 N N . ASP A 1 187 ? -19.434 -0.643 4.216 1.00 91.75 187 ASP A N 1
ATOM 1444 C CA . ASP A 1 187 ? -18.837 0.638 3.806 1.00 91.75 187 ASP A CA 1
ATOM 1445 C C . ASP A 1 187 ? -18.069 1.338 4.945 1.00 91.75 187 ASP A C 1
ATOM 1447 O O . ASP A 1 187 ? -17.230 2.200 4.702 1.00 91.75 187 ASP A O 1
ATOM 1451 N N . ARG A 1 188 ? -18.293 0.948 6.211 1.00 92.69 188 ARG A N 1
ATOM 1452 C CA . ARG A 1 188 ? -17.541 1.483 7.360 1.00 92.69 188 ARG A CA 1
ATOM 1453 C C . ARG A 1 188 ? -16.193 0.808 7.604 1.00 92.69 188 ARG A C 1
ATOM 1455 O O . ARG A 1 188 ? -15.500 1.165 8.559 1.00 92.69 188 ARG A O 1
ATOM 1462 N N . PHE A 1 189 ? -15.815 -0.153 6.766 1.00 94.69 189 PHE A N 1
ATOM 1463 C CA . PHE A 1 189 ? -14.558 -0.882 6.862 1.00 94.69 189 PHE A CA 1
ATOM 1464 C C . PHE A 1 189 ? -13.644 -0.575 5.678 1.00 94.69 189 PHE A C 1
ATOM 1466 O O . PHE A 1 189 ? -14.035 -0.690 4.517 1.00 94.69 189 PHE A O 1
ATOM 1473 N N . THR A 1 190 ? -12.409 -0.188 5.989 1.00 95.44 190 THR A N 1
ATOM 1474 C CA . THR A 1 190 ? -11.339 0.023 5.012 1.00 95.44 190 THR A CA 1
ATOM 1475 C C . THR A 1 190 ? -10.166 -0.883 5.342 1.00 95.44 190 THR A C 1
ATOM 1477 O O . THR A 1 190 ? -9.593 -0.781 6.423 1.00 95.44 190 THR A O 1
ATOM 1480 N N . LEU A 1 191 ? -9.774 -1.739 4.405 1.00 94.94 191 LEU A N 1
ATOM 1481 C CA . LEU A 1 191 ? -8.597 -2.587 4.524 1.00 94.94 191 LEU A CA 1
ATOM 1482 C C . LEU A 1 191 ? -7.434 -1.992 3.728 1.00 94.94 191 LEU A C 1
ATOM 1484 O O . LEU A 1 191 ? -7.509 -1.835 2.514 1.00 94.94 191 LEU A O 1
ATOM 1488 N N . PHE A 1 192 ? -6.333 -1.702 4.405 1.00 93.88 192 PHE A N 1
ATOM 1489 C CA . PHE A 1 192 ? -5.055 -1.402 3.781 1.00 93.88 192 PHE A CA 1
ATOM 1490 C C . PHE A 1 192 ? -4.205 -2.676 3.747 1.00 93.88 192 PHE A C 1
ATOM 1492 O O . PHE A 1 192 ? -3.911 -3.264 4.792 1.00 93.88 192 PHE A O 1
ATOM 1499 N N . CYS A 1 193 ? -3.793 -3.101 2.555 1.00 89.56 193 CYS A N 1
ATOM 1500 C CA . CYS A 1 193 ? -2.938 -4.272 2.378 1.00 89.56 193 CYS A CA 1
ATOM 1501 C C . CYS A 1 193 ? -1.775 -3.982 1.433 1.00 89.56 193 CYS A C 1
ATOM 1503 O O . CYS A 1 193 ? -1.886 -3.185 0.497 1.00 89.56 193 CYS A O 1
ATOM 1505 N N . ARG A 1 194 ? -0.660 -4.672 1.655 1.00 86.38 194 ARG A N 1
ATOM 1506 C CA . ARG A 1 194 ? 0.513 -4.596 0.788 1.00 86.38 194 ARG A CA 1
ATOM 1507 C C . ARG A 1 194 ? 0.340 -5.516 -0.408 1.00 86.38 194 ARG A C 1
ATOM 1509 O O . ARG A 1 194 ? -0.299 -6.565 -0.304 1.00 86.38 194 ARG A O 1
ATOM 1516 N N . LEU A 1 195 ? 0.988 -5.192 -1.526 1.00 83.38 195 LEU A N 1
ATOM 1517 C CA . LEU A 1 195 ? 1.023 -6.096 -2.682 1.00 83.38 195 LEU A CA 1
ATOM 1518 C C . LEU A 1 195 ? 1.565 -7.488 -2.301 1.00 83.38 195 LEU A C 1
ATOM 1520 O O . LEU A 1 195 ? 1.052 -8.500 -2.776 1.00 83.38 195 LEU A O 1
ATOM 1524 N N . SER A 1 196 ? 2.539 -7.549 -1.383 1.00 78.12 196 SER A N 1
ATOM 1525 C CA . SER A 1 196 ? 3.099 -8.810 -0.878 1.00 78.12 196 SER A CA 1
ATOM 1526 C C . SER A 1 196 ? 2.091 -9.671 -0.114 1.00 78.12 196 SER A C 1
ATOM 1528 O O . SER A 1 196 ? 2.246 -10.888 -0.044 1.00 78.12 196 SER A O 1
ATOM 1530 N N . ASP A 1 197 ? 1.062 -9.064 0.482 1.00 78.56 197 ASP A N 1
ATOM 1531 C CA . ASP A 1 197 ? 0.058 -9.804 1.251 1.00 78.56 197 ASP A CA 1
ATOM 1532 C C . ASP A 1 197 ? -0.848 -10.609 0.309 1.00 78.56 197 ASP A C 1
ATOM 1534 O O . ASP A 1 197 ? -1.279 -11.711 0.650 1.00 78.56 197 ASP A O 1
ATOM 1538 N N . LEU A 1 198 ? -1.047 -10.126 -0.924 1.00 79.56 198 LEU A N 1
ATOM 1539 C CA . LEU A 1 198 ? -1.776 -10.839 -1.975 1.00 79.56 198 LEU A CA 1
ATOM 1540 C C . LEU A 1 198 ? -0.980 -12.014 -2.557 1.00 79.56 198 LEU A C 1
ATOM 1542 O O . LEU A 1 198 ? -1.581 -13.002 -2.965 1.00 79.56 198 LEU A O 1
ATOM 1546 N N . GLU A 1 199 ? 0.354 -11.994 -2.540 1.00 68.56 199 GLU A N 1
ATOM 1547 C CA . GLU A 1 199 ? 1.163 -13.138 -3.006 1.00 68.56 199 GLU A CA 1
ATOM 1548 C C . GLU A 1 199 ? 0.893 -14.412 -2.194 1.00 68.56 199 GLU A C 1
ATOM 1550 O O . GLU A 1 199 ? 0.951 -15.526 -2.714 1.00 68.56 199 GLU A O 1
ATOM 1555 N N . THR A 1 200 ? 0.530 -14.254 -0.918 1.00 61.22 200 THR A N 1
ATOM 1556 C CA . THR A 1 200 ? 0.187 -15.385 -0.047 1.00 61.22 200 THR A CA 1
ATOM 1557 C C . THR A 1 200 ? -1.110 -16.092 -0.467 1.00 61.22 200 THR A C 1
ATOM 1559 O O . THR A 1 200 ? -1.337 -17.242 -0.091 1.00 61.22 200 THR A O 1
ATOM 1562 N N . THR A 1 201 ? -1.936 -15.464 -1.315 1.00 59.03 201 THR A N 1
ATOM 1563 C CA . THR A 1 201 ? -3.274 -15.942 -1.712 1.00 59.03 201 THR A CA 1
ATOM 1564 C C . THR A 1 201 ? -3.266 -16.913 -2.910 1.00 59.03 201 THR A C 1
ATOM 1566 O O . THR A 1 201 ? -4.107 -16.838 -3.797 1.00 59.03 201 THR A O 1
ATOM 1569 N N . ARG A 1 202 ? -2.321 -17.873 -2.950 1.00 58.34 202 ARG A N 1
ATOM 1570 C CA . ARG A 1 202 ? -2.082 -18.803 -4.094 1.00 58.34 202 ARG A CA 1
ATOM 1571 C C . ARG A 1 202 ? -1.762 -18.100 -5.415 1.00 58.34 202 ARG A C 1
ATOM 1573 O O . ARG A 1 202 ? -2.016 -18.618 -6.503 1.00 58.34 202 ARG A O 1
ATOM 1580 N N . MET A 1 203 ? -1.197 -16.911 -5.321 1.00 60.72 203 MET A N 1
ATOM 1581 C CA . MET A 1 203 ? -1.001 -16.058 -6.466 1.00 60.72 203 MET A CA 1
ATOM 1582 C C . MET A 1 203 ? 0.475 -15.981 -6.835 1.00 60.72 203 MET A C 1
ATOM 1584 O O . MET A 1 203 ? 1.251 -15.255 -6.222 1.00 60.72 203 MET A O 1
ATOM 1588 N N . GLU A 1 204 ? 0.861 -16.713 -7.876 1.00 60.03 204 GLU A N 1
ATOM 1589 C CA . GLU A 1 204 ? 2.209 -16.620 -8.433 1.00 60.03 204 GLU A CA 1
ATOM 1590 C C . GLU A 1 204 ? 2.332 -15.357 -9.293 1.00 60.03 204 GLU A C 1
ATOM 1592 O O . GLU A 1 204 ? 1.905 -15.310 -10.450 1.00 60.03 204 GLU A O 1
ATOM 1597 N N . MET A 1 205 ? 2.900 -14.304 -8.708 1.00 64.00 205 MET A N 1
ATOM 1598 C CA . MET A 1 205 ? 3.375 -13.137 -9.447 1.00 64.00 205 MET A CA 1
ATOM 1599 C C . MET A 1 205 ? 4.819 -13.380 -9.896 1.00 64.00 205 MET A C 1
ATOM 1601 O O . MET A 1 205 ? 5.704 -13.530 -9.052 1.00 64.00 205 MET A O 1
ATOM 1605 N N . ASP A 1 206 ? 5.089 -13.366 -11.202 1.00 58.00 206 ASP A N 1
ATOM 1606 C CA . ASP A 1 206 ? 6.467 -13.286 -11.698 1.00 58.00 206 ASP A CA 1
ATOM 1607 C C . ASP A 1 206 ? 7.102 -11.957 -11.237 1.00 58.00 206 ASP A C 1
ATOM 1609 O O . ASP A 1 206 ? 6.422 -10.949 -11.055 1.00 58.00 206 ASP A O 1
ATOM 1613 N N . SER A 1 207 ? 8.412 -11.945 -11.007 1.00 54.56 207 SER A N 1
ATOM 1614 C CA . SER A 1 207 ? 9.193 -10.726 -10.759 1.00 54.56 207 SER A CA 1
ATOM 1615 C C . SER A 1 207 ? 9.216 -9.737 -11.937 1.00 54.56 207 SER A C 1
ATOM 1617 O O . SER A 1 207 ? 9.621 -8.589 -11.759 1.00 54.56 207 SER A O 1
ATOM 1619 N N . SER A 1 208 ? 8.803 -10.180 -13.127 1.00 58.78 208 SER A N 1
ATOM 1620 C CA . SER A 1 208 ? 8.876 -9.459 -14.399 1.00 58.78 208 SER A CA 1
ATOM 1621 C C . SER A 1 208 ? 7.503 -9.266 -15.054 1.00 58.78 208 SER A C 1
ATOM 1623 O O . SER A 1 208 ? 7.220 -9.777 -16.134 1.00 58.78 208 SER A O 1
ATOM 1625 N N . VAL A 1 209 ? 6.626 -8.514 -14.390 1.00 69.75 209 VAL A N 1
ATOM 1626 C CA . VAL A 1 209 ? 5.296 -8.166 -14.914 1.00 69.75 209 VAL A CA 1
ATOM 1627 C C . VAL A 1 209 ? 5.128 -6.655 -15.033 1.00 69.75 209 VAL A C 1
ATOM 1629 O O . VAL A 1 209 ? 5.488 -5.915 -14.116 1.00 69.75 209 VAL A O 1
ATOM 1632 N N . ASN A 1 210 ? 4.553 -6.190 -16.144 1.00 74.56 210 ASN A N 1
ATOM 1633 C CA . ASN A 1 210 ? 4.122 -4.804 -16.286 1.00 74.56 210 ASN A CA 1
ATOM 1634 C C . ASN A 1 210 ? 3.071 -4.444 -15.234 1.00 74.56 210 ASN A C 1
ATOM 1636 O O . ASN A 1 210 ? 2.350 -5.294 -14.701 1.00 74.56 210 ASN A O 1
ATOM 1640 N N . TRP A 1 211 ? 2.967 -3.148 -14.959 1.00 79.00 211 TRP A N 1
ATOM 1641 C CA . TRP A 1 211 ? 2.028 -2.615 -13.982 1.00 79.00 211 TRP A CA 1
ATOM 1642 C C . TRP A 1 211 ? 0.574 -2.954 -14.309 1.00 79.00 211 TRP A C 1
ATOM 1644 O O . TRP A 1 211 ? -0.211 -3.169 -13.387 1.00 79.00 211 TRP A O 1
ATOM 1654 N N . GLU A 1 212 ? 0.210 -3.042 -15.595 1.00 83.81 212 GLU A N 1
ATOM 1655 C CA . GLU A 1 212 ? -1.142 -3.418 -15.987 1.00 83.81 212 GLU A CA 1
ATOM 1656 C C . GLU A 1 212 ? -1.488 -4.815 -15.480 1.00 83.81 212 GLU A C 1
ATOM 1658 O O . GLU A 1 212 ? -2.554 -5.042 -14.902 1.00 83.81 212 GLU A O 1
ATOM 1663 N N . THR A 1 213 ? -0.545 -5.736 -15.673 1.00 84.31 213 THR A N 1
ATOM 1664 C CA . THR A 1 213 ? -0.621 -7.101 -15.181 1.00 84.31 213 THR A CA 1
ATOM 1665 C C . THR A 1 213 ? -0.648 -7.085 -13.660 1.00 84.31 213 THR A C 1
ATOM 1667 O O . THR A 1 213 ? -1.524 -7.743 -13.124 1.00 84.31 213 THR A O 1
ATOM 1670 N N . ILE A 1 214 ? 0.190 -6.300 -12.963 1.00 85.25 214 ILE A N 1
ATOM 1671 C CA . ILE A 1 214 ? 0.169 -6.179 -11.487 1.00 85.25 214 ILE A CA 1
ATOM 1672 C C . ILE A 1 214 ? -1.222 -5.777 -10.979 1.00 85.25 214 ILE A C 1
ATOM 1674 O O . ILE A 1 214 ? -1.767 -6.440 -10.101 1.00 85.25 214 ILE A O 1
ATOM 1678 N N . VAL A 1 215 ? -1.829 -4.730 -11.542 1.00 89.38 215 VAL A N 1
ATOM 1679 C CA . VAL A 1 215 ? -3.163 -4.260 -11.136 1.00 89.38 215 VAL A CA 1
ATOM 1680 C C . VAL A 1 215 ? -4.235 -5.317 -11.416 1.00 89.38 215 VAL A C 1
ATOM 1682 O O . VAL A 1 215 ? -5.039 -5.621 -10.535 1.00 89.38 215 VAL A O 1
ATOM 1685 N N . ALA A 1 216 ? -4.240 -5.911 -12.614 1.00 90.38 216 ALA A N 1
ATOM 1686 C CA . ALA A 1 216 ? -5.186 -6.969 -12.979 1.00 90.38 216 ALA A CA 1
ATOM 1687 C C . ALA A 1 216 ? -5.052 -8.198 -12.069 1.00 90.38 216 ALA A C 1
ATOM 1689 O O . ALA A 1 216 ? -6.031 -8.782 -11.607 1.00 90.38 216 ALA A O 1
ATOM 1690 N N . MET A 1 217 ? -3.814 -8.564 -11.775 1.00 88.31 217 MET A N 1
ATOM 1691 C CA . MET A 1 217 ? -3.455 -9.615 -10.849 1.00 88.31 217 MET A CA 1
ATOM 1692 C C . MET A 1 217 ? -4.016 -9.311 -9.453 1.00 88.31 217 MET A C 1
ATOM 1694 O O . MET A 1 217 ? -4.728 -10.156 -8.909 1.00 88.31 217 MET A O 1
ATOM 1698 N N . SER A 1 218 ? -3.774 -8.122 -8.894 1.00 90.19 218 SER A N 1
ATOM 1699 C CA . SER A 1 218 ? -4.307 -7.727 -7.581 1.00 90.19 218 SER A CA 1
ATOM 1700 C C . SER A 1 218 ? -5.834 -7.789 -7.529 1.00 90.19 218 SER A C 1
ATOM 1702 O O . SER A 1 218 ? -6.398 -8.324 -6.576 1.00 90.19 218 SER A O 1
ATOM 1704 N N . LEU A 1 219 ? -6.513 -7.317 -8.580 1.00 92.00 219 LEU A N 1
ATOM 1705 C CA . LEU A 1 219 ? -7.971 -7.412 -8.703 1.00 92.00 219 LEU A CA 1
ATOM 1706 C C . LEU A 1 219 ? -8.456 -8.863 -8.703 1.00 92.00 219 LEU A C 1
ATOM 1708 O O . LEU A 1 219 ? -9.432 -9.183 -8.027 1.00 92.00 219 LEU A O 1
ATOM 1712 N N . ARG A 1 220 ? -7.772 -9.753 -9.429 1.00 90.75 220 ARG A N 1
ATOM 1713 C CA . ARG A 1 220 ? -8.098 -11.184 -9.439 1.00 90.75 220 ARG A CA 1
ATOM 1714 C C . ARG A 1 220 ? -7.914 -11.804 -8.052 1.00 90.75 220 ARG A C 1
ATOM 1716 O O . ARG A 1 220 ? -8.780 -12.557 -7.623 1.00 90.75 220 ARG A O 1
ATOM 1723 N N . ALA A 1 221 ? -6.831 -11.458 -7.353 1.00 89.56 221 ALA A N 1
ATOM 1724 C CA . ALA A 1 221 ? -6.514 -11.942 -6.006 1.00 89.56 221 ALA A CA 1
ATOM 1725 C C . ALA A 1 221 ? -7.612 -11.601 -4.996 1.00 89.56 221 ALA A C 1
ATOM 1727 O O . ALA A 1 221 ? -8.135 -12.474 -4.307 1.00 89.56 221 ALA A O 1
ATOM 1728 N N . LEU A 1 222 ? -8.007 -10.327 -4.956 1.00 92.00 222 LEU A N 1
ATOM 1729 C CA . LEU A 1 222 ? -9.007 -9.819 -4.018 1.00 92.00 222 LEU A CA 1
ATOM 1730 C C . LEU A 1 222 ? -10.401 -10.425 -4.242 1.00 92.00 222 LEU A C 1
ATOM 1732 O O . LEU A 1 222 ? -11.225 -10.430 -3.332 1.00 92.00 222 LEU A O 1
ATOM 1736 N N . ARG A 1 223 ? -10.663 -10.951 -5.445 1.00 91.31 223 ARG A N 1
ATOM 1737 C CA . ARG A 1 223 ? -11.932 -11.589 -5.831 1.00 91.31 223 ARG A CA 1
ATOM 1738 C C . ARG A 1 223 ? -11.951 -13.104 -5.619 1.00 91.31 223 ARG A C 1
ATOM 1740 O O . ARG A 1 223 ? -12.936 -13.769 -5.960 1.00 91.31 223 ARG A O 1
ATOM 1747 N N . THR A 1 224 ? -10.875 -13.667 -5.075 1.00 89.06 224 THR A N 1
ATOM 1748 C CA . THR A 1 224 ? -10.813 -15.093 -4.751 1.00 89.06 224 THR A CA 1
ATOM 1749 C C . THR A 1 224 ? -11.706 -15.431 -3.547 1.00 89.06 224 THR A C 1
ATOM 1751 O O . THR A 1 224 ? -11.836 -14.618 -2.627 1.00 89.06 224 THR A O 1
ATOM 1754 N N . PRO A 1 225 ? -12.330 -16.625 -3.516 1.00 88.12 225 PRO A N 1
ATOM 1755 C CA . PRO A 1 225 ? -13.056 -17.105 -2.338 1.00 88.12 225 PRO A CA 1
ATOM 1756 C C . PRO A 1 225 ? -12.202 -17.143 -1.072 1.00 88.12 225 PRO A C 1
ATOM 1758 O O . PRO A 1 225 ? -12.726 -16.933 0.012 1.00 88.12 225 PRO A O 1
ATOM 1761 N N . GLU A 1 226 ? -10.901 -17.401 -1.211 1.00 86.19 226 GLU A N 1
ATOM 1762 C CA . GLU A 1 226 ? -9.944 -17.441 -0.108 1.00 86.19 226 GLU A CA 1
ATOM 1763 C C . GLU A 1 226 ? -9.801 -16.085 0.587 1.00 86.19 226 GLU A C 1
ATOM 1765 O O . GLU A 1 226 ? -9.597 -16.042 1.796 1.00 86.19 226 GLU A O 1
ATOM 1770 N N . VAL A 1 227 ? -9.912 -14.985 -0.164 1.00 89.38 227 VAL A N 1
ATOM 1771 C CA . VAL A 1 227 ? -9.925 -13.633 0.403 1.00 89.38 227 VAL A CA 1
ATOM 1772 C C . VAL A 1 227 ? -11.271 -13.316 1.061 1.00 89.38 227 VAL A C 1
ATOM 1774 O O . VAL A 1 227 ? -11.307 -12.676 2.107 1.00 89.38 227 VAL A O 1
ATOM 1777 N N . GLY A 1 228 ? -12.379 -13.752 0.455 1.00 91.06 228 GLY A N 1
ATOM 1778 C CA . GLY A 1 228 ? -13.718 -13.617 1.040 1.00 91.06 228 GLY A CA 1
ATOM 1779 C C . GLY A 1 228 ? -14.288 -12.192 1.046 1.00 91.06 228 GLY A C 1
ATOM 1780 O O . GLY A 1 228 ? -15.324 -11.958 1.654 1.00 91.06 228 GLY A O 1
ATOM 1781 N N . LEU A 1 229 ? -13.649 -11.230 0.368 1.00 93.94 229 LEU A N 1
ATOM 1782 C CA . LEU A 1 229 ? -14.074 -9.817 0.347 1.00 93.94 229 LEU A CA 1
ATOM 1783 C C . LEU A 1 229 ? -14.941 -9.443 -0.867 1.00 93.94 229 LEU A C 1
ATOM 1785 O O . LEU A 1 229 ? -15.322 -8.282 -1.025 1.00 93.94 229 LEU A O 1
ATOM 1789 N N . TRP A 1 230 ? -15.253 -10.409 -1.732 1.00 94.50 230 TRP A N 1
ATOM 1790 C CA . TRP A 1 230 ? -16.000 -10.211 -2.973 1.00 94.50 230 TRP A CA 1
ATOM 1791 C C . TRP A 1 230 ? -17.369 -10.899 -2.935 1.00 94.50 230 TRP A C 1
ATOM 1793 O O . TRP A 1 230 ? -17.458 -12.126 -2.850 1.00 94.50 230 TRP A O 1
ATOM 1803 N N . ASP A 1 231 ? -18.435 -10.109 -3.068 1.00 93.56 231 ASP A N 1
ATOM 1804 C CA . ASP A 1 231 ? -19.812 -10.585 -3.198 1.00 93.56 231 ASP A CA 1
ATOM 1805 C C . ASP A 1 231 ? -20.086 -10.930 -4.669 1.00 93.56 231 ASP A C 1
ATOM 1807 O O . ASP A 1 231 ? -20.262 -10.052 -5.520 1.00 93.56 231 ASP A O 1
ATOM 1811 N N . ARG A 1 232 ? -20.101 -12.231 -4.982 1.00 91.12 232 ARG A N 1
ATOM 1812 C CA . ARG A 1 232 ? -20.346 -12.736 -6.344 1.00 91.12 232 ARG A CA 1
ATOM 1813 C C . ARG A 1 232 ? -21.772 -12.495 -6.823 1.00 91.12 232 ARG A C 1
ATOM 1815 O O . ARG A 1 232 ? -21.971 -12.366 -8.026 1.00 91.12 232 ARG A O 1
ATOM 1822 N N . GLU A 1 233 ? -22.743 -12.451 -5.915 1.00 90.88 233 GLU A N 1
ATOM 1823 C CA . GLU A 1 233 ? -24.152 -12.268 -6.270 1.00 90.88 233 GLU A CA 1
ATOM 1824 C C . GLU A 1 233 ? -24.432 -10.810 -6.623 1.00 90.88 233 GLU A C 1
ATOM 1826 O O . GLU A 1 233 ? -25.110 -10.523 -7.608 1.00 90.88 233 GLU A O 1
ATOM 1831 N N . LYS A 1 234 ? -23.858 -9.881 -5.850 1.00 90.62 234 LYS A N 1
ATOM 1832 C CA . LYS A 1 234 ? -23.984 -8.437 -6.091 1.00 90.62 234 LYS A CA 1
ATOM 1833 C C . LYS A 1 234 ? -22.919 -7.873 -7.024 1.00 90.62 234 LYS A C 1
ATOM 1835 O O . LYS A 1 234 ? -23.003 -6.699 -7.374 1.00 90.62 234 LYS A O 1
ATOM 1840 N N . ASN A 1 235 ? -21.935 -8.685 -7.416 1.00 91.19 235 ASN A N 1
ATOM 1841 C CA . ASN A 1 235 ? -20.822 -8.291 -8.277 1.00 91.19 235 ASN A CA 1
ATOM 1842 C C . ASN A 1 235 ? -20.093 -7.038 -7.740 1.00 91.19 235 ASN A C 1
ATOM 1844 O O . ASN A 1 235 ? -19.816 -6.098 -8.488 1.00 91.19 235 ASN A O 1
ATOM 1848 N N . ARG A 1 236 ? -19.823 -7.013 -6.423 1.00 93.00 236 ARG A N 1
ATOM 1849 C CA . ARG A 1 236 ? -19.178 -5.883 -5.728 1.00 93.00 236 ARG A CA 1
ATOM 1850 C C . ARG A 1 236 ? -18.284 -6.332 -4.570 1.00 93.00 236 ARG A C 1
ATOM 1852 O O . ARG A 1 236 ? -18.480 -7.406 -4.004 1.00 93.00 236 ARG A O 1
ATOM 1859 N N . PHE A 1 237 ? -17.348 -5.477 -4.163 1.00 95.31 237 PHE A N 1
ATOM 1860 C CA . PHE A 1 237 ? -16.595 -5.675 -2.921 1.00 95.31 237 PHE A CA 1
ATOM 1861 C C . PHE A 1 237 ? -17.465 -5.399 -1.687 1.00 95.31 237 PHE A C 1
ATOM 1863 O O . PHE A 1 237 ? -18.338 -4.532 -1.714 1.00 95.31 237 PHE A O 1
ATOM 1870 N N . LEU A 1 238 ? -17.227 -6.150 -0.608 1.00 95.62 238 LEU A N 1
ATOM 1871 C CA . LEU A 1 238 ? -17.941 -6.007 0.666 1.00 95.62 238 LEU A CA 1
ATOM 1872 C C . LEU A 1 238 ? -17.525 -4.754 1.448 1.00 95.62 238 LEU A C 1
ATOM 1874 O O . LEU A 1 238 ? -18.294 -4.271 2.272 1.00 95.62 238 LEU A O 1
ATOM 1878 N N . CYS A 1 239 ? -16.319 -4.249 1.199 1.00 95.44 239 CYS A N 1
ATOM 1879 C CA . CYS A 1 239 ? -15.713 -3.127 1.904 1.00 95.44 239 CYS A CA 1
ATOM 1880 C C . CYS A 1 239 ? -14.767 -2.342 0.981 1.00 95.44 239 CYS A C 1
ATOM 1882 O O . CYS A 1 239 ? -14.585 -2.689 -0.190 1.00 95.44 239 CYS A O 1
ATOM 1884 N N . HIS A 1 240 ? -14.147 -1.291 1.515 1.00 96.06 240 HIS A N 1
ATOM 1885 C CA . HIS A 1 240 ? -13.112 -0.530 0.820 1.00 96.06 240 HIS A CA 1
ATOM 1886 C C . HIS A 1 240 ? -11.745 -1.188 1.015 1.00 96.06 240 HIS A C 1
ATOM 1888 O O . HIS A 1 240 ? -11.402 -1.595 2.124 1.00 96.06 240 HIS A O 1
ATOM 1894 N N . ILE A 1 241 ? -10.940 -1.275 -0.042 1.00 95.88 241 ILE A N 1
ATOM 1895 C CA . ILE A 1 241 ? -9.604 -1.871 0.009 1.00 95.88 241 ILE A CA 1
ATOM 1896 C C . ILE A 1 241 ? -8.619 -0.956 -0.715 1.00 95.88 241 ILE A C 1
ATOM 1898 O O . ILE A 1 241 ? -8.832 -0.557 -1.861 1.00 95.88 241 ILE A O 1
ATOM 1902 N N . ILE A 1 242 ? -7.518 -0.638 -0.044 1.00 95.50 242 ILE A N 1
ATOM 1903 C CA . ILE A 1 242 ? -6.396 0.116 -0.592 1.00 95.50 242 ILE A CA 1
ATOM 1904 C C . ILE A 1 242 ? -5.204 -0.832 -0.672 1.00 95.50 242 ILE A C 1
ATOM 1906 O O . ILE A 1 242 ? -4.676 -1.279 0.346 1.00 95.50 242 ILE A O 1
ATOM 1910 N N . VAL A 1 243 ? -4.788 -1.133 -1.900 1.00 93.12 243 VAL A N 1
ATOM 1911 C CA . VAL A 1 243 ? -3.608 -1.938 -2.198 1.00 93.12 243 VAL A CA 1
ATOM 1912 C C . VAL A 1 243 ? -2.434 -1.012 -2.458 1.00 93.12 243 VAL A C 1
ATOM 1914 O O . VAL A 1 243 ? -2.436 -0.186 -3.379 1.00 93.12 243 VAL A O 1
ATOM 1917 N N . GLU A 1 244 ? -1.411 -1.171 -1.637 1.00 90.19 244 GLU A N 1
ATOM 1918 C CA . GLU A 1 244 ? -0.159 -0.452 -1.770 1.00 90.19 244 GLU A CA 1
ATOM 1919 C C . GLU A 1 244 ? 0.720 -1.033 -2.884 1.00 90.19 244 GLU A C 1
ATOM 1921 O O . GLU A 1 244 ? 0.871 -2.246 -3.010 1.00 90.19 244 GLU A O 1
ATOM 1926 N N . MET A 1 245 ? 1.296 -0.141 -3.698 1.00 88.31 245 MET A N 1
ATOM 1927 C CA . MET A 1 245 ? 2.347 -0.441 -4.677 1.00 88.31 245 MET A CA 1
ATOM 1928 C C . MET A 1 245 ? 3.467 0.607 -4.546 1.00 88.31 245 MET A C 1
ATOM 1930 O O . MET A 1 245 ? 3.767 1.384 -5.462 1.00 88.31 245 MET A O 1
ATOM 1934 N N . PHE A 1 246 ? 4.029 0.698 -3.343 1.00 86.12 246 PHE A N 1
ATOM 1935 C CA . PHE A 1 246 ? 5.003 1.698 -2.937 1.00 86.12 246 PHE A CA 1
ATOM 1936 C C . PHE A 1 246 ? 6.267 1.639 -3.811 1.00 86.12 246 PHE A C 1
ATOM 1938 O O . PHE A 1 246 ? 6.765 0.555 -4.118 1.00 86.12 246 PHE A O 1
ATOM 1945 N N . PRO A 1 247 ? 6.856 2.794 -4.172 1.00 85.19 247 PRO A N 1
ATOM 1946 C CA . PRO A 1 247 ? 6.398 4.162 -3.896 1.00 85.19 247 PRO A CA 1
ATOM 1947 C C . PRO A 1 247 ? 5.634 4.780 -5.081 1.00 85.19 247 PRO A C 1
ATOM 1949 O O . PRO A 1 247 ? 5.448 5.997 -5.132 1.00 85.19 247 PRO A O 1
ATOM 1952 N N . HIS A 1 248 ? 5.282 3.985 -6.096 1.00 88.06 248 HIS A N 1
ATOM 1953 C CA . HIS A 1 248 ? 4.889 4.496 -7.412 1.00 88.06 248 HIS A CA 1
ATOM 1954 C C . HIS A 1 248 ? 3.418 4.295 -7.757 1.00 88.06 248 HIS A C 1
ATOM 1956 O O . HIS A 1 248 ? 2.978 4.901 -8.731 1.00 88.06 248 HIS A O 1
ATOM 1962 N N . GLY A 1 249 ? 2.664 3.494 -7.004 1.00 90.81 249 GLY A N 1
ATOM 1963 C CA . GLY A 1 249 ? 1.270 3.205 -7.308 1.00 90.81 249 GLY A CA 1
ATOM 1964 C C . GLY A 1 249 ? 0.393 2.986 -6.084 1.00 90.81 249 GLY A C 1
ATOM 1965 O O . GLY A 1 249 ? 0.846 2.507 -5.049 1.00 90.81 249 GLY A O 1
ATOM 1966 N N . LEU A 1 250 ? -0.882 3.326 -6.231 1.00 93.56 250 LEU A N 1
ATOM 1967 C CA . LEU A 1 250 ? -1.932 3.079 -5.253 1.00 93.56 250 LEU A CA 1
ATOM 1968 C C . LEU A 1 250 ? -3.169 2.586 -6.002 1.00 93.56 250 LEU A C 1
ATOM 1970 O O . LEU A 1 250 ? -3.661 3.274 -6.901 1.00 93.56 250 LEU A O 1
ATOM 1974 N N . LEU A 1 251 ? -3.667 1.409 -5.638 1.00 94.81 251 LEU A N 1
ATOM 1975 C CA . LEU A 1 251 ? -4.915 0.866 -6.167 1.00 94.81 251 LEU A CA 1
ATOM 1976 C C . LEU A 1 251 ? -5.974 0.923 -5.071 1.00 94.81 251 LEU A C 1
ATOM 1978 O O . LEU A 1 251 ? -5.804 0.343 -4.007 1.00 94.81 251 LEU A O 1
ATOM 1982 N N . TYR A 1 252 ? -7.078 1.594 -5.352 1.00 96.75 252 TYR A N 1
ATOM 1983 C CA . TYR A 1 252 ? -8.290 1.527 -4.556 1.00 96.75 252 TYR A CA 1
ATOM 1984 C C . TYR A 1 252 ? -9.311 0.643 -5.270 1.00 96.75 252 TYR A C 1
ATOM 1986 O O . TYR A 1 252 ? -9.573 0.828 -6.463 1.00 96.75 252 TYR A O 1
ATOM 1994 N N . VAL A 1 253 ? -9.927 -0.269 -4.525 1.00 95.50 253 VAL A N 1
ATOM 1995 C CA . VAL A 1 253 ? -11.144 -0.978 -4.926 1.00 95.50 253 VAL A CA 1
ATOM 1996 C C . VAL A 1 253 ? -12.191 -0.807 -3.838 1.00 95.50 253 VAL A C 1
ATOM 1998 O O . VAL A 1 253 ? -11.888 -0.863 -2.649 1.00 95.50 253 VAL A O 1
ATOM 2001 N N . GLY A 1 254 ? -13.437 -0.610 -4.232 1.00 93.81 254 GLY A N 1
ATOM 2002 C CA . GLY A 1 254 ? -14.536 -0.553 -3.285 1.00 93.81 254 GLY A CA 1
ATOM 2003 C C . GLY A 1 254 ? -15.879 -0.813 -3.951 1.00 93.81 254 GLY A C 1
ATOM 2004 O O . GLY A 1 254 ? -15.927 -1.143 -5.140 1.00 93.81 254 GLY A O 1
ATOM 2005 N N . PRO A 1 255 ? -16.975 -0.659 -3.194 1.00 89.25 255 PRO A N 1
ATOM 2006 C CA . PRO A 1 255 ? -18.328 -0.910 -3.685 1.00 89.25 255 PRO A CA 1
ATOM 2007 C C . PRO A 1 255 ? -18.720 -0.014 -4.870 1.00 89.25 255 PRO A C 1
ATOM 2009 O O . PRO A 1 255 ? -19.376 -0.479 -5.795 1.00 89.25 255 PRO A O 1
ATOM 2012 N N . GLU A 1 256 ? -18.266 1.243 -4.859 1.00 85.12 256 GLU A N 1
ATOM 2013 C CA . GLU A 1 256 ? -18.679 2.288 -5.812 1.00 85.12 256 GLU A CA 1
ATOM 2014 C C . GLU A 1 256 ? -17.701 2.503 -6.977 1.00 85.12 256 GLU A C 1
ATOM 2016 O O . GLU A 1 256 ? -17.935 3.338 -7.850 1.00 85.12 256 GLU A O 1
ATOM 2021 N N . GLY A 1 257 ? -16.574 1.788 -7.011 1.00 90.88 257 GLY A N 1
ATOM 2022 C CA . GLY A 1 257 ? -15.618 1.951 -8.100 1.00 90.88 257 GLY A CA 1
ATOM 2023 C C . GLY A 1 257 ? -14.235 1.388 -7.828 1.00 90.88 257 GLY A C 1
ATOM 2024 O O . GLY A 1 257 ? -13.897 0.967 -6.721 1.00 90.88 257 GLY A O 1
ATOM 2025 N N . THR A 1 258 ? -13.422 1.397 -8.882 1.00 95.06 258 THR A N 1
ATOM 2026 C CA . THR A 1 258 ? -12.017 0.998 -8.836 1.00 95.06 258 THR A CA 1
ATOM 2027 C C . THR A 1 258 ? -11.164 2.087 -9.470 1.00 95.06 258 THR A C 1
ATOM 2029 O O . THR A 1 258 ? -11.353 2.448 -10.633 1.00 95.06 258 THR A O 1
ATOM 2032 N N . PHE A 1 259 ? -10.195 2.590 -8.710 1.00 94.81 259 PHE A N 1
ATOM 2033 C CA . PHE A 1 259 ? -9.326 3.681 -9.131 1.00 94.81 259 PHE A CA 1
ATOM 2034 C C . PHE A 1 259 ? -7.874 3.300 -8.909 1.00 94.81 259 PHE A C 1
ATOM 2036 O O . PHE A 1 259 ? -7.494 2.806 -7.850 1.00 94.81 259 PHE A O 1
ATOM 2043 N N . PHE A 1 260 ? -7.043 3.578 -9.896 1.00 93.56 260 PHE A N 1
ATOM 2044 C CA . PHE A 1 260 ? -5.622 3.320 -9.837 1.00 93.56 260 PHE A CA 1
ATOM 2045 C C . PHE A 1 260 ? -4.860 4.604 -10.134 1.00 93.56 260 PHE A C 1
ATOM 2047 O O . PHE A 1 260 ? -5.064 5.232 -11.173 1.00 93.56 260 PHE A O 1
ATOM 2054 N N . ARG A 1 261 ? -3.963 4.995 -9.230 1.00 92.38 261 ARG A N 1
ATOM 2055 C CA . ARG A 1 261 ? -3.034 6.096 -9.469 1.00 92.38 261 ARG A CA 1
ATOM 2056 C C . ARG A 1 261 ? -1.615 5.572 -9.533 1.00 92.38 261 ARG A C 1
ATOM 2058 O O . ARG A 1 261 ? -1.212 4.781 -8.687 1.00 92.38 261 ARG A O 1
ATOM 2065 N N . TYR A 1 262 ? -0.839 6.113 -10.462 1.00 89.44 262 TYR A N 1
ATOM 2066 C CA . TYR A 1 262 ? 0.606 5.946 -10.494 1.00 89.44 262 TYR A CA 1
ATOM 2067 C C . TYR A 1 262 ? 1.342 7.289 -10.563 1.00 89.44 262 TYR A C 1
ATOM 2069 O O . TYR A 1 262 ? 0.762 8.335 -10.870 1.00 89.44 262 TYR A O 1
ATOM 2077 N N . ARG A 1 263 ? 2.638 7.285 -10.241 1.00 86.88 263 ARG A N 1
ATOM 2078 C CA . ARG A 1 263 ? 3.486 8.480 -10.303 1.00 86.88 263 ARG A CA 1
ATOM 2079 C C . ARG A 1 263 ? 3.854 8.778 -11.754 1.00 86.88 263 ARG A C 1
ATOM 2081 O O . ARG A 1 263 ? 4.320 7.910 -12.473 1.00 86.88 263 ARG A O 1
ATOM 2088 N N . LYS A 1 264 ? 3.736 10.029 -12.198 1.00 77.69 264 LYS A N 1
ATOM 2089 C CA . LYS A 1 264 ? 4.092 10.408 -13.575 1.00 77.69 264 LYS A CA 1
ATOM 2090 C C . LYS A 1 264 ? 5.503 9.927 -13.961 1.00 77.69 264 LYS A C 1
ATOM 2092 O O . LYS A 1 264 ? 6.454 10.099 -13.194 1.00 77.69 264 LYS A O 1
ATOM 2097 N N . ASN A 1 265 ? 5.629 9.355 -15.161 1.00 72.31 265 ASN A N 1
ATOM 2098 C CA . ASN A 1 265 ? 6.855 8.767 -15.727 1.00 72.31 265 ASN A CA 1
ATOM 2099 C C . ASN A 1 265 ? 7.427 7.555 -14.966 1.00 72.31 265 ASN A C 1
ATOM 2101 O O . ASN A 1 265 ? 8.526 7.115 -15.289 1.00 72.31 265 ASN A O 1
ATOM 2105 N N . HIS A 1 266 ? 6.717 7.034 -13.967 1.00 73.88 266 HIS A N 1
ATOM 2106 C CA . HIS A 1 266 ? 7.115 5.866 -13.189 1.00 73.88 266 HIS A CA 1
ATOM 2107 C C . HIS A 1 266 ? 5.938 4.905 -13.139 1.00 73.88 266 HIS A C 1
ATOM 2109 O O . HIS A 1 266 ? 4.793 5.325 -13.031 1.00 73.88 266 HIS A O 1
ATOM 2115 N N . LEU A 1 267 ? 6.199 3.614 -13.217 1.00 66.50 267 LEU A N 1
ATOM 2116 C CA . LEU A 1 267 ? 5.149 2.618 -13.080 1.00 66.50 267 LEU A CA 1
ATOM 2117 C C . LEU A 1 267 ? 5.379 1.846 -11.782 1.00 66.50 267 LEU A C 1
ATOM 2119 O O . LEU A 1 267 ? 6.522 1.771 -11.330 1.00 66.50 267 LEU A O 1
ATOM 2123 N N . PRO A 1 268 ? 4.318 1.336 -11.136 1.00 67.81 268 PRO A N 1
ATOM 2124 C CA . PRO A 1 268 ? 4.491 0.474 -9.986 1.00 67.81 268 PRO A CA 1
ATOM 2125 C C . PRO A 1 268 ? 5.337 -0.734 -10.353 1.00 67.81 268 PRO A C 1
ATOM 2127 O O . PRO A 1 268 ? 5.131 -1.377 -11.382 1.00 67.81 268 PRO A O 1
ATOM 2130 N N . GLU A 1 269 ? 6.287 -1.020 -9.478 1.00 65.88 269 GLU A N 1
ATOM 2131 C CA . GLU A 1 269 ? 7.173 -2.164 -9.569 1.00 65.88 269 GLU A CA 1
ATOM 2132 C C . GLU A 1 269 ? 6.819 -3.117 -8.433 1.00 65.88 269 GLU A C 1
ATOM 2134 O O . GLU A 1 269 ? 6.452 -2.697 -7.336 1.00 65.88 269 GLU A O 1
ATOM 2139 N N . LYS A 1 270 ? 6.933 -4.418 -8.692 1.00 59.69 270 LYS A N 1
ATOM 2140 C CA . LYS A 1 270 ? 6.578 -5.459 -7.724 1.00 59.69 270 LYS A CA 1
ATOM 2141 C C . LYS A 1 270 ? 7.431 -5.406 -6.450 1.00 59.69 270 LYS A C 1
ATOM 2143 O O . LYS A 1 270 ? 6.982 -5.773 -5.368 1.00 59.69 270 LYS A O 1
ATOM 2148 N N . SER A 1 271 ? 8.684 -4.993 -6.582 1.00 52.19 271 SER A N 1
ATOM 2149 C CA . SER A 1 271 ? 9.626 -4.964 -5.474 1.00 52.19 271 SER A CA 1
ATOM 2150 C C . SER A 1 271 ? 10.600 -3.821 -5.662 1.00 52.19 271 SER A C 1
ATOM 2152 O O . SER A 1 271 ? 11.352 -3.818 -6.635 1.00 52.19 271 SER A O 1
ATOM 2154 N N . SER A 1 272 ? 10.652 -2.904 -4.695 1.00 49.56 272 SER A N 1
ATOM 2155 C CA . SER A 1 272 ? 11.791 -1.999 -4.591 1.00 49.56 272 SER A CA 1
ATOM 2156 C C . SER A 1 272 ? 13.073 -2.836 -4.453 1.00 49.56 272 SER A C 1
ATOM 2158 O O . SER A 1 272 ? 13.072 -3.809 -3.687 1.00 49.56 272 SER A O 1
ATOM 2160 N N . PRO A 1 273 ? 14.169 -2.476 -5.131 1.00 49.09 273 PRO A N 1
ATOM 2161 C CA . PRO A 1 273 ? 15.419 -3.220 -5.066 1.00 49.09 273 PRO A CA 1
ATOM 2162 C C . PRO A 1 273 ? 15.852 -3.431 -3.614 1.00 49.09 273 PRO A C 1
ATOM 2164 O O . PRO A 1 273 ? 16.010 -2.461 -2.870 1.00 49.09 273 PRO A O 1
ATOM 2167 N N . ARG A 1 274 ? 16.083 -4.689 -3.201 1.00 46.88 274 ARG A N 1
ATOM 2168 C CA . ARG A 1 274 ? 16.470 -5.054 -1.816 1.00 46.88 274 ARG A CA 1
ATOM 2169 C C . ARG A 1 274 ? 17.683 -4.265 -1.291 1.00 46.88 274 ARG A C 1
ATOM 2171 O O . ARG A 1 274 ? 17.879 -4.176 -0.087 1.00 46.88 274 ARG A O 1
ATOM 2178 N N . GLN A 1 275 ? 18.483 -3.683 -2.185 1.00 48.22 275 GLN A N 1
ATOM 2179 C CA . GLN A 1 275 ? 19.683 -2.907 -1.869 1.00 48.22 275 GLN A CA 1
ATOM 2180 C C . GLN A 1 275 ? 19.478 -1.414 -1.663 1.00 48.22 275 GLN A C 1
ATOM 2182 O O . GLN A 1 275 ? 20.281 -0.788 -0.974 1.00 48.22 275 GLN A O 1
ATOM 2187 N N . ARG A 1 276 ? 18.413 -0.833 -2.225 1.00 54.75 276 ARG A N 1
ATOM 2188 C CA . ARG A 1 276 ? 18.029 0.540 -1.891 1.00 54.75 276 ARG A CA 1
ATOM 2189 C C . ARG A 1 276 ? 17.728 0.602 -0.383 1.00 54.75 276 ARG A C 1
ATOM 2191 O O . ARG A 1 276 ? 18.030 1.583 0.290 1.00 54.75 276 ARG A O 1
ATOM 2198 N N . GLY A 1 277 ? 17.253 -0.488 0.202 1.00 58.88 277 GLY A N 1
ATOM 2199 C CA . GLY A 1 277 ? 16.759 -0.480 1.564 1.00 58.88 277 GLY A CA 1
ATOM 2200 C C . GLY A 1 277 ? 15.381 0.167 1.579 1.00 58.88 277 GLY A C 1
ATOM 2201 O O . GLY A 1 277 ? 15.099 1.118 0.845 1.00 58.88 277 GLY A O 1
ATOM 2202 N N . SER A 1 278 ? 14.496 -0.411 2.367 1.00 76.56 278 SER A N 1
ATOM 2203 C CA . SER A 1 278 ? 13.118 0.032 2.471 1.00 76.56 278 SER A CA 1
ATOM 2204 C C . SER A 1 278 ? 12.995 1.132 3.509 1.00 76.56 278 SER A C 1
ATOM 2206 O O . SER A 1 278 ? 13.775 1.224 4.459 1.00 76.56 278 SER A O 1
ATOM 2208 N N . VAL A 1 279 ? 11.948 1.922 3.371 1.00 81.12 279 VAL A N 1
ATOM 2209 C CA . VAL A 1 279 ? 11.429 2.704 4.481 1.00 81.12 279 VAL A CA 1
ATOM 2210 C C . VAL A 1 279 ? 10.366 1.853 5.182 1.00 81.12 279 VAL A C 1
ATOM 2212 O O . VAL A 1 279 ? 9.447 1.410 4.505 1.00 81.12 279 VAL A O 1
ATOM 2215 N N . PRO A 1 280 ? 10.479 1.502 6.476 1.00 80.50 280 PRO A N 1
ATOM 2216 C CA . PRO A 1 280 ? 9.330 0.954 7.212 1.00 80.50 280 PRO A CA 1
ATOM 2217 C C . PRO A 1 280 ? 8.199 1.997 7.321 1.00 80.50 280 PRO A C 1
ATOM 2219 O O . PRO A 1 280 ? 8.303 3.068 6.754 1.00 80.50 280 PRO A O 1
ATOM 2222 N N . CYS A 1 281 ? 7.088 1.710 7.999 1.00 85.06 281 CYS A N 1
ATOM 2223 C CA . CYS A 1 281 ? 6.075 2.717 8.378 1.00 85.06 281 CYS A CA 1
ATOM 2224 C C . CYS A 1 281 ? 5.345 3.485 7.246 1.00 85.06 281 CYS A C 1
ATOM 2226 O O . CYS A 1 281 ? 4.553 4.381 7.544 1.00 85.06 281 CYS A O 1
ATOM 2228 N N . TYR A 1 282 ? 5.581 3.200 5.959 1.00 87.00 282 TYR A N 1
ATOM 2229 C CA . TYR A 1 282 ? 4.853 3.863 4.862 1.00 87.00 282 TYR A CA 1
ATOM 2230 C C . TYR A 1 282 ? 3.362 3.506 4.864 1.00 87.00 282 TYR A C 1
ATOM 2232 O O . TYR A 1 282 ? 2.547 4.270 4.357 1.00 87.00 282 TYR A O 1
ATOM 2240 N N . ASP A 1 283 ? 3.016 2.346 5.418 1.00 88.12 283 ASP A N 1
ATOM 2241 C CA . ASP A 1 283 ? 1.661 1.842 5.604 1.00 88.12 283 ASP A CA 1
ATOM 2242 C C . ASP A 1 283 ? 0.960 2.573 6.750 1.00 88.12 283 ASP A C 1
ATOM 2244 O O . ASP A 1 283 ? -0.120 3.130 6.555 1.00 88.12 283 ASP A O 1
ATOM 2248 N N . THR A 1 284 ? 1.625 2.675 7.906 1.00 91.88 284 THR A N 1
ATOM 2249 C CA . THR A 1 284 ? 1.121 3.419 9.071 1.00 91.88 284 THR A CA 1
ATOM 2250 C C . THR A 1 284 ? 0.982 4.916 8.793 1.00 91.88 284 THR A C 1
ATOM 2252 O O . THR A 1 284 ? 0.133 5.578 9.395 1.00 91.88 284 THR A O 1
ATOM 2255 N N . MET A 1 285 ? 1.749 5.453 7.837 1.00 91.56 285 MET A N 1
ATOM 2256 C CA . MET A 1 285 ? 1.563 6.808 7.315 1.00 91.56 285 MET A CA 1
ATOM 2257 C C . MET A 1 285 ? 0.217 6.946 6.595 1.00 91.56 285 MET A C 1
ATOM 2259 O O . MET A 1 285 ? -0.540 7.870 6.886 1.00 91.56 285 MET A O 1
ATOM 2263 N N . VAL A 1 286 ? -0.106 6.030 5.676 1.00 92.25 286 VAL A N 1
ATOM 2264 C CA . VAL A 1 286 ? -1.349 6.094 4.887 1.00 92.25 286 VAL A CA 1
ATOM 2265 C C . VAL A 1 286 ? -2.575 5.861 5.760 1.00 92.25 286 VAL A C 1
ATOM 2267 O O . VAL A 1 286 ? -3.573 6.562 5.609 1.00 92.25 286 VAL A O 1
ATOM 2270 N N . THR A 1 287 ? -2.516 4.945 6.725 1.00 92.81 287 THR A N 1
ATOM 2271 C CA . THR A 1 287 ? -3.633 4.763 7.663 1.00 92.81 287 THR A CA 1
ATOM 2272 C C . THR A 1 287 ? -3.815 5.955 8.591 1.00 92.81 287 THR A C 1
ATOM 2274 O O . THR A 1 287 ? -4.950 6.308 8.905 1.00 92.81 287 THR A O 1
ATOM 2277 N N . SER A 1 288 ? -2.728 6.626 8.984 1.00 91.94 288 SER A N 1
ATOM 2278 C CA . SER A 1 288 ? -2.809 7.900 9.709 1.00 91.94 288 SER A CA 1
ATOM 2279 C C . SER A 1 288 ? -3.445 8.994 8.849 1.00 91.94 288 SER A C 1
ATOM 2281 O O . SER A 1 288 ? -4.318 9.702 9.338 1.00 91.94 288 SER A O 1
ATOM 2283 N N . MET A 1 289 ? -3.096 9.084 7.559 1.00 90.50 289 MET A N 1
ATOM 2284 C CA . MET A 1 289 ? -3.744 10.001 6.607 1.00 90.50 289 MET A CA 1
ATOM 2285 C C . MET A 1 289 ? -5.252 9.762 6.517 1.00 90.50 289 MET A C 1
ATOM 2287 O O . MET A 1 289 ? -6.028 10.691 6.726 1.00 90.50 289 MET A O 1
ATOM 2291 N N . LEU A 1 290 ? -5.667 8.510 6.282 1.00 91.50 290 LEU A N 1
ATOM 2292 C CA . LEU A 1 290 ? -7.083 8.124 6.240 1.00 91.50 290 LEU A CA 1
ATOM 2293 C C . LEU A 1 290 ? -7.797 8.491 7.538 1.00 91.50 290 LEU A C 1
ATOM 2295 O O . LEU A 1 290 ? -8.886 9.054 7.517 1.00 91.50 290 LEU A O 1
ATOM 2299 N N . THR A 1 291 ? -7.169 8.202 8.677 1.00 91.19 291 THR A N 1
ATOM 2300 C CA . THR A 1 291 ? -7.734 8.513 9.993 1.00 91.19 291 THR A CA 1
ATOM 2301 C C . THR A 1 291 ? -8.006 10.006 10.127 1.00 91.19 291 THR A C 1
ATOM 2303 O O . THR A 1 291 ? -9.087 10.407 10.547 1.00 91.19 291 THR A O 1
ATOM 2306 N N . MET A 1 292 ? -7.047 10.842 9.732 1.00 87.31 292 MET A N 1
ATOM 2307 C CA . MET A 1 292 ? -7.189 12.292 9.813 1.00 87.31 292 MET A CA 1
ATOM 2308 C C . MET A 1 292 ? -8.264 12.831 8.870 1.00 87.31 292 MET A C 1
ATOM 2310 O O . MET A 1 292 ? -9.025 13.710 9.275 1.00 87.31 292 MET A O 1
ATOM 2314 N N . ASP A 1 293 ? -8.374 12.292 7.658 1.00 87.00 293 ASP A N 1
ATOM 2315 C CA . ASP A 1 293 ? -9.444 12.657 6.729 1.00 87.00 293 ASP A CA 1
ATOM 2316 C C . ASP A 1 293 ? -10.818 12.270 7.282 1.00 87.00 293 ASP A C 1
ATOM 2318 O O . ASP A 1 293 ? -11.715 13.110 7.334 1.00 87.00 293 ASP A O 1
ATOM 2322 N N . ALA A 1 294 ? -10.974 11.047 7.793 1.00 87.25 294 ALA A N 1
ATOM 2323 C CA . ALA A 1 294 ? -12.234 10.630 8.400 1.00 87.25 294 ALA A CA 1
ATOM 2324 C C . ALA A 1 294 ? -12.617 11.480 9.616 1.00 87.25 294 ALA A C 1
ATOM 2326 O O . ALA A 1 294 ? -13.797 11.762 9.813 1.00 87.25 294 ALA A O 1
ATOM 2327 N N . MET A 1 295 ? -11.651 11.948 10.411 1.00 83.94 295 MET A N 1
ATOM 2328 C CA . MET A 1 295 ? -11.942 12.881 11.507 1.00 83.94 295 MET A CA 1
ATOM 2329 C C . MET A 1 295 ? -12.383 14.254 11.002 1.00 83.94 295 MET A C 1
ATOM 2331 O O . MET A 1 295 ? -13.306 14.835 11.568 1.00 83.94 295 MET A O 1
ATOM 2335 N N . ARG A 1 296 ? -11.762 14.762 9.932 1.00 80.94 296 ARG A N 1
ATOM 2336 C CA . ARG A 1 296 ? -12.117 16.057 9.333 1.00 80.94 296 ARG A CA 1
ATOM 2337 C C . ARG A 1 296 ? -13.505 16.045 8.703 1.00 80.94 296 ARG A C 1
ATOM 2339 O O . ARG A 1 296 ? -14.220 17.036 8.812 1.00 80.94 296 ARG A O 1
ATOM 2346 N N . PHE A 1 297 ? -13.878 14.943 8.055 1.00 81.69 297 PHE A N 1
ATOM 2347 C CA . PHE A 1 297 ? -15.126 14.836 7.295 1.00 81.69 297 PHE A CA 1
ATOM 2348 C C . PHE A 1 297 ? -16.253 14.103 8.040 1.00 81.69 297 PHE A C 1
ATOM 2350 O O . PHE A 1 297 ? -17.381 14.069 7.557 1.00 81.69 297 PHE A O 1
ATOM 2357 N N . GLY A 1 298 ? -15.986 13.543 9.225 1.00 79.06 298 GLY A N 1
ATOM 2358 C CA . GLY A 1 298 ? -16.968 12.772 9.998 1.00 79.06 298 GLY A CA 1
ATOM 2359 C C . GLY A 1 298 ? -17.219 11.353 9.465 1.00 79.06 298 GLY A C 1
ATOM 2360 O O . GLY A 1 298 ? -18.228 10.739 9.809 1.00 79.06 298 GLY A O 1
ATOM 2361 N N . GLY A 1 299 ? -16.317 10.828 8.633 1.00 82.31 299 GLY A N 1
ATOM 2362 C CA . GLY A 1 299 ? -16.399 9.508 8.009 1.00 82.31 299 GLY A CA 1
ATOM 2363 C C . GLY A 1 299 ? -15.627 9.430 6.693 1.00 82.31 299 GLY A C 1
ATOM 2364 O O . GLY A 1 299 ? -14.943 10.382 6.316 1.00 82.31 299 GLY A O 1
ATOM 2365 N N . PHE A 1 300 ? -15.740 8.301 5.988 1.00 82.00 300 PHE A N 1
ATOM 2366 C CA . PHE A 1 300 ? -15.186 8.159 4.640 1.00 82.00 300 PHE A CA 1
ATOM 2367 C C . PHE A 1 300 ? -16.264 8.344 3.579 1.00 82.00 300 PHE A C 1
ATOM 2369 O O . PHE A 1 300 ? -17.300 7.683 3.610 1.00 82.00 300 PHE A O 1
ATOM 2376 N N . GLU A 1 301 ? -15.967 9.177 2.587 1.00 82.38 301 GLU A N 1
ATOM 2377 C CA . GLU A 1 301 ? -16.700 9.210 1.327 1.00 82.38 301 GLU A CA 1
ATOM 2378 C C . GLU A 1 301 ? -15.711 8.918 0.199 1.00 82.38 301 GLU A C 1
ATOM 2380 O O . GLU A 1 301 ? -15.077 9.815 -0.359 1.00 82.38 301 GLU A O 1
ATOM 2385 N N . PHE A 1 302 ? -15.540 7.634 -0.124 1.00 90.12 302 PHE A N 1
ATOM 2386 C CA . PHE A 1 302 ? -14.613 7.183 -1.164 1.00 90.12 302 PHE A CA 1
ATOM 2387 C C . PHE A 1 302 ? -15.158 7.425 -2.581 1.00 90.12 302 PHE A C 1
ATOM 2389 O O . PHE A 1 302 ? -15.272 6.514 -3.404 1.00 90.12 302 PHE A O 1
ATOM 2396 N N . CYS A 1 303 ? -15.489 8.678 -2.878 1.00 90.50 303 CYS A N 1
ATOM 2397 C CA . CYS A 1 303 ? -15.841 9.117 -4.215 1.00 90.50 303 CYS A CA 1
ATOM 2398 C C . CYS A 1 303 ? -14.584 9.316 -5.077 1.00 90.50 303 CYS A C 1
ATOM 2400 O O . CYS A 1 303 ? -13.455 9.430 -4.588 1.00 90.50 303 CYS A O 1
ATOM 2402 N N . ARG A 1 304 ? -14.786 9.428 -6.393 1.00 91.31 304 ARG A N 1
ATOM 2403 C CA . ARG A 1 304 ? -13.709 9.658 -7.364 1.00 91.31 304 ARG A CA 1
ATOM 2404 C C . ARG A 1 304 ? -12.817 10.853 -6.999 1.00 91.31 304 ARG A C 1
ATOM 2406 O O . ARG A 1 304 ? -11.599 10.755 -7.124 1.00 91.31 304 ARG A O 1
ATOM 2413 N N . ASN A 1 305 ? -13.407 11.969 -6.563 1.00 90.94 305 ASN A N 1
ATOM 2414 C CA . ASN A 1 305 ? -12.667 13.193 -6.233 1.00 90.94 305 ASN A CA 1
ATOM 2415 C C . ASN A 1 305 ? -11.808 13.013 -4.979 1.00 90.94 305 ASN A C 1
ATOM 2417 O O . ASN A 1 305 ? -10.633 13.375 -4.996 1.00 90.94 305 ASN A O 1
ATOM 2421 N N . TYR A 1 306 ? -12.360 12.376 -3.943 1.00 91.31 306 TYR A N 1
ATOM 2422 C CA . TYR A 1 306 ? -11.605 12.033 -2.743 1.00 91.31 306 TYR A CA 1
ATOM 2423 C C . TYR A 1 306 ? -10.403 11.149 -3.089 1.00 91.31 306 TYR A C 1
ATOM 2425 O O . TYR A 1 306 ? -9.266 11.497 -2.778 1.00 91.31 306 TYR A O 1
ATOM 2433 N N . ILE A 1 307 ? -10.626 10.054 -3.824 1.00 93.56 307 ILE A N 1
ATOM 2434 C CA . ILE A 1 307 ? -9.548 9.139 -4.218 1.00 93.56 307 ILE A CA 1
ATOM 2435 C C . ILE A 1 307 ? -8.517 9.841 -5.107 1.00 93.56 307 ILE A C 1
ATOM 2437 O O . ILE A 1 307 ? -7.321 9.577 -4.977 1.00 93.56 307 ILE A O 1
ATOM 2441 N N . PHE A 1 308 ? -8.937 10.760 -5.978 1.00 92.50 308 PHE A N 1
ATOM 2442 C CA . PHE A 1 308 ? -8.033 11.547 -6.813 1.00 92.50 308 PHE A CA 1
ATOM 2443 C C . PHE A 1 308 ? -7.035 12.361 -5.984 1.00 92.50 308 PHE A C 1
ATOM 2445 O O . PHE A 1 308 ? -5.833 12.295 -6.270 1.00 92.50 308 PHE A O 1
ATOM 2452 N N . ASP A 1 309 ? -7.523 13.105 -4.988 1.00 91.25 309 ASP A N 1
ATOM 2453 C CA . ASP A 1 309 ? -6.704 13.965 -4.130 1.00 91.25 309 ASP A CA 1
ATOM 2454 C C . ASP A 1 309 ? -5.888 13.133 -3.136 1.00 91.25 309 ASP A C 1
ATOM 2456 O O . ASP A 1 309 ? -4.667 13.287 -3.059 1.00 91.25 309 ASP A O 1
ATOM 2460 N N . PHE A 1 310 ? -6.532 12.180 -2.460 1.00 92.62 310 PHE A N 1
ATOM 2461 C CA . PHE A 1 310 ? -5.900 11.297 -1.484 1.00 92.62 310 PHE A CA 1
ATOM 2462 C C . PHE A 1 310 ? -4.725 10.527 -2.095 1.00 92.62 310 PHE A C 1
ATOM 2464 O O . PHE A 1 310 ? -3.597 10.587 -1.605 1.00 92.62 310 PHE A O 1
ATOM 2471 N N . SER A 1 311 ? -4.945 9.863 -3.235 1.00 93.69 311 SER A N 1
ATOM 2472 C CA . SER A 1 311 ? -3.887 9.097 -3.903 1.00 93.69 311 SER A CA 1
ATOM 2473 C C . SER A 1 311 ? -2.732 9.984 -4.376 1.00 93.69 311 SER A C 1
ATOM 2475 O O . SER A 1 311 ? -1.577 9.562 -4.339 1.00 93.69 311 SER A O 1
ATOM 2477 N N . LYS A 1 312 ? -3.005 11.227 -4.798 1.00 91.81 312 LYS A N 1
ATOM 2478 C CA . LYS A 1 312 ? -1.959 12.180 -5.194 1.00 91.81 312 LYS A CA 1
ATOM 2479 C C . LYS A 1 312 ? -1.078 12.547 -4.001 1.00 91.81 312 LYS A C 1
ATOM 2481 O O . LYS A 1 312 ? 0.144 12.531 -4.128 1.00 91.81 312 LYS A O 1
ATOM 2486 N N . GLN A 1 313 ? -1.690 12.826 -2.853 1.00 91.38 313 GLN A N 1
ATOM 2487 C CA . GLN A 1 313 ? -0.976 13.149 -1.622 1.00 91.38 313 GLN A CA 1
ATOM 2488 C C . GLN A 1 313 ? -0.133 11.970 -1.122 1.00 91.38 313 GLN A C 1
ATOM 2490 O O . GLN A 1 313 ? 1.042 12.145 -0.797 1.00 91.38 313 GLN A O 1
ATOM 2495 N N . VAL A 1 314 ? -0.701 10.759 -1.130 1.00 92.56 314 VAL A N 1
ATOM 2496 C CA . VAL A 1 314 ? 0.005 9.530 -0.738 1.00 92.56 314 VAL A CA 1
ATOM 2497 C C . VAL A 1 314 ? 1.261 9.331 -1.584 1.00 92.56 314 VAL A C 1
ATOM 2499 O O . VAL A 1 314 ? 2.339 9.148 -1.026 1.00 92.56 314 VAL A O 1
ATOM 2502 N N . LEU A 1 315 ? 1.163 9.429 -2.917 1.00 91.69 315 LEU A N 1
ATOM 2503 C CA . LEU A 1 315 ? 2.322 9.221 -3.793 1.00 91.69 315 LEU A CA 1
ATOM 2504 C C . LEU A 1 315 ? 3.407 10.298 -3.633 1.00 91.69 315 LEU A C 1
ATOM 2506 O O . LEU A 1 315 ? 4.587 9.982 -3.779 1.00 91.69 315 LEU A O 1
ATOM 2510 N N . ILE A 1 316 ? 3.043 11.548 -3.323 1.00 90.00 316 ILE A N 1
ATOM 2511 C CA . ILE A 1 316 ? 4.016 12.614 -3.021 1.00 90.00 316 ILE A CA 1
ATOM 2512 C C . ILE A 1 316 ? 4.785 12.276 -1.738 1.00 90.00 316 ILE A C 1
ATOM 2514 O O . ILE A 1 316 ? 6.016 12.267 -1.742 1.00 90.00 316 ILE A O 1
ATOM 2518 N N . ASN A 1 317 ? 4.071 11.929 -0.666 1.00 89.31 317 ASN A N 1
ATOM 2519 C CA . ASN A 1 317 ? 4.675 11.613 0.628 1.00 89.31 317 ASN A CA 1
ATOM 2520 C C . ASN A 1 317 ? 5.501 10.318 0.587 1.00 89.31 317 ASN A C 1
ATOM 2522 O O . ASN A 1 317 ? 6.605 10.256 1.129 1.00 89.31 317 ASN A O 1
ATOM 2526 N N . TRP A 1 318 ? 5.023 9.292 -0.118 1.00 90.19 318 TRP A N 1
ATOM 2527 C CA . TRP A 1 318 ? 5.792 8.073 -0.360 1.00 90.19 318 TRP A CA 1
ATOM 2528 C C . TRP A 1 318 ? 7.046 8.324 -1.181 1.00 90.19 318 TRP A C 1
ATOM 2530 O O . TRP A 1 318 ? 8.089 7.749 -0.880 1.00 90.19 318 TRP A O 1
ATOM 2540 N N . HIS A 1 319 ? 6.978 9.193 -2.191 1.00 86.75 319 HIS A N 1
ATOM 2541 C CA . HIS A 1 319 ? 8.162 9.568 -2.949 1.00 86.75 319 HIS A CA 1
ATOM 2542 C C . HIS A 1 319 ? 9.191 10.281 -2.068 1.00 86.75 319 HIS A C 1
ATOM 2544 O O . HIS A 1 319 ? 10.368 9.941 -2.148 1.00 86.75 319 HIS A O 1
ATOM 2550 N N . LEU A 1 320 ? 8.755 11.205 -1.208 1.00 84.62 320 LEU A N 1
ATOM 2551 C CA . LEU A 1 320 ? 9.630 11.901 -0.264 1.00 84.62 320 LEU A CA 1
ATOM 2552 C C . LEU A 1 320 ? 10.354 10.910 0.658 1.00 84.62 320 LEU A C 1
ATOM 2554 O O . LEU A 1 320 ? 11.580 10.940 0.767 1.00 84.62 320 LEU A O 1
ATOM 2558 N N . LEU A 1 321 ? 9.601 9.986 1.262 1.00 85.19 321 LEU A N 1
ATOM 2559 C CA . LEU A 1 321 ? 10.150 8.905 2.082 1.00 85.19 321 LEU A CA 1
ATOM 2560 C C . LEU A 1 321 ? 11.145 8.047 1.293 1.00 85.19 321 LEU A C 1
ATOM 2562 O O . LEU A 1 321 ? 12.233 7.742 1.773 1.00 85.19 321 LEU A O 1
ATOM 2566 N N . TYR A 1 322 ? 10.790 7.674 0.068 1.00 84.31 322 TYR A N 1
ATOM 2567 C CA . TYR A 1 322 ? 11.618 6.828 -0.781 1.00 84.31 322 TYR A CA 1
ATOM 2568 C C . TYR A 1 322 ? 12.956 7.471 -1.178 1.00 84.31 322 TYR A C 1
ATOM 2570 O O . TYR A 1 322 ? 13.972 6.775 -1.246 1.00 84.31 322 TYR A O 1
ATOM 2578 N N . GLU A 1 323 ? 12.972 8.781 -1.432 1.00 80.25 323 GLU A N 1
ATOM 2579 C CA . GLU A 1 323 ? 14.183 9.509 -1.833 1.00 80.25 323 GLU A CA 1
ATOM 2580 C C . GLU A 1 323 ? 15.074 9.871 -0.646 1.00 80.25 323 GLU A C 1
ATOM 2582 O O . GLU A 1 323 ? 16.300 9.848 -0.761 1.00 80.25 323 GLU A O 1
ATOM 2587 N N . HIS A 1 324 ? 14.483 10.226 0.496 1.00 80.75 324 HIS A N 1
ATOM 2588 C CA . HIS A 1 324 ? 15.229 10.823 1.608 1.00 80.75 324 HIS A CA 1
ATOM 2589 C C . HIS A 1 324 ? 15.408 9.896 2.808 1.00 80.75 324 HIS A C 1
ATOM 2591 O O . H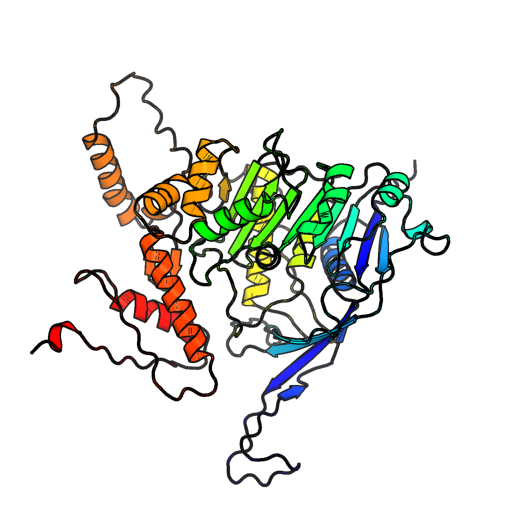IS A 1 324 ? 16.282 10.146 3.639 1.00 80.75 324 HIS A O 1
ATOM 2597 N N . GLY A 1 325 ? 14.637 8.812 2.889 1.00 84.25 325 GLY A N 1
ATOM 2598 C CA . GLY A 1 325 ? 14.688 7.880 4.006 1.00 84.25 325 GLY A CA 1
ATOM 2599 C C . GLY A 1 325 ? 14.399 8.558 5.346 1.00 84.25 325 GLY A C 1
ATOM 2600 O O . GLY A 1 325 ? 13.730 9.590 5.427 1.00 84.25 325 GLY A O 1
ATOM 2601 N N . TYR A 1 326 ? 14.929 7.960 6.406 1.00 86.75 326 TYR A N 1
ATOM 2602 C CA . TYR A 1 326 ? 14.751 8.415 7.780 1.00 86.75 326 TYR A CA 1
ATOM 2603 C C . TYR A 1 326 ? 15.962 9.158 8.325 1.00 86.75 326 TYR A C 1
ATOM 2605 O O . TYR A 1 326 ? 17.012 9.260 7.681 1.00 86.75 326 TYR A O 1
ATOM 2613 N N . TYR A 1 327 ? 15.789 9.653 9.544 1.00 85.94 327 TYR A N 1
ATOM 2614 C CA . TYR A 1 327 ? 16.810 10.277 10.363 1.00 85.94 327 TYR A CA 1
ATOM 2615 C C . TYR A 1 327 ? 16.905 9.575 11.731 1.00 85.94 327 TYR A C 1
ATOM 2617 O O . TYR A 1 327 ? 15.946 8.944 12.172 1.00 85.94 327 TYR A O 1
ATOM 2625 N N . PHE A 1 328 ? 18.080 9.634 12.366 1.00 81.19 328 PHE A N 1
ATOM 2626 C CA . PHE A 1 328 ? 18.372 9.016 13.662 1.00 81.19 328 PHE A CA 1
ATOM 2627 C C . PHE A 1 328 ? 19.139 10.002 14.566 1.00 81.19 328 PHE A C 1
ATOM 2629 O O . PHE A 1 328 ? 20.371 10.016 14.521 1.00 81.19 328 PHE A O 1
ATOM 2636 N N . THR A 1 329 ? 18.438 10.795 15.396 1.00 79.06 329 THR A N 1
ATOM 2637 C CA . THR A 1 329 ? 19.064 11.535 16.524 1.00 79.06 329 THR A CA 1
ATOM 2638 C C . THR A 1 329 ? 18.996 10.713 17.806 1.00 79.06 329 THR A C 1
ATOM 2640 O O . THR A 1 329 ? 19.997 10.174 18.272 1.00 79.06 329 THR A O 1
ATOM 2643 N N . ASP A 1 330 ? 17.784 10.583 18.348 1.00 75.25 330 ASP A N 1
ATOM 2644 C CA . ASP A 1 330 ? 17.464 9.887 19.599 1.00 75.25 330 ASP A CA 1
ATOM 2645 C C . ASP A 1 330 ? 16.582 8.653 19.367 1.00 75.25 330 ASP A C 1
ATOM 2647 O O . ASP A 1 330 ? 16.376 7.837 20.268 1.00 75.25 330 ASP A O 1
ATOM 2651 N N . GLY A 1 331 ? 16.118 8.492 18.131 1.00 78.44 331 GLY A N 1
ATOM 2652 C CA . GLY A 1 331 ? 15.387 7.353 17.609 1.00 78.44 331 GLY A CA 1
ATOM 2653 C C . GLY A 1 331 ? 15.050 7.566 16.142 1.00 78.44 331 GLY A C 1
ATOM 2654 O O . GLY A 1 331 ? 15.569 8.491 15.520 1.00 78.44 331 GLY A O 1
ATOM 2655 N N . LEU A 1 332 ? 14.218 6.687 15.588 1.00 83.56 332 LEU A N 1
ATOM 2656 C CA . LEU A 1 332 ? 13.752 6.807 14.211 1.00 83.56 332 LEU A CA 1
ATOM 2657 C C . LEU A 1 332 ? 12.852 8.047 14.078 1.00 83.56 332 LEU A C 1
ATOM 2659 O O . LEU A 1 332 ? 11.752 8.080 14.622 1.00 83.56 332 LEU A O 1
ATOM 2663 N N . GLU A 1 333 ? 13.315 9.060 13.352 1.00 85.88 333 GLU A N 1
ATOM 2664 C CA . GLU A 1 333 ? 12.567 10.295 13.112 1.00 85.88 333 GLU A CA 1
ATOM 2665 C C . GLU A 1 333 ? 11.959 10.304 11.710 1.00 85.88 333 GLU A C 1
ATOM 2667 O O . GLU A 1 333 ? 12.644 10.069 10.707 1.00 85.88 333 GLU A O 1
ATOM 2672 N N . PHE A 1 334 ? 10.656 10.582 11.647 1.00 85.75 334 PHE A N 1
ATOM 2673 C CA . PHE A 1 334 ? 9.886 10.608 10.407 1.00 85.75 334 PHE A CA 1
ATOM 2674 C C . PHE A 1 334 ? 10.024 11.960 9.695 1.00 85.75 334 PHE A C 1
ATOM 2676 O O . PHE A 1 334 ? 10.123 12.996 10.355 1.00 85.75 334 PHE A O 1
ATOM 2683 N N . PRO A 1 335 ? 10.032 11.990 8.349 1.00 81.25 335 PRO A N 1
ATOM 2684 C CA . PRO A 1 335 ? 10.068 13.250 7.622 1.00 81.25 335 PRO A CA 1
ATOM 2685 C C . PRO A 1 335 ? 8.777 14.047 7.824 1.00 81.25 335 PRO A C 1
ATOM 2687 O O . PRO A 1 335 ? 7.690 13.490 7.985 1.00 81.25 335 PRO A O 1
ATOM 2690 N N . ASN A 1 336 ? 8.901 15.370 7.727 1.00 78.75 336 ASN A N 1
ATOM 2691 C CA . ASN A 1 336 ? 7.745 16.253 7.666 1.00 78.75 336 ASN A CA 1
ATOM 2692 C C . ASN A 1 336 ? 6.981 16.007 6.365 1.00 78.75 336 ASN A C 1
ATOM 2694 O O . ASN A 1 336 ? 7.574 15.998 5.285 1.00 78.75 336 ASN A O 1
ATOM 2698 N N . LEU A 1 337 ? 5.669 15.835 6.481 1.00 76.88 337 LEU A N 1
ATOM 2699 C CA . LEU A 1 337 ? 4.787 15.646 5.338 1.00 76.88 337 LEU A CA 1
ATOM 2700 C C . LEU A 1 337 ? 4.230 16.991 4.878 1.00 76.88 337 LEU A C 1
ATOM 2702 O O . LEU A 1 337 ? 3.900 17.846 5.701 1.00 76.88 337 LEU A O 1
ATOM 2706 N N . ASP A 1 338 ? 4.087 17.157 3.565 1.00 75.44 338 ASP A N 1
ATOM 2707 C CA . ASP A 1 338 ? 3.362 18.292 3.001 1.00 75.44 338 ASP A CA 1
ATOM 2708 C C . ASP A 1 338 ? 1.873 17.943 2.909 1.00 75.44 338 ASP A C 1
ATOM 2710 O O . ASP A 1 338 ? 1.424 17.166 2.058 1.00 75.44 338 ASP A O 1
ATOM 2714 N N . LEU A 1 339 ? 1.097 18.501 3.838 1.00 70.19 339 LEU A N 1
ATOM 2715 C CA . LEU A 1 339 ? -0.328 18.218 3.949 1.00 70.19 339 LEU A CA 1
ATOM 2716 C C . LEU A 1 339 ? -1.210 19.137 3.098 1.00 70.19 339 LEU A C 1
ATOM 2718 O O . LEU A 1 339 ? -2.399 18.853 2.958 1.00 70.19 339 LEU A O 1
ATOM 2722 N N . SER A 1 340 ? -0.654 20.212 2.534 1.00 70.69 340 SER A N 1
ATOM 2723 C CA . SER A 1 340 ? -1.389 21.193 1.729 1.00 70.69 340 SER A CA 1
ATOM 2724 C C . SER A 1 340 ? -1.149 21.041 0.226 1.00 70.69 340 SER A C 1
ATOM 2726 O O . SER A 1 340 ? -1.865 21.660 -0.558 1.00 70.69 340 SER A O 1
ATOM 2728 N N . ALA A 1 341 ? -0.219 20.175 -0.197 1.00 70.75 341 ALA A N 1
ATOM 2729 C CA . ALA A 1 341 ? 0.135 19.934 -1.602 1.00 70.75 341 ALA A CA 1
ATOM 2730 C C . ALA A 1 341 ? -1.052 19.657 -2.552 1.00 70.75 341 ALA A C 1
ATOM 2732 O O . ALA A 1 341 ? -0.946 19.859 -3.765 1.00 70.75 341 ALA A O 1
ATOM 2733 N N . THR A 1 342 ? -2.179 19.163 -2.031 1.00 73.94 342 THR A N 1
ATOM 2734 C CA . THR A 1 342 ? -3.399 18.878 -2.802 1.00 73.94 342 THR A CA 1
ATOM 2735 C C . THR A 1 342 ? -4.485 19.944 -2.681 1.00 73.94 342 THR A C 1
ATOM 2737 O O . THR A 1 342 ? -5.485 19.834 -3.385 1.00 73.94 342 THR A O 1
ATOM 2740 N N . PHE A 1 343 ? -4.275 20.997 -1.889 1.00 77.50 343 PHE A N 1
ATOM 2741 C CA . PHE A 1 343 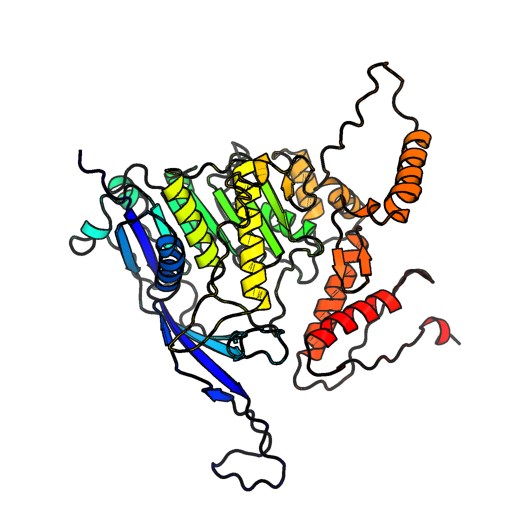? -5.215 22.100 -1.663 1.00 77.50 343 PHE A CA 1
ATOM 2742 C C . PHE A 1 343 ? -4.601 23.466 -2.028 1.00 77.50 343 PHE A C 1
ATOM 2744 O O . PHE A 1 343 ? -4.462 24.331 -1.155 1.00 77.50 343 PHE A O 1
ATOM 2751 N N . PRO A 1 344 ? -4.191 23.694 -3.292 1.00 74.12 344 PRO A N 1
ATOM 2752 C CA . PRO A 1 344 ? -3.680 24.997 -3.706 1.00 74.12 344 PRO A CA 1
ATOM 2753 C C . PRO A 1 344 ? -4.752 26.076 -3.495 1.00 74.12 344 PRO A C 1
ATOM 2755 O O . PRO A 1 344 ? -5.914 25.901 -3.866 1.00 74.12 344 PRO A O 1
ATOM 2758 N N . ASP A 1 345 ? -4.359 27.167 -2.836 1.00 78.31 345 ASP A N 1
ATOM 2759 C CA . ASP A 1 345 ? -5.240 28.272 -2.435 1.00 78.31 345 ASP A CA 1
ATOM 2760 C C . ASP A 1 345 ? -6.484 27.823 -1.634 1.00 78.31 345 ASP A C 1
ATOM 2762 O O . ASP A 1 345 ? -7.539 28.455 -1.670 1.00 78.31 345 ASP A O 1
ATOM 2766 N N . GLY A 1 346 ? -6.372 26.701 -0.908 1.00 78.12 346 GLY A N 1
ATOM 2767 C CA . GLY A 1 346 ? -7.440 26.137 -0.077 1.00 78.12 346 GLY A CA 1
ATOM 2768 C C . GLY A 1 346 ? -8.495 25.324 -0.836 1.00 78.12 346 GLY A C 1
ATOM 2769 O O . GLY A 1 346 ? -9.421 24.814 -0.210 1.00 78.12 346 GLY A O 1
ATOM 2770 N N . SER A 1 347 ? -8.366 25.166 -2.157 1.00 80.06 347 SER A N 1
ATOM 2771 C CA . SER A 1 347 ? -9.299 24.392 -2.987 1.00 80.06 347 SER A CA 1
ATOM 2772 C C . SER A 1 347 ? -8.687 23.043 -3.398 1.00 80.06 347 SER A C 1
ATOM 2774 O O . SER A 1 347 ? -7.530 23.022 -3.816 1.00 80.06 347 SER A O 1
ATOM 2776 N N . PRO A 1 348 ? -9.408 21.905 -3.315 1.00 81.69 348 PRO A N 1
ATOM 2777 C CA . PRO A 1 348 ? -8.826 20.605 -3.645 1.00 81.69 348 PRO A CA 1
ATOM 2778 C C . PRO A 1 348 ? -8.471 20.489 -5.135 1.00 81.69 348 PRO A C 1
ATOM 2780 O O . PRO A 1 348 ? -9.193 20.980 -6.009 1.00 81.69 348 PRO A O 1
ATOM 2783 N N . CYS A 1 349 ? -7.371 19.798 -5.444 1.00 81.38 349 CYS A N 1
ATOM 2784 C CA . CYS A 1 349 ? -6.869 19.627 -6.809 1.00 81.38 349 CYS A CA 1
ATOM 2785 C C . CYS A 1 349 ? -7.911 19.007 -7.747 1.00 81.38 349 CYS A C 1
ATOM 2787 O O . CYS A 1 349 ? -7.940 19.364 -8.925 1.00 81.38 349 CYS A O 1
ATOM 2789 N N . SER A 1 350 ? -8.759 18.106 -7.248 1.00 80.94 350 SER A N 1
ATOM 2790 C CA . SER A 1 350 ? -9.853 17.496 -8.008 1.00 80.94 350 SER A CA 1
ATOM 2791 C C . SER A 1 350 ? -10.867 18.508 -8.564 1.00 80.94 350 SER A C 1
ATOM 2793 O O . SER A 1 350 ? -11.417 18.272 -9.637 1.00 80.94 350 SER A O 1
ATOM 2795 N N . PHE A 1 351 ? -11.075 19.650 -7.898 1.00 76.69 351 PHE A N 1
ATOM 2796 C CA . PHE A 1 351 ? -12.001 20.704 -8.341 1.00 76.69 351 PHE A CA 1
ATOM 2797 C C . PHE A 1 351 ? -11.358 21.710 -9.301 1.00 76.69 351 PHE A C 1
ATOM 2799 O O . PHE A 1 351 ? -12.052 22.354 -10.085 1.00 76.69 351 PHE A O 1
ATOM 2806 N N . ILE A 1 352 ? -10.035 21.855 -9.243 1.00 75.31 352 ILE A N 1
ATOM 2807 C CA . ILE A 1 352 ? -9.288 22.837 -10.040 1.00 75.31 352 ILE A CA 1
ATOM 2808 C C . ILE A 1 352 ? -8.791 22.217 -11.347 1.00 75.31 352 ILE A C 1
ATOM 2810 O O . ILE A 1 352 ? -8.712 22.889 -12.379 1.00 75.31 352 ILE A O 1
ATOM 2814 N N . ASN A 1 353 ? -8.424 20.934 -11.322 1.00 69.38 353 ASN A N 1
ATOM 2815 C CA . ASN A 1 353 ? -7.793 20.285 -12.459 1.00 69.38 353 ASN A CA 1
ATOM 2816 C C . ASN A 1 353 ? -8.824 19.918 -13.534 1.00 69.38 353 ASN A C 1
ATOM 2818 O O . ASN A 1 353 ? -9.380 18.824 -13.561 1.00 69.38 353 ASN A O 1
ATOM 2822 N N . THR A 1 354 ? -9.054 20.856 -14.449 1.00 62.78 354 THR A N 1
ATOM 2823 C CA . THR A 1 354 ? -9.943 20.690 -15.609 1.00 62.78 354 THR A CA 1
ATOM 2824 C C . THR A 1 354 ? -9.348 19.801 -16.705 1.00 62.78 354 THR A C 1
ATOM 2826 O O . THR A 1 354 ? -10.062 19.377 -17.616 1.00 62.78 354 THR A O 1
ATOM 2829 N N . THR A 1 355 ? -8.047 19.492 -16.632 1.00 65.25 355 THR A N 1
ATOM 2830 C CA . THR A 1 355 ? -7.374 18.589 -17.573 1.00 65.25 355 THR A CA 1
ATOM 2831 C C . THR A 1 355 ? -7.345 17.151 -17.051 1.00 65.25 355 THR A C 1
ATOM 2833 O O . THR A 1 355 ? -7.032 16.945 -15.877 1.00 65.25 355 THR A O 1
ATOM 2836 N N . PRO A 1 356 ? -7.620 16.136 -17.897 1.00 69.56 356 PRO A N 1
ATOM 2837 C CA . PRO A 1 356 ? -7.495 14.739 -17.495 1.00 69.56 356 PRO A CA 1
ATOM 2838 C C . PRO A 1 356 ? -6.073 14.432 -17.003 1.00 69.56 356 PRO A C 1
ATOM 2840 O O . PRO A 1 356 ? -5.112 14.592 -17.755 1.00 69.56 356 PRO A O 1
ATOM 2843 N N . ASP A 1 357 ? -5.931 13.983 -15.753 1.00 79.81 357 ASP A N 1
ATOM 2844 C CA . ASP A 1 357 ? -4.645 13.510 -15.233 1.00 79.81 357 ASP A CA 1
ATOM 2845 C C . ASP A 1 357 ? -4.368 12.116 -15.801 1.00 79.81 357 ASP A C 1
ATOM 2847 O O . ASP A 1 357 ? -5.083 11.168 -15.465 1.00 79.81 357 ASP A O 1
ATOM 2851 N N . PRO A 1 358 ? -3.339 11.954 -16.647 1.00 76.38 358 PRO A N 1
ATOM 2852 C CA . PRO A 1 358 ? -3.072 10.677 -17.277 1.00 76.38 358 PRO A CA 1
ATOM 2853 C C . PRO A 1 358 ? -2.685 9.576 -16.290 1.00 76.38 358 PRO A C 1
ATOM 2855 O O . PRO A 1 358 ? -2.825 8.401 -16.622 1.00 76.38 358 PRO A O 1
ATOM 2858 N N . SER A 1 359 ? -2.215 9.976 -15.108 1.00 84.12 359 SER A N 1
ATOM 2859 C CA . SER A 1 359 ? -1.711 9.108 -14.049 1.00 84.12 359 SER A CA 1
ATOM 2860 C C . SER A 1 359 ? -2.797 8.658 -13.074 1.00 84.12 359 SER A C 1
ATOM 2862 O O . SER A 1 359 ? -2.493 7.936 -12.130 1.00 84.12 359 SER A O 1
ATOM 2864 N N . PHE A 1 360 ? -4.046 9.089 -13.284 1.00 88.38 360 PHE A N 1
ATOM 2865 C CA . PHE A 1 360 ? -5.217 8.660 -12.531 1.00 88.38 360 PHE A CA 1
ATOM 2866 C C . PHE A 1 360 ? -6.171 7.910 -13.457 1.00 88.38 360 PHE A C 1
ATOM 2868 O O . PHE A 1 360 ? -6.738 8.487 -14.386 1.00 88.38 360 PHE A O 1
ATOM 2875 N N . VAL A 1 361 ? -6.331 6.616 -13.211 1.00 87.25 361 VAL A N 1
ATOM 2876 C CA . VAL A 1 361 ? -7.090 5.711 -14.065 1.00 87.25 361 VAL A CA 1
ATOM 2877 C C . VAL A 1 361 ? -8.307 5.191 -13.320 1.00 87.25 361 VAL A C 1
ATOM 2879 O O . VAL A 1 361 ? -8.208 4.665 -12.217 1.00 87.25 361 VAL A O 1
ATOM 2882 N N . GLU A 1 362 ? -9.460 5.333 -13.955 1.00 90.38 362 GLU A N 1
ATOM 2883 C CA . GLU A 1 362 ? -10.732 4.796 -13.496 1.00 90.38 362 GLU A CA 1
ATOM 2884 C C . GLU A 1 362 ? -11.019 3.528 -14.295 1.00 90.38 362 GLU A C 1
ATOM 2886 O O . GLU A 1 362 ? -11.058 3.562 -15.528 1.00 90.38 362 GLU A O 1
ATOM 2891 N N . LEU A 1 363 ? -11.124 2.398 -13.596 1.00 89.56 363 LEU A N 1
ATOM 2892 C CA . LEU A 1 363 ? -11.392 1.114 -14.231 1.00 89.56 363 LEU A CA 1
ATOM 2893 C C . LEU A 1 363 ? -12.901 0.952 -14.482 1.00 89.56 363 LEU A C 1
ATOM 2895 O O . LEU A 1 363 ? -13.706 1.445 -13.689 1.00 89.56 363 LEU A O 1
ATOM 2899 N N . PRO A 1 364 ? -13.300 0.262 -15.568 1.00 87.12 364 PRO A N 1
ATOM 2900 C CA . PRO A 1 364 ? -14.705 -0.016 -15.842 1.00 87.12 364 PRO A CA 1
ATOM 2901 C C . PRO A 1 364 ? -15.388 -0.774 -14.700 1.00 87.12 364 PRO A C 1
ATOM 2903 O O . PRO A 1 364 ? -14.748 -1.528 -13.966 1.00 87.12 364 PRO A O 1
ATOM 2906 N N . ALA A 1 365 ? -16.710 -0.629 -14.608 1.00 88.00 365 ALA A N 1
ATOM 2907 C CA . ALA A 1 365 ? -17.518 -1.441 -13.709 1.00 88.00 365 ALA A CA 1
ATOM 2908 C C . ALA A 1 365 ? -17.374 -2.940 -14.027 1.00 88.00 365 ALA A C 1
ATOM 2910 O O . ALA A 1 365 ? -17.217 -3.346 -15.186 1.00 88.00 365 ALA A O 1
ATOM 2911 N N . PHE A 1 366 ? -17.464 -3.765 -12.986 1.00 90.00 366 PHE A N 1
ATOM 2912 C CA . PHE 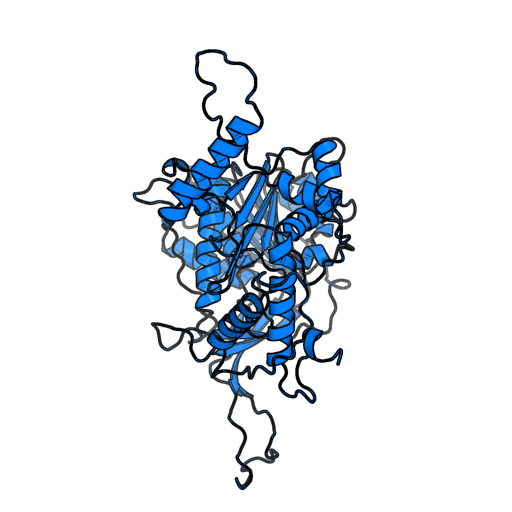A 1 366 ? -17.353 -5.213 -13.113 1.00 90.00 366 PHE A CA 1
ATOM 2913 C C . PHE A 1 366 ? -18.471 -5.771 -14.003 1.00 90.00 366 PHE A C 1
ATOM 2915 O O . PHE A 1 366 ? -19.646 -5.448 -13.841 1.00 90.00 366 PHE A O 1
ATOM 2922 N N . SER A 1 367 ? -18.103 -6.624 -14.955 1.00 89.06 367 SER A N 1
ATOM 2923 C CA . SER A 1 367 ? -19.002 -7.255 -15.927 1.00 89.06 367 SER A CA 1
ATOM 2924 C C . SER A 1 367 ? -18.367 -8.541 -16.465 1.00 89.06 367 SER A C 1
ATOM 2926 O O . SER A 1 367 ? -17.163 -8.742 -16.316 1.00 89.06 367 SER A O 1
ATOM 2928 N N . ALA A 1 368 ? -19.139 -9.396 -17.140 1.00 86.94 368 ALA A N 1
ATOM 2929 C CA . ALA A 1 368 ? -18.600 -10.621 -17.744 1.00 86.94 368 ALA A CA 1
ATOM 2930 C C . ALA A 1 368 ? -17.494 -10.341 -18.789 1.00 86.94 368 ALA A C 1
ATOM 2932 O O . ALA A 1 368 ? -16.498 -11.066 -18.872 1.00 86.94 368 ALA A O 1
ATOM 2933 N N . ASP A 1 369 ? -17.636 -9.253 -19.551 1.00 86.44 369 ASP A N 1
ATOM 2934 C CA . ASP A 1 369 ? -16.624 -8.804 -20.514 1.00 86.44 369 ASP A CA 1
ATOM 2935 C C . ASP A 1 369 ? -15.357 -8.304 -19.807 1.00 86.44 369 ASP A C 1
ATOM 2937 O O . ASP A 1 369 ? -14.232 -8.584 -20.244 1.00 86.44 369 ASP A O 1
ATOM 2941 N N . PHE A 1 370 ? -15.530 -7.593 -18.686 1.00 88.56 370 PHE A N 1
ATOM 2942 C CA . PHE A 1 370 ? -14.419 -7.182 -17.834 1.00 88.56 370 PHE A CA 1
ATOM 2943 C C . PHE A 1 370 ? -13.678 -8.400 -17.284 1.00 88.56 370 PHE A C 1
ATOM 2945 O O . PHE A 1 370 ? -12.457 -8.435 -17.373 1.00 88.56 370 PHE A O 1
ATOM 2952 N N . ASP A 1 371 ? -14.390 -9.417 -16.798 1.00 89.19 371 ASP A N 1
ATOM 2953 C CA . ASP A 1 371 ? -13.798 -10.635 -16.232 1.00 89.19 371 ASP A CA 1
ATOM 2954 C C . ASP A 1 371 ? -12.980 -11.410 -17.264 1.00 89.19 371 ASP A C 1
ATOM 2956 O O . ASP A 1 371 ? -11.829 -11.765 -17.016 1.00 89.19 371 ASP A O 1
ATOM 2960 N N . THR A 1 372 ? -13.523 -11.564 -18.471 1.00 89.56 372 THR A N 1
ATOM 2961 C CA . THR A 1 372 ? -12.803 -12.196 -19.584 1.00 89.56 372 THR A CA 1
ATOM 2962 C C . THR A 1 372 ? -11.521 -11.428 -19.924 1.00 89.56 372 THR A C 1
ATOM 2964 O O . THR A 1 372 ? -10.469 -12.019 -20.179 1.00 89.56 372 THR A O 1
ATOM 2967 N N . THR A 1 373 ? -11.584 -10.093 -19.920 1.00 89.00 373 THR A N 1
ATOM 2968 C CA . THR A 1 373 ? -10.414 -9.243 -20.181 1.00 89.00 373 THR A CA 1
ATOM 2969 C C . THR A 1 373 ? -9.406 -9.318 -19.033 1.00 89.00 373 THR A C 1
ATOM 2971 O O . THR A 1 373 ? -8.204 -9.418 -19.280 1.00 89.00 373 THR A O 1
ATOM 2974 N N . LEU A 1 374 ? -9.884 -9.312 -17.788 1.00 90.06 374 LEU A N 1
ATOM 2975 C CA . LEU A 1 374 ? -9.081 -9.410 -16.575 1.00 90.06 374 LEU A CA 1
ATOM 2976 C C . LEU A 1 374 ? -8.267 -10.705 -16.563 1.00 90.06 374 LEU A C 1
ATOM 2978 O O . LEU A 1 374 ? -7.064 -10.657 -16.311 1.00 90.06 374 LEU A O 1
ATOM 2982 N N . ASP A 1 375 ? -8.886 -11.837 -16.899 1.00 89.25 375 ASP A N 1
ATOM 2983 C CA . ASP A 1 375 ? -8.215 -13.138 -16.958 1.00 89.25 375 ASP A CA 1
ATOM 2984 C C . ASP A 1 375 ? -7.098 -13.169 -18.007 1.00 89.25 375 ASP A C 1
ATOM 2986 O O . ASP A 1 375 ? -6.016 -13.708 -17.756 1.00 89.25 375 ASP A O 1
ATOM 2990 N N . LEU A 1 376 ? -7.320 -12.541 -19.166 1.00 89.31 376 LEU A N 1
ATOM 2991 C CA . LEU A 1 376 ? -6.300 -12.415 -20.208 1.00 89.31 376 LEU A CA 1
ATOM 2992 C C . LEU A 1 376 ? -5.125 -11.539 -19.759 1.00 89.31 376 LEU A C 1
ATOM 2994 O O . LEU A 1 376 ? -3.973 -11.895 -20.012 1.00 89.31 376 LEU A O 1
ATOM 2998 N N . VAL A 1 377 ? -5.393 -10.408 -19.099 1.00 86.69 377 VAL A N 1
ATOM 2999 C CA . VAL A 1 377 ? -4.345 -9.490 -18.622 1.00 86.69 377 VAL A CA 1
ATOM 3000 C C . VAL A 1 377 ? -3.557 -10.108 -17.467 1.00 86.69 377 VAL A C 1
ATOM 3002 O O . VAL A 1 377 ? -2.329 -10.063 -17.473 1.00 86.69 377 VAL A O 1
ATOM 3005 N N . ALA A 1 378 ? -4.243 -10.753 -16.521 1.00 86.75 378 ALA A N 1
ATOM 3006 C CA . ALA A 1 378 ? -3.644 -11.416 -15.365 1.00 86.75 378 ALA A CA 1
ATOM 3007 C C . ALA A 1 378 ? -2.990 -12.776 -15.698 1.00 86.75 378 ALA A C 1
ATOM 3009 O O . ALA A 1 378 ? -2.459 -13.448 -14.806 1.00 86.75 378 ALA A O 1
ATOM 3010 N N . SER A 1 379 ? -3.059 -13.229 -16.952 1.00 83.62 379 SER A N 1
ATOM 3011 C CA . SER A 1 379 ? -2.392 -14.447 -17.419 1.00 83.62 379 SER A CA 1
ATOM 3012 C C . SER A 1 379 ? -0.886 -14.234 -17.560 1.00 83.62 379 SER A C 1
ATOM 3014 O O . SER A 1 379 ? -0.442 -13.196 -18.047 1.00 83.62 379 SER A O 1
ATOM 3016 N N . GLN A 1 380 ? -0.085 -15.244 -17.216 1.00 77.12 380 GLN A N 1
ATOM 3017 C CA . GLN A 1 380 ? 1.364 -15.230 -17.462 1.00 77.12 380 GLN A CA 1
ATOM 3018 C C . GLN A 1 380 ? 1.721 -15.544 -18.927 1.00 77.12 380 GLN A C 1
ATOM 3020 O O . GLN A 1 380 ? 2.850 -15.329 -19.361 1.00 77.12 380 GLN A O 1
ATOM 3025 N N . VAL A 1 381 ? 0.765 -16.030 -19.727 1.00 79.62 381 VAL A N 1
ATOM 3026 C CA . VAL A 1 381 ? 1.020 -16.416 -21.121 1.00 79.62 381 VAL A CA 1
ATOM 3027 C C . VAL A 1 381 ? 1.025 -15.186 -22.025 1.00 79.62 381 VAL A C 1
ATOM 3029 O O . VAL A 1 381 ? 0.005 -14.518 -22.203 1.00 79.62 381 VAL A O 1
ATOM 3032 N N . TRP A 1 382 ? 2.165 -14.922 -22.662 1.00 75.06 382 TRP A N 1
ATOM 3033 C CA . TRP A 1 382 ? 2.297 -13.839 -23.631 1.00 75.06 382 TRP A CA 1
ATOM 3034 C C . TRP A 1 382 ? 1.817 -14.263 -25.026 1.00 75.06 382 TRP A C 1
ATOM 3036 O O . TRP A 1 382 ? 2.511 -14.975 -25.751 1.00 75.06 382 TRP A O 1
ATOM 3046 N N . ASN A 1 383 ? 0.620 -13.819 -25.418 1.00 80.06 383 ASN A N 1
ATOM 3047 C CA . ASN A 1 383 ? 0.033 -14.079 -26.735 1.00 80.06 383 ASN A CA 1
ATOM 3048 C C . ASN A 1 383 ? -0.681 -12.834 -27.300 1.00 80.06 383 ASN A C 1
ATOM 3050 O O . ASN A 1 383 ? -0.828 -11.818 -26.618 1.00 80.06 383 ASN A O 1
ATOM 3054 N N . GLU A 1 384 ? -1.136 -12.901 -28.555 1.00 76.50 384 GLU A N 1
ATOM 3055 C CA . GLU A 1 384 ? -1.831 -11.777 -29.207 1.00 76.50 384 GLU A CA 1
ATOM 3056 C C . GLU A 1 384 ? -3.112 -11.350 -28.474 1.00 76.50 384 GLU A C 1
ATOM 3058 O O . GLU A 1 384 ? -3.435 -10.161 -28.433 1.00 76.50 384 GLU A O 1
ATOM 3063 N N . ASN A 1 385 ? -3.805 -12.286 -27.819 1.00 82.75 385 ASN A N 1
ATOM 3064 C CA . ASN A 1 385 ? -5.001 -11.980 -27.037 1.00 82.75 385 ASN A CA 1
ATOM 3065 C C . ASN A 1 385 ? -4.661 -11.171 -25.778 1.00 82.75 385 ASN A C 1
ATOM 3067 O O . ASN A 1 385 ? -5.316 -10.162 -25.529 1.00 82.75 385 ASN A O 1
ATOM 3071 N N . LYS A 1 386 ? -3.604 -11.537 -25.037 1.00 83.06 386 LYS A N 1
ATOM 3072 C CA . LYS A 1 386 ? -3.097 -10.765 -23.890 1.00 83.06 386 LYS A CA 1
ATOM 3073 C C . LYS A 1 386 ? -2.659 -9.370 -24.329 1.00 83.06 386 LYS A C 1
ATOM 3075 O O . LYS A 1 386 ? -3.055 -8.392 -23.706 1.00 83.06 386 LYS A O 1
ATOM 3080 N N . LYS A 1 387 ? -1.922 -9.248 -25.440 1.00 75.88 387 LYS A N 1
ATOM 3081 C CA . LYS A 1 387 ? -1.527 -7.935 -25.991 1.00 75.88 387 LYS A CA 1
ATOM 3082 C C . LYS A 1 387 ? -2.739 -7.065 -26.324 1.00 75.88 387 LYS A C 1
ATOM 3084 O O . LYS A 1 387 ? -2.745 -5.871 -26.035 1.00 75.88 387 LYS A O 1
ATOM 3089 N N . LYS A 1 388 ? -3.775 -7.647 -26.938 1.00 77.44 388 LYS A N 1
ATOM 3090 C CA . LYS A 1 388 ? -5.026 -6.940 -27.241 1.00 77.44 388 LYS A CA 1
ATOM 3091 C C . LYS A 1 388 ? -5.755 -6.524 -25.961 1.00 77.44 388 LYS A C 1
ATOM 3093 O O . LYS A 1 388 ? -6.195 -5.381 -25.886 1.00 77.44 388 LYS A O 1
ATOM 3098 N N . ALA A 1 389 ? -5.825 -7.416 -24.974 1.00 81.12 389 ALA A N 1
ATOM 3099 C CA . ALA A 1 389 ? -6.458 -7.170 -23.684 1.00 81.12 389 ALA A CA 1
ATOM 3100 C C . ALA A 1 389 ? -5.746 -6.055 -22.899 1.00 81.12 389 ALA A C 1
ATOM 3102 O O . ALA A 1 389 ? -6.407 -5.126 -22.446 1.00 81.12 389 ALA A O 1
ATOM 3103 N N . LEU A 1 390 ? -4.408 -6.069 -22.835 1.00 74.88 390 LEU A N 1
ATOM 3104 C CA . LEU A 1 390 ? -3.592 -5.010 -22.222 1.00 74.88 390 LEU A CA 1
ATOM 3105 C C . LEU A 1 390 ? -3.912 -3.632 -22.818 1.00 74.88 390 LEU A C 1
ATOM 3107 O O . LEU A 1 390 ? -4.140 -2.669 -22.091 1.00 74.88 390 LEU A O 1
ATOM 3111 N N . ARG A 1 391 ? -4.028 -3.553 -24.150 1.00 73.62 391 ARG A N 1
ATOM 3112 C CA . ARG A 1 391 ? -4.376 -2.312 -24.865 1.00 73.62 391 ARG A CA 1
ATOM 3113 C C . ARG A 1 391 ? -5.812 -1.838 -24.625 1.00 73.62 391 ARG A C 1
ATOM 3115 O O . ARG A 1 391 ? -6.118 -0.682 -24.920 1.00 73.62 391 ARG A O 1
ATOM 3122 N N . SER A 1 392 ? -6.711 -2.708 -24.167 1.00 74.69 392 SER A N 1
ATOM 3123 C CA . SER A 1 392 ? -8.105 -2.357 -23.875 1.00 74.69 392 SER A CA 1
ATOM 3124 C C . SER A 1 392 ? -8.400 -2.153 -22.391 1.00 74.69 392 SER A C 1
ATOM 3126 O O . SER A 1 392 ? -9.357 -1.453 -22.081 1.00 74.69 392 SER A O 1
ATOM 3128 N N . PHE A 1 393 ? -7.604 -2.730 -21.489 1.00 78.25 393 PHE A N 1
ATOM 3129 C CA . PHE A 1 393 ? -7.936 -2.839 -20.066 1.00 78.25 393 PHE A CA 1
ATOM 3130 C C . PHE A 1 393 ? -7.933 -1.491 -19.329 1.00 78.25 393 PHE A C 1
ATOM 3132 O O . PHE A 1 393 ? -8.853 -1.212 -18.569 1.00 78.25 393 PHE A O 1
ATOM 3139 N N . PHE A 1 394 ? -6.980 -0.606 -19.637 1.00 73.25 394 PHE A N 1
ATOM 3140 C CA . PHE A 1 394 ? -6.939 0.772 -19.120 1.00 73.25 394 PHE A CA 1
ATOM 3141 C C . PHE A 1 394 ? -7.387 1.809 -20.151 1.00 73.25 394 PHE A C 1
ATOM 3143 O O . PHE A 1 394 ? -6.935 2.959 -20.124 1.00 73.25 394 PHE A O 1
ATOM 3150 N N . ARG A 1 395 ? -8.241 1.419 -21.111 1.00 65.88 395 ARG A N 1
ATOM 3151 C CA . ARG A 1 395 ? -8.749 2.372 -22.101 1.00 65.88 395 ARG A CA 1
ATOM 3152 C C . ARG A 1 395 ? -9.414 3.531 -21.385 1.00 65.88 395 ARG A C 1
ATOM 3154 O O . ARG A 1 395 ? -10.417 3.363 -20.699 1.00 65.88 395 ARG A O 1
ATOM 3161 N N . ARG A 1 396 ? -8.891 4.728 -21.631 1.00 56.28 396 ARG A N 1
ATOM 3162 C CA . ARG A 1 396 ? -9.637 5.935 -21.314 1.00 56.28 396 ARG A CA 1
ATOM 3163 C C . ARG A 1 396 ? -10.895 5.949 -22.171 1.00 56.28 396 ARG A C 1
ATOM 3165 O O . ARG A 1 396 ? -10.806 5.564 -23.345 1.00 56.28 396 ARG A O 1
ATOM 3172 N N . PRO A 1 397 ? -12.037 6.416 -21.640 1.00 45.59 397 PRO A N 1
ATOM 3173 C CA . PRO A 1 397 ? -13.116 6.830 -22.514 1.00 45.59 397 PRO A CA 1
ATOM 3174 C C . PRO A 1 397 ? -12.480 7.789 -23.515 1.00 45.59 397 PRO A C 1
ATOM 3176 O O . PRO A 1 397 ? -11.824 8.759 -23.120 1.00 45.59 397 PRO A O 1
ATOM 3179 N N . ALA A 1 398 ? -12.556 7.442 -24.803 1.00 41.00 398 ALA A N 1
ATOM 3180 C CA . ALA A 1 398 ? -12.100 8.341 -25.844 1.00 41.00 398 ALA A CA 1
ATOM 3181 C C . ALA A 1 398 ? -12.733 9.688 -25.511 1.00 41.00 398 ALA A C 1
ATOM 3183 O O . ALA A 1 398 ? -13.942 9.739 -25.255 1.00 41.00 398 ALA A O 1
ATOM 3184 N N . ARG A 1 399 ? -11.933 10.765 -25.456 1.00 38.53 399 ARG A N 1
ATOM 3185 C CA . ARG A 1 399 ? -12.515 12.101 -25.567 1.00 38.53 399 ARG A CA 1
ATOM 3186 C C . ARG A 1 399 ? -13.499 11.959 -26.715 1.00 38.53 399 ARG A C 1
ATOM 3188 O O . ARG A 1 399 ? -13.089 11.556 -27.804 1.00 38.53 399 ARG A O 1
ATOM 3195 N N . SER A 1 400 ? -14.781 12.188 -26.442 1.00 33.75 400 SER A N 1
ATOM 3196 C CA . SER A 1 400 ? -15.720 12.521 -27.493 1.00 33.75 400 SER A CA 1
ATOM 3197 C C . SER A 1 400 ? -15.049 13.700 -28.182 1.00 33.75 400 SER A C 1
ATOM 3199 O O . SER A 1 400 ? -15.150 14.831 -27.709 1.00 33.75 400 SER A O 1
ATOM 3201 N N . VAL A 1 401 ? -14.274 13.430 -29.235 1.00 36.69 401 VAL A N 1
ATOM 3202 C CA . VAL A 1 401 ? -14.061 14.380 -30.309 1.00 36.69 401 VAL A CA 1
ATOM 3203 C C . VAL A 1 401 ? -15.490 14.668 -30.676 1.00 36.69 401 VAL A C 1
ATOM 3205 O O . VAL A 1 401 ? -16.162 13.775 -31.187 1.00 36.69 401 VAL A O 1
ATOM 3208 N N . THR A 1 402 ? -15.984 15.803 -30.175 1.00 32.88 402 THR A N 1
ATOM 3209 C CA . THR A 1 402 ? -17.370 16.231 -30.287 1.00 32.88 402 THR A CA 1
ATOM 3210 C C . THR A 1 402 ? -17.809 15.808 -31.660 1.00 32.88 402 THR A C 1
ATOM 3212 O O . THR A 1 402 ? -17.227 16.284 -32.641 1.00 32.88 402 THR A O 1
ATOM 3215 N N . ALA A 1 403 ? -18.732 14.845 -31.717 1.00 33.03 403 ALA A N 1
ATOM 3216 C CA . ALA A 1 403 ? -19.397 14.553 -32.961 1.00 33.03 403 ALA A CA 1
ATOM 3217 C C . ALA A 1 403 ? -19.837 15.927 -33.450 1.00 33.03 403 ALA A C 1
ATOM 3219 O O . ALA A 1 403 ? -20.513 16.653 -32.712 1.00 33.03 403 ALA A O 1
ATOM 3220 N N . SER A 1 404 ? -19.293 16.348 -34.593 1.00 34.56 404 SER A N 1
ATOM 3221 C CA . SER A 1 404 ? -19.697 17.600 -35.207 1.00 34.56 404 SER A CA 1
ATOM 3222 C C . SER A 1 404 ? -21.225 17.626 -35.143 1.00 34.56 404 SER A C 1
ATOM 3224 O O . SER A 1 404 ? -21.844 16.612 -35.478 1.00 34.56 404 SER A O 1
ATOM 3226 N N . PRO A 1 405 ? -21.861 18.721 -34.693 1.00 36.38 405 PRO A N 1
ATOM 3227 C CA . PRO A 1 405 ? -23.320 18.785 -34.602 1.00 36.38 405 PRO A CA 1
ATOM 3228 C C . PRO A 1 405 ? -24.002 18.604 -35.972 1.00 36.38 405 PRO A C 1
ATOM 3230 O O . PRO A 1 405 ? -25.222 18.502 -36.057 1.00 36.38 405 PRO A O 1
ATOM 3233 N N . TYR A 1 406 ? -23.217 18.512 -37.046 1.00 38.28 406 TYR A N 1
ATOM 3234 C CA . TYR A 1 406 ? -23.631 18.047 -38.354 1.00 38.28 406 TYR A CA 1
ATOM 3235 C C . TYR A 1 406 ? -23.351 16.547 -38.478 1.00 38.28 406 TYR A C 1
ATOM 3237 O O . TYR A 1 406 ? -22.208 16.140 -38.684 1.00 38.28 406 TYR A O 1
ATOM 3245 N N . GLY A 1 407 ? -24.407 15.737 -38.345 1.00 39.00 407 GLY A N 1
ATOM 3246 C CA . GLY A 1 407 ? -24.370 14.291 -38.553 1.00 39.00 407 GLY A CA 1
ATOM 3247 C C . GLY A 1 407 ? -23.699 13.929 -39.879 1.00 39.00 407 GLY A C 1
ATOM 3248 O O . GLY A 1 407 ? -24.273 14.118 -40.949 1.00 39.00 407 GLY A O 1
ATOM 3249 N N . GLY A 1 408 ? -22.471 13.427 -39.789 1.00 38.22 408 GLY A N 1
ATOM 3250 C CA . GLY A 1 408 ? -21.708 12.846 -40.889 1.00 38.22 408 GLY A CA 1
ATOM 3251 C C . GLY A 1 408 ? -21.514 11.340 -40.677 1.00 38.22 408 GLY A C 1
ATOM 3252 O O . GLY A 1 408 ? -21.658 10.866 -39.548 1.00 38.22 408 GLY A O 1
ATOM 3253 N N . PRO A 1 409 ? -21.229 10.578 -41.749 1.00 41.84 409 PRO A N 1
ATOM 3254 C CA . PRO A 1 409 ? -21.122 9.119 -41.707 1.00 41.84 409 PRO A CA 1
ATOM 3255 C C . PRO A 1 409 ? -19.966 8.654 -40.799 1.00 41.84 409 PRO A C 1
ATOM 3257 O O . PRO A 1 409 ? -19.083 9.454 -40.479 1.00 41.84 409 PRO A O 1
ATOM 3260 N N . PRO A 1 410 ? -19.959 7.378 -40.359 1.00 46.22 410 PRO A N 1
ATOM 3261 C CA . PRO A 1 410 ? -18.917 6.862 -39.476 1.0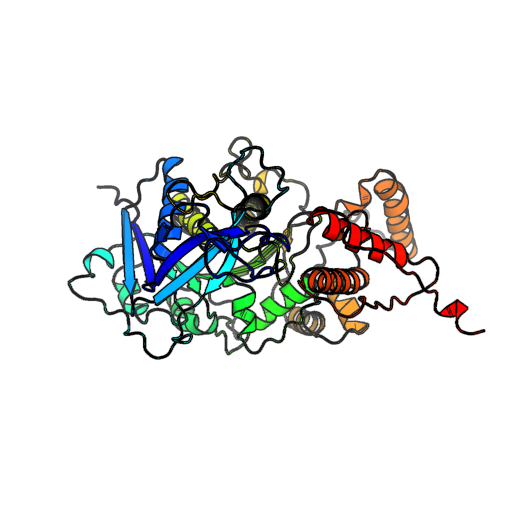0 46.22 410 PRO A CA 1
ATOM 3262 C C . PRO A 1 410 ? -17.545 7.018 -40.141 1.00 46.22 410 PRO A C 1
ATOM 3264 O O . PRO A 1 410 ? -17.388 6.659 -41.306 1.00 46.22 410 PRO A O 1
ATOM 3267 N N . PHE A 1 411 ? -16.592 7.583 -39.394 1.00 49.75 411 PHE A N 1
ATOM 3268 C CA . PHE A 1 411 ? -15.230 7.889 -39.836 1.00 49.75 411 PHE A CA 1
ATOM 3269 C C . PHE A 1 411 ? -14.607 6.752 -40.657 1.00 49.75 411 PHE A C 1
ATOM 3271 O O . PHE A 1 411 ? -14.585 5.600 -40.212 1.00 49.75 411 PHE A O 1
ATOM 3278 N N . ASP A 1 412 ? -14.074 7.093 -41.831 1.00 56.41 412 ASP A N 1
ATOM 3279 C CA . ASP A 1 412 ? -13.287 6.177 -42.651 1.00 56.41 412 ASP A CA 1
ATOM 3280 C C . ASP A 1 412 ? -11.948 5.890 -41.941 1.00 56.41 412 ASP A C 1
ATOM 3282 O O . ASP A 1 412 ? -11.414 6.730 -41.209 1.00 56.41 412 ASP A O 1
ATOM 3286 N N . TYR A 1 413 ? -11.365 4.706 -42.137 1.00 54.84 413 TYR A N 1
ATOM 3287 C CA . TYR A 1 413 ? -10.071 4.339 -41.536 1.00 54.84 413 TYR A CA 1
ATOM 3288 C C . TYR A 1 413 ? -8.963 5.330 -41.922 1.00 54.84 413 TYR A C 1
ATOM 3290 O O . TYR A 1 413 ? -8.022 5.541 -41.155 1.00 54.84 413 TYR A O 1
ATOM 3298 N N . LEU A 1 414 ? -9.103 5.990 -43.074 1.00 52.72 414 LEU A N 1
ATOM 3299 C CA . LEU A 1 414 ? -8.233 7.077 -43.513 1.00 52.72 414 LEU A CA 1
ATOM 3300 C C . LEU A 1 414 ? -8.309 8.310 -42.606 1.00 52.72 414 LEU A C 1
ATOM 3302 O O . LEU A 1 414 ? -7.263 8.876 -42.302 1.00 52.72 414 LEU A O 1
ATOM 3306 N N . ASP A 1 415 ? -9.483 8.687 -42.103 1.00 52.94 415 ASP A N 1
ATOM 3307 C CA . ASP A 1 415 ? -9.629 9.840 -41.204 1.00 52.94 415 ASP A CA 1
ATOM 3308 C C . ASP A 1 415 ? -8.975 9.574 -39.844 1.00 52.94 415 ASP A C 1
ATOM 3310 O O . ASP A 1 415 ? -8.311 10.444 -39.277 1.00 52.94 415 ASP A O 1
ATOM 3314 N N . VAL A 1 416 ? -9.082 8.336 -39.348 1.00 59.50 416 VAL A N 1
ATOM 3315 C CA . VAL A 1 416 ? -8.385 7.896 -38.130 1.00 59.50 416 VAL A CA 1
ATOM 3316 C C . VAL A 1 416 ? -6.872 7.920 -38.343 1.00 59.50 416 VAL A C 1
ATOM 3318 O O . VAL A 1 416 ? -6.144 8.457 -37.509 1.00 59.50 416 VAL A O 1
ATOM 3321 N N . ILE A 1 417 ? -6.386 7.388 -39.470 1.00 59.88 417 ILE A N 1
ATOM 3322 C CA . ILE A 1 417 ? -4.957 7.397 -39.813 1.00 59.88 417 ILE A CA 1
ATOM 3323 C C . ILE A 1 417 ? -4.441 8.835 -39.928 1.00 59.88 417 ILE A C 1
ATOM 3325 O O . ILE A 1 417 ? -3.401 9.153 -39.357 1.00 59.88 417 ILE A O 1
ATOM 3329 N N . VAL A 1 418 ? -5.167 9.723 -40.607 1.00 56.56 418 VAL A N 1
ATOM 3330 C CA . VAL A 1 418 ? -4.787 11.133 -40.764 1.00 56.56 418 VAL A CA 1
ATOM 3331 C C . VAL A 1 418 ? -4.805 11.860 -39.421 1.00 56.56 418 VAL A C 1
ATOM 3333 O O . VAL A 1 418 ? -3.872 12.607 -39.137 1.00 56.56 418 VAL A O 1
ATOM 3336 N N . SER A 1 419 ? -5.784 11.595 -38.554 1.00 52.06 419 SER A N 1
ATOM 3337 C CA . SER A 1 419 ? -5.817 12.145 -37.194 1.00 52.06 419 SER A CA 1
ATOM 3338 C C . SER A 1 419 ? -4.629 11.669 -36.354 1.00 52.06 419 SER A C 1
ATOM 3340 O O . SER A 1 419 ? -4.010 12.473 -35.658 1.00 52.06 419 SER A O 1
ATOM 3342 N N . VAL A 1 420 ? -4.278 10.381 -36.428 1.00 63.72 420 VAL A N 1
ATOM 3343 C CA . VAL A 1 420 ? -3.111 9.819 -35.729 1.00 63.72 420 VAL A CA 1
ATOM 3344 C C . VAL A 1 420 ? -1.819 10.427 -36.269 1.00 63.72 420 VAL A C 1
ATOM 3346 O O . VAL A 1 420 ? -0.982 10.866 -35.488 1.00 63.72 420 VAL A O 1
ATOM 3349 N N . LEU A 1 421 ? -1.662 10.521 -37.591 1.00 57.12 421 LEU A N 1
ATOM 3350 C CA . LEU A 1 421 ? -0.486 11.126 -38.220 1.00 57.12 421 LEU A CA 1
ATOM 3351 C C . LEU A 1 421 ? -0.370 12.622 -37.911 1.00 57.12 421 LEU A C 1
ATOM 3353 O O . LEU A 1 421 ? 0.733 13.106 -37.674 1.00 57.12 421 LEU A O 1
ATOM 3357 N N . HIS A 1 422 ? -1.485 13.352 -37.868 1.00 53.47 422 HIS A N 1
ATOM 3358 C CA . HIS A 1 422 ? -1.511 14.757 -37.472 1.00 53.47 422 HIS A CA 1
ATOM 3359 C C . HIS A 1 422 ? -1.106 14.925 -36.002 1.00 53.47 422 HIS A C 1
ATOM 3361 O O . HIS A 1 422 ? -0.279 15.779 -35.694 1.00 53.47 422 HIS A O 1
ATOM 3367 N N . HIS A 1 423 ? -1.599 14.066 -35.101 1.00 55.19 423 HIS A N 1
ATOM 3368 C CA . HIS A 1 423 ? -1.178 14.044 -33.694 1.00 55.19 423 HIS A CA 1
ATOM 3369 C C . HIS A 1 423 ? 0.320 13.725 -33.551 1.00 55.19 423 HIS A C 1
ATOM 3371 O O . HIS A 1 423 ? 1.055 14.431 -32.860 1.00 55.19 423 HIS A O 1
ATOM 3377 N N . LEU A 1 424 ? 0.812 12.717 -34.278 1.00 58.12 424 LEU A N 1
ATOM 3378 C CA . LEU A 1 424 ? 2.234 12.359 -34.324 1.00 58.12 424 LEU A CA 1
ATOM 3379 C C . LEU A 1 424 ? 3.112 13.448 -34.965 1.00 58.12 424 LEU A C 1
ATOM 3381 O O . LEU A 1 424 ? 4.299 13.519 -34.670 1.00 58.12 424 LEU A O 1
ATOM 3385 N N . LYS A 1 425 ? 2.571 14.298 -35.841 1.00 49.66 425 LYS A N 1
ATOM 3386 C CA . LYS A 1 425 ? 3.333 15.365 -36.504 1.00 49.66 425 LYS A CA 1
ATOM 3387 C C . LYS A 1 425 ? 3.304 16.685 -35.738 1.00 49.66 425 LYS A C 1
ATOM 3389 O O . LYS A 1 425 ? 4.332 17.340 -35.665 1.00 49.66 425 LYS A O 1
ATOM 3394 N N . GLU A 1 426 ? 2.174 17.113 -35.196 1.00 48.28 426 GLU A N 1
ATOM 3395 C CA . GLU A 1 426 ? 2.065 18.435 -34.562 1.00 48.28 426 GLU A CA 1
ATOM 3396 C C . GLU A 1 426 ? 2.346 18.377 -33.061 1.00 48.28 426 GLU A C 1
ATOM 3398 O O . GLU A 1 426 ? 3.137 19.163 -32.543 1.00 48.28 426 GLU A O 1
ATOM 3403 N N . GLU A 1 427 ? 1.755 17.419 -32.349 1.00 49.78 427 GLU A N 1
ATOM 3404 C CA . GLU A 1 427 ? 1.847 17.364 -30.890 1.00 49.78 427 GLU A CA 1
ATOM 3405 C C . GLU A 1 427 ? 3.173 16.739 -30.429 1.00 49.78 427 GLU A C 1
ATOM 3407 O O . GLU A 1 427 ? 3.839 17.256 -29.524 1.00 49.78 427 GLU A O 1
ATOM 3412 N N . VAL A 1 428 ? 3.618 15.655 -31.077 1.00 55.16 428 VAL A N 1
ATOM 3413 C CA . VAL A 1 428 ? 4.900 15.003 -30.744 1.00 55.16 428 VAL A CA 1
ATOM 3414 C C . VAL A 1 428 ? 6.096 15.894 -31.100 1.00 55.16 428 VAL A C 1
ATOM 3416 O O . VAL A 1 428 ? 7.002 16.028 -30.278 1.00 55.16 428 VAL A O 1
ATOM 3419 N N . ASN A 1 429 ? 6.081 16.589 -32.247 1.00 50.00 429 ASN A N 1
ATOM 3420 C CA . ASN A 1 429 ? 7.170 17.505 -32.625 1.00 50.00 429 ASN A CA 1
ATOM 3421 C C . ASN A 1 429 ? 7.234 18.771 -31.754 1.00 50.00 429 ASN A C 1
ATOM 3423 O O . ASN A 1 429 ? 8.303 19.359 -31.613 1.00 50.00 429 ASN A O 1
ATOM 3427 N N . ARG A 1 430 ? 6.127 19.176 -31.115 1.00 52.94 430 ARG A N 1
ATOM 3428 C CA . ARG A 1 430 ? 6.103 20.263 -30.113 1.00 52.94 430 ARG A CA 1
ATOM 3429 C C . ARG A 1 430 ? 6.478 19.796 -28.701 1.00 52.94 430 ARG A C 1
ATOM 3431 O O . ARG A 1 430 ? 6.393 20.572 -27.750 1.00 52.94 430 ARG A O 1
ATOM 3438 N N . GLY A 1 431 ? 6.877 18.530 -28.545 1.00 55.47 431 GLY A N 1
ATOM 3439 C CA . GLY A 1 431 ? 7.325 17.952 -27.277 1.00 55.47 431 GLY A CA 1
ATOM 3440 C C . GLY A 1 431 ? 6.210 17.673 -26.262 1.00 55.47 431 GLY A C 1
ATOM 3441 O O . GLY A 1 431 ? 6.517 17.317 -25.124 1.00 55.47 431 GLY A O 1
ATOM 3442 N N . ARG A 1 432 ? 4.929 17.817 -26.641 1.00 52.50 432 ARG A N 1
ATOM 3443 C CA . ARG A 1 432 ? 3.766 17.602 -25.755 1.00 52.50 432 ARG A CA 1
ATOM 3444 C 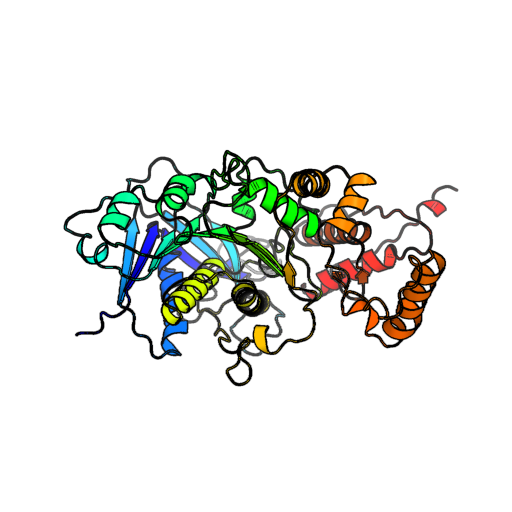C . ARG A 1 432 ? 2.915 16.382 -26.115 1.00 52.50 432 ARG A C 1
ATOM 3446 O O . ARG A 1 432 ? 2.145 15.938 -25.274 1.00 52.50 432 ARG A O 1
ATOM 3453 N N . GLY A 1 433 ? 3.084 15.777 -27.291 1.00 56.91 433 GLY A N 1
ATOM 3454 C CA . GLY A 1 433 ? 2.135 14.786 -27.825 1.00 56.91 433 GLY A CA 1
ATOM 3455 C C . GLY A 1 433 ? 2.038 13.451 -27.110 1.00 56.91 433 GLY A C 1
ATOM 3456 O O . GLY A 1 433 ? 1.068 12.727 -27.320 1.00 56.91 433 GLY A O 1
ATOM 3457 N N . PHE A 1 434 ? 2.977 13.159 -26.215 1.00 60.78 434 PHE A N 1
ATOM 3458 C CA . PHE A 1 434 ? 2.895 12.003 -25.326 1.00 60.78 434 PHE A CA 1
ATOM 3459 C C . PHE A 1 434 ? 2.431 12.366 -23.909 1.00 60.78 434 PHE A C 1
ATOM 3461 O O . PHE A 1 434 ? 2.235 11.472 -23.099 1.00 60.78 434 PHE A O 1
ATOM 3468 N N . ALA A 1 435 ? 2.238 13.650 -23.584 1.00 60.97 435 ALA A N 1
ATOM 3469 C CA . ALA A 1 435 ? 1.948 14.098 -22.220 1.00 60.97 435 ALA A CA 1
ATOM 3470 C C . ALA A 1 435 ? 0.641 13.523 -21.660 1.00 60.97 435 ALA A C 1
ATOM 3472 O O . ALA A 1 435 ? 0.533 13.360 -20.448 1.00 60.97 435 ALA A O 1
ATOM 3473 N N . GLU A 1 436 ? -0.323 13.207 -22.528 1.00 58.31 436 GLU A N 1
ATOM 3474 C CA . GLU A 1 436 ? -1.570 12.550 -22.141 1.00 58.31 436 GLU A CA 1
ATOM 3475 C C . GLU A 1 436 ? -1.457 11.013 -22.132 1.00 58.31 436 GLU A C 1
ATOM 3477 O O . GLU A 1 436 ? -2.373 10.361 -21.650 1.00 58.31 436 GLU A O 1
ATOM 3482 N N . LEU A 1 437 ? -0.375 10.389 -22.601 1.00 64.19 437 LEU A N 1
ATOM 3483 C CA . LEU A 1 437 ? -0.238 8.927 -22.588 1.00 64.19 437 LEU A CA 1
ATOM 3484 C C . LEU A 1 437 ? 0.422 8.420 -21.293 1.00 64.19 437 LEU A C 1
ATOM 3486 O O . LEU A 1 437 ? 1.219 9.136 -20.682 1.00 64.19 437 LEU A O 1
ATOM 3490 N N . PRO A 1 438 ? 0.120 7.183 -20.858 1.00 60.97 438 PRO A N 1
ATOM 3491 C CA . PRO A 1 438 ? 0.900 6.513 -19.826 1.00 60.97 438 PRO A CA 1
ATOM 3492 C C . PRO A 1 438 ? 2.304 6.209 -20.365 1.00 60.97 438 PRO A C 1
ATOM 3494 O O . PRO A 1 438 ? 2.502 5.254 -21.109 1.00 60.97 438 PRO A O 1
ATOM 3497 N N . ILE A 1 439 ? 3.277 7.062 -20.036 1.00 72.69 439 ILE A N 1
ATOM 3498 C CA . ILE A 1 439 ? 4.676 6.882 -20.441 1.00 72.69 439 ILE A CA 1
ATOM 3499 C C . ILE A 1 439 ? 5.447 6.166 -19.332 1.00 72.69 439 ILE A C 1
ATOM 3501 O O . ILE A 1 439 ? 5.566 6.684 -18.219 1.00 72.69 439 ILE A O 1
ATOM 3505 N N . PHE A 1 440 ? 6.056 5.034 -19.675 1.00 75.81 440 PHE A N 1
ATOM 3506 C CA . PHE A 1 440 ? 7.183 4.473 -18.941 1.00 75.81 440 PHE A CA 1
ATOM 3507 C C . PHE A 1 440 ? 8.464 5.203 -19.337 1.00 75.81 440 PHE A C 1
ATOM 3509 O O . PHE A 1 440 ? 8.748 5.341 -20.532 1.00 75.81 440 PHE A O 1
ATOM 3516 N N . GLN A 1 441 ? 9.252 5.655 -18.360 1.00 80.31 441 GLN A N 1
ATOM 3517 C CA . GLN A 1 441 ? 10.550 6.264 -18.622 1.00 80.31 441 GLN A CA 1
ATOM 3518 C C . GLN A 1 441 ? 11.649 5.619 -17.776 1.00 80.31 441 GLN A C 1
ATOM 3520 O O . GLN A 1 441 ? 11.579 5.614 -16.552 1.00 80.31 441 GLN A O 1
ATOM 3525 N N . LEU A 1 442 ? 12.719 5.176 -18.438 1.00 80.06 442 LEU A N 1
ATOM 3526 C CA . LEU A 1 442 ? 13.944 4.706 -17.802 1.00 80.06 442 LEU A CA 1
ATOM 3527 C C . LEU A 1 442 ? 15.137 5.448 -18.411 1.00 80.06 442 LEU A C 1
ATOM 3529 O O . LEU A 1 442 ? 15.509 5.236 -19.565 1.00 80.06 442 LEU A O 1
ATOM 3533 N N . GLY A 1 443 ? 15.729 6.371 -17.650 1.00 83.06 443 GLY A N 1
ATOM 3534 C CA . GLY A 1 443 ? 16.753 7.273 -18.180 1.00 83.06 443 GLY A CA 1
ATOM 3535 C C . GLY A 1 443 ? 16.192 8.103 -19.340 1.00 83.06 443 GLY A C 1
ATOM 3536 O O . GLY A 1 443 ? 15.251 8.879 -19.152 1.00 83.06 443 GLY A O 1
ATOM 3537 N N . HIS A 1 444 ? 16.761 7.930 -20.533 1.00 83.62 444 HIS A N 1
ATOM 3538 C CA . HIS A 1 444 ? 16.277 8.534 -21.779 1.00 83.62 444 HIS A CA 1
ATOM 3539 C C . HIS A 1 444 ? 15.364 7.614 -22.607 1.00 83.62 444 HIS A C 1
ATOM 3541 O O . HIS A 1 444 ? 14.831 8.057 -23.623 1.00 83.62 444 HIS A O 1
ATOM 3547 N N . LEU A 1 445 ? 15.174 6.354 -22.205 1.00 83.50 445 LEU A N 1
ATOM 3548 C CA . LEU A 1 445 ? 14.215 5.453 -22.838 1.00 83.50 445 LEU A CA 1
ATOM 3549 C C . LEU A 1 445 ? 12.799 5.841 -22.413 1.00 83.50 445 LEU A C 1
ATOM 3551 O O . LEU A 1 445 ? 12.527 5.955 -21.220 1.00 83.50 445 LEU A O 1
ATOM 3555 N N . ARG A 1 446 ? 11.906 6.038 -23.385 1.00 80.94 446 ARG A N 1
ATOM 3556 C CA . ARG A 1 446 ? 10.483 6.313 -23.168 1.00 80.94 446 ARG A CA 1
ATOM 3557 C C . ARG A 1 446 ? 9.657 5.389 -24.041 1.00 80.94 446 ARG A C 1
ATOM 3559 O O . ARG A 1 446 ? 9.915 5.317 -25.238 1.00 80.94 446 ARG A O 1
ATOM 3566 N N . THR A 1 447 ? 8.665 4.730 -23.461 1.00 77.50 447 THR A N 1
ATOM 3567 C CA . THR A 1 447 ? 7.720 3.901 -24.214 1.00 77.50 447 THR A CA 1
ATOM 3568 C C . THR A 1 447 ? 6.336 3.933 -23.576 1.00 77.50 447 THR A C 1
ATOM 3570 O O . THR A 1 447 ? 6.175 4.291 -22.410 1.00 77.50 447 THR A O 1
ATOM 3573 N N . THR A 1 448 ? 5.333 3.602 -24.379 1.00 72.88 448 THR A N 1
ATOM 3574 C CA . THR A 1 448 ? 3.931 3.449 -23.967 1.00 72.88 448 THR A CA 1
ATOM 3575 C C . THR A 1 448 ? 3.399 2.052 -24.300 1.00 72.88 448 THR A C 1
ATOM 3577 O O . THR A 1 448 ? 2.246 1.765 -23.996 1.00 72.88 448 THR A O 1
ATOM 3580 N N . ASP A 1 449 ? 4.208 1.191 -24.940 1.00 75.19 449 ASP A N 1
ATOM 3581 C CA . ASP A 1 449 ? 3.805 -0.167 -25.313 1.00 75.19 449 ASP A CA 1
ATOM 3582 C C . ASP A 1 449 ? 4.194 -1.151 -24.197 1.00 75.19 449 ASP A C 1
ATOM 3584 O O . ASP A 1 449 ? 5.390 -1.346 -23.953 1.00 75.19 449 ASP A O 1
ATOM 3588 N N . PRO A 1 450 ? 3.226 -1.824 -23.547 1.00 69.62 450 PRO A N 1
ATOM 3589 C CA . PRO A 1 450 ? 3.508 -2.853 -22.548 1.00 69.62 450 PRO A CA 1
ATOM 3590 C C . PRO A 1 450 ? 4.464 -3.946 -23.046 1.00 69.62 450 PRO A C 1
ATOM 3592 O O . PRO A 1 450 ? 5.269 -4.457 -22.271 1.00 69.62 450 PRO A O 1
ATOM 3595 N N . ALA A 1 451 ? 4.441 -4.262 -24.349 1.00 74.12 451 ALA A N 1
ATOM 3596 C CA . ALA A 1 451 ? 5.339 -5.248 -24.952 1.00 74.12 451 ALA A CA 1
ATOM 3597 C C . ALA A 1 451 ? 6.822 -4.838 -24.918 1.00 74.12 451 ALA A C 1
ATOM 3599 O O . ALA A 1 451 ? 7.699 -5.701 -24.961 1.00 74.12 451 ALA A O 1
ATOM 3600 N N . GLU A 1 452 ? 7.104 -3.535 -24.861 1.00 77.00 452 GLU A N 1
ATOM 3601 C CA . GLU A 1 452 ? 8.460 -2.994 -24.739 1.00 77.00 452 GLU A CA 1
ATOM 3602 C C . GLU A 1 452 ? 8.869 -2.795 -23.276 1.00 77.00 452 GLU A C 1
ATOM 3604 O O . GLU A 1 452 ? 10.054 -2.885 -22.954 1.00 77.00 452 GLU A O 1
ATOM 3609 N N . ILE A 1 453 ? 7.903 -2.544 -22.387 1.00 78.25 453 ILE A N 1
ATOM 3610 C CA . ILE A 1 453 ? 8.137 -2.307 -20.957 1.00 78.25 453 ILE A CA 1
ATOM 3611 C C . ILE A 1 453 ? 8.626 -3.587 -20.264 1.00 78.25 453 ILE A C 1
ATOM 3613 O O . ILE A 1 453 ? 9.637 -3.544 -19.558 1.00 78.25 453 ILE A O 1
ATOM 3617 N N . ASP A 1 454 ? 7.971 -4.730 -20.500 1.00 75.50 454 ASP A N 1
ATOM 3618 C CA . ASP A 1 454 ? 8.267 -5.991 -19.794 1.00 75.50 454 ASP A CA 1
ATOM 3619 C C . ASP A 1 454 ? 9.737 -6.445 -19.924 1.00 75.50 454 ASP A C 1
ATOM 3621 O O . ASP A 1 454 ? 10.390 -6.680 -18.897 1.00 75.50 454 ASP A O 1
ATOM 3625 N N . PRO A 1 455 ? 10.333 -6.521 -21.135 1.00 80.50 455 PRO A N 1
ATOM 3626 C CA . PRO A 1 455 ? 11.734 -6.913 -21.275 1.00 80.50 455 PRO A CA 1
ATOM 3627 C C . PRO A 1 455 ? 12.698 -5.926 -20.612 1.00 80.50 455 PRO A C 1
ATOM 3629 O O . PRO A 1 455 ? 13.750 -6.334 -20.123 1.00 80.50 455 PRO A O 1
ATOM 3632 N N . VAL A 1 456 ? 12.355 -4.634 -20.580 1.00 85.25 456 VAL A N 1
ATOM 3633 C CA . VAL A 1 456 ? 13.193 -3.590 -19.974 1.00 85.25 456 VAL A CA 1
ATOM 3634 C C . VAL A 1 456 ? 13.178 -3.690 -18.450 1.00 85.25 456 VAL A C 1
ATOM 3636 O O . VAL A 1 456 ? 14.244 -3.612 -17.840 1.00 85.25 456 VAL A O 1
ATOM 3639 N N . ILE A 1 457 ? 12.012 -3.918 -17.838 1.00 79.69 457 ILE A N 1
ATOM 3640 C CA . ILE A 1 457 ? 11.896 -4.172 -16.392 1.00 79.69 457 ILE A CA 1
ATOM 3641 C C . ILE A 1 457 ? 12.655 -5.450 -16.022 1.00 79.69 457 ILE A C 1
ATOM 3643 O O . ILE A 1 457 ? 13.445 -5.457 -15.078 1.00 79.69 457 ILE A O 1
ATOM 3647 N N . THR A 1 458 ? 12.484 -6.518 -16.807 1.00 81.31 458 THR A N 1
ATOM 3648 C CA . THR A 1 458 ? 13.213 -7.782 -16.613 1.00 81.31 458 THR A CA 1
ATOM 3649 C C . THR A 1 458 ? 14.721 -7.552 -16.640 1.00 81.31 458 THR A C 1
ATOM 3651 O O . THR A 1 458 ? 15.447 -7.995 -15.750 1.00 81.31 458 THR A O 1
ATOM 3654 N N . LEU A 1 459 ? 15.194 -6.819 -17.650 1.00 86.25 459 LEU A N 1
ATOM 3655 C CA . LEU A 1 459 ? 16.599 -6.481 -17.811 1.00 86.25 459 LEU A CA 1
ATOM 3656 C C . LEU A 1 459 ? 17.126 -5.668 -16.625 1.00 86.25 459 LEU A C 1
ATOM 3658 O O . LEU A 1 459 ? 18.195 -5.986 -16.105 1.00 86.25 459 LEU A O 1
ATOM 3662 N N . HIS A 1 460 ? 16.372 -4.662 -16.175 1.00 84.88 460 HIS A N 1
ATOM 3663 C CA . HIS A 1 460 ? 16.707 -3.864 -14.999 1.00 84.88 460 HIS A CA 1
ATOM 3664 C C . HIS A 1 460 ? 16.879 -4.741 -13.758 1.00 84.88 460 HIS A C 1
ATOM 3666 O O . HIS A 1 460 ? 17.947 -4.720 -13.149 1.00 84.88 460 HIS A O 1
ATOM 3672 N N . ASN A 1 461 ? 15.893 -5.583 -13.448 1.00 79.38 461 ASN A N 1
ATOM 3673 C CA . ASN A 1 461 ? 15.917 -6.451 -12.270 1.00 79.38 461 ASN A CA 1
ATOM 3674 C C . ASN A 1 461 ? 17.090 -7.441 -12.298 1.00 79.38 461 ASN A C 1
ATOM 3676 O O . ASN A 1 461 ? 17.756 -7.652 -11.282 1.00 79.38 461 ASN A O 1
ATOM 3680 N N . VAL A 1 462 ? 17.382 -8.033 -13.461 1.00 84.00 462 VAL A N 1
ATOM 3681 C CA . VAL A 1 462 ? 18.505 -8.969 -13.627 1.00 84.00 462 VAL A CA 1
ATOM 3682 C C . VAL A 1 462 ? 19.849 -8.258 -13.460 1.00 84.00 462 VAL A C 1
ATOM 3684 O O . VAL A 1 462 ? 20.713 -8.751 -12.731 1.00 84.00 462 VAL A O 1
ATOM 3687 N N . MET A 1 463 ? 20.035 -7.105 -14.109 1.00 86.38 463 MET A N 1
ATOM 3688 C CA . MET A 1 463 ? 21.280 -6.334 -14.027 1.00 86.38 463 MET A CA 1
ATOM 3689 C C . MET A 1 463 ? 21.522 -5.807 -12.615 1.00 86.38 463 MET A C 1
ATOM 3691 O O . MET A 1 463 ? 22.631 -5.931 -12.098 1.00 86.38 463 MET A O 1
ATOM 3695 N N . GLU A 1 464 ? 20.484 -5.282 -11.971 1.00 79.75 464 GLU A N 1
ATOM 3696 C CA . GLU A 1 464 ? 20.545 -4.769 -10.608 1.00 79.75 464 GLU A CA 1
ATOM 3697 C C . GLU A 1 464 ? 20.825 -5.889 -9.596 1.00 79.75 464 GLU A C 1
ATOM 3699 O O . GLU A 1 464 ? 21.732 -5.781 -8.771 1.00 79.75 464 GLU A O 1
ATOM 3704 N N . SER A 1 465 ? 20.129 -7.026 -9.708 1.00 78.31 465 SER A N 1
ATOM 3705 C CA . SER A 1 465 ? 20.405 -8.209 -8.885 1.00 78.31 465 SER A CA 1
ATOM 3706 C C . SER A 1 465 ? 21.825 -8.742 -9.092 1.00 78.31 465 SER A C 1
ATOM 3708 O O . SER A 1 465 ? 22.440 -9.257 -8.158 1.00 78.31 465 SER A O 1
ATOM 3710 N N . TYR A 1 466 ? 22.391 -8.623 -10.289 1.00 82.19 466 TYR A N 1
ATOM 3711 C CA . TYR A 1 466 ? 23.759 -9.058 -10.531 1.00 82.19 466 TYR A CA 1
ATOM 3712 C C . TYR A 1 466 ? 24.788 -8.146 -9.852 1.00 82.19 466 TYR A C 1
ATOM 3714 O O . TYR A 1 466 ? 25.630 -8.655 -9.111 1.00 82.19 466 TYR A O 1
ATOM 3722 N N . VAL A 1 467 ? 24.690 -6.821 -10.029 1.00 80.00 467 VAL A N 1
ATOM 3723 C CA . VAL A 1 467 ? 25.607 -5.868 -9.365 1.00 80.00 467 VAL A CA 1
ATOM 3724 C C . VAL A 1 467 ? 25.440 -5.852 -7.848 1.00 80.00 467 VAL A C 1
ATOM 3726 O O . VAL A 1 467 ? 26.349 -5.452 -7.130 1.00 80.00 467 VAL A O 1
ATOM 3729 N N . SER A 1 468 ? 24.306 -6.353 -7.352 1.00 69.38 468 SER A N 1
ATOM 3730 C CA . SER A 1 468 ? 24.041 -6.474 -5.923 1.00 69.38 468 SER A CA 1
ATOM 3731 C C . SER A 1 468 ? 24.944 -7.468 -5.183 1.00 69.38 468 SER A C 1
ATOM 3733 O O . SER A 1 468 ? 25.068 -7.425 -3.955 1.00 69.38 468 SER A O 1
ATOM 3735 N N . LYS A 1 469 ? 25.565 -8.403 -5.905 1.00 72.69 469 LYS A N 1
ATOM 3736 C CA . LYS A 1 469 ? 26.308 -9.514 -5.310 1.00 72.69 469 LYS A CA 1
ATOM 3737 C C . LYS A 1 469 ? 27.722 -9.075 -4.932 1.00 72.69 469 LYS A C 1
ATOM 3739 O O . LYS A 1 469 ? 28.484 -8.639 -5.784 1.00 72.69 469 LYS A O 1
ATOM 3744 N N . ARG A 1 470 ? 28.102 -9.294 -3.665 1.00 63.31 470 ARG A N 1
ATOM 3745 C CA . ARG A 1 470 ? 29.458 -9.009 -3.143 1.00 63.31 470 ARG A CA 1
ATOM 3746 C C . ARG A 1 470 ? 30.563 -9.788 -3.867 1.00 63.31 470 ARG A C 1
ATOM 3748 O O . ARG A 1 470 ? 31.672 -9.290 -4.006 1.00 63.31 470 ARG A O 1
ATOM 3755 N N . HIS A 1 471 ? 30.251 -10.995 -4.339 1.00 67.62 471 HIS A N 1
ATOM 3756 C CA . HIS A 1 471 ? 31.166 -11.830 -5.111 1.00 67.62 471 HIS A CA 1
ATOM 3757 C C . HIS A 1 471 ? 30.455 -12.390 -6.342 1.00 67.62 471 HIS A C 1
ATOM 3759 O O . HIS A 1 471 ? 29.426 -13.061 -6.231 1.00 67.62 471 HIS A O 1
ATOM 3765 N N . VAL A 1 472 ? 31.027 -12.140 -7.518 1.00 73.19 472 VAL A N 1
ATOM 3766 C CA . VAL A 1 472 ? 30.578 -12.685 -8.804 1.00 73.19 472 VAL A CA 1
ATOM 3767 C C . VAL A 1 472 ? 31.746 -13.390 -9.476 1.00 73.19 472 VAL A C 1
ATOM 3769 O O . VAL A 1 472 ? 32.782 -12.793 -9.738 1.00 73.19 472 VAL A O 1
ATOM 3772 N N . LEU A 1 473 ? 31.582 -14.689 -9.735 1.00 77.94 473 LEU A N 1
ATOM 3773 C CA . LEU A 1 473 ? 32.626 -15.530 -10.333 1.00 77.94 473 LEU A CA 1
ATOM 3774 C C . LEU A 1 473 ? 32.658 -15.452 -11.866 1.00 77.94 473 LEU A C 1
ATOM 3776 O O . LEU A 1 473 ? 33.615 -15.910 -12.484 1.00 77.94 473 LEU A O 1
ATOM 3780 N N . ARG A 1 474 ? 31.586 -14.953 -12.496 1.00 83.44 474 ARG A N 1
ATOM 3781 C CA . ARG A 1 474 ? 31.419 -14.912 -13.955 1.00 83.44 474 ARG A CA 1
ATOM 3782 C C . ARG A 1 474 ? 30.643 -13.663 -14.367 1.00 83.44 474 ARG A C 1
ATOM 3784 O O . ARG A 1 474 ? 29.664 -13.382 -13.678 1.00 83.44 474 ARG A O 1
ATOM 3791 N N . PRO A 1 475 ? 31.008 -13.001 -15.485 1.00 84.00 475 PRO A N 1
ATOM 3792 C CA . PRO A 1 475 ? 30.259 -11.875 -16.040 1.00 84.00 475 PRO A CA 1
ATOM 3793 C C . PRO A 1 475 ? 28.781 -12.203 -16.286 1.00 84.00 475 PRO A C 1
ATOM 3795 O O . PRO A 1 475 ? 28.434 -13.340 -16.617 1.00 84.00 475 PRO A O 1
ATOM 3798 N N . LEU A 1 476 ? 27.914 -11.194 -16.186 1.00 86.94 476 LEU A N 1
ATOM 3799 C CA . LEU A 1 476 ? 26.511 -11.314 -16.571 1.00 86.94 476 LEU A CA 1
ATOM 3800 C C . LEU A 1 476 ? 26.388 -11.380 -18.099 1.00 86.94 476 LEU A C 1
ATOM 3802 O O . LEU A 1 476 ? 26.671 -10.404 -18.791 1.00 86.94 476 LEU A O 1
ATOM 3806 N N . CYS A 1 477 ? 25.932 -12.514 -18.627 1.00 87.81 477 CYS A N 1
ATOM 3807 C CA . CYS A 1 477 ? 25.652 -12.674 -20.053 1.00 87.81 477 CYS A CA 1
ATOM 3808 C C . CYS A 1 477 ? 24.171 -12.395 -20.336 1.00 87.81 477 CYS A C 1
ATOM 3810 O O . CYS A 1 477 ? 23.302 -13.061 -19.776 1.00 87.81 477 CYS A O 1
ATOM 3812 N N . ILE A 1 478 ? 23.884 -11.442 -21.226 1.00 87.25 478 ILE A N 1
ATOM 3813 C CA . ILE A 1 478 ? 22.517 -11.046 -21.594 1.00 87.25 478 ILE A CA 1
ATOM 3814 C C . ILE A 1 478 ? 22.345 -11.181 -23.106 1.00 87.25 478 ILE A C 1
ATOM 3816 O O . ILE A 1 478 ? 23.054 -10.535 -23.875 1.00 87.25 478 ILE A O 1
ATOM 3820 N N . GLY A 1 479 ? 21.391 -12.010 -23.533 1.00 87.50 479 GLY A N 1
ATOM 3821 C CA . GLY A 1 479 ? 20.984 -12.111 -24.933 1.00 87.50 479 GLY A CA 1
ATOM 3822 C C . GLY A 1 479 ? 19.845 -11.141 -25.238 1.00 87.50 479 GLY A C 1
ATOM 3823 O O . GLY A 1 479 ? 18.804 -11.202 -24.590 1.00 87.50 479 GLY A O 1
ATOM 3824 N N . VAL A 1 480 ? 20.023 -10.261 -26.228 1.00 83.94 480 VAL A N 1
ATOM 3825 C CA . VAL A 1 480 ? 18.994 -9.289 -26.634 1.00 83.94 480 VAL A CA 1
ATOM 3826 C C . VAL A 1 480 ? 18.664 -9.474 -28.113 1.00 83.94 480 VAL A C 1
ATOM 3828 O O . VAL A 1 480 ? 19.513 -9.273 -28.980 1.00 83.94 480 VAL A O 1
ATOM 3831 N N . PHE A 1 481 ? 17.416 -9.839 -28.410 1.00 82.81 481 PHE A N 1
ATOM 3832 C CA . PHE A 1 481 ? 16.959 -10.199 -29.756 1.00 82.81 481 PHE A CA 1
ATOM 3833 C C . PHE A 1 481 ? 15.916 -9.211 -30.287 1.00 82.81 481 PHE A C 1
ATOM 3835 O O . PHE A 1 481 ? 15.149 -8.629 -29.526 1.00 82.81 481 PHE A O 1
ATOM 3842 N N . GLY A 1 482 ? 15.899 -8.997 -31.605 1.00 78.56 482 GLY A N 1
ATOM 3843 C CA . GLY A 1 482 ? 14.926 -8.134 -32.283 1.00 78.56 482 GLY A CA 1
ATOM 3844 C C . GLY A 1 482 ? 15.470 -7.524 -33.580 1.00 78.56 482 GLY A C 1
ATOM 3845 O O . GLY A 1 482 ? 16.681 -7.595 -33.819 1.00 78.56 482 GLY A O 1
ATOM 3846 N N . PRO A 1 483 ? 14.622 -6.881 -34.402 1.00 76.88 483 PRO A N 1
ATOM 3847 C CA . PRO A 1 483 ? 15.006 -6.353 -35.715 1.00 76.88 483 PRO A CA 1
ATOM 3848 C C . PRO A 1 483 ? 16.186 -5.362 -35.665 1.00 76.88 483 PRO A C 1
ATOM 3850 O O . PRO A 1 483 ? 16.341 -4.644 -34.671 1.00 76.88 483 PRO A O 1
ATOM 3853 N N . PRO A 1 484 ? 17.040 -5.280 -36.701 1.00 76.38 484 PRO A N 1
ATOM 3854 C CA . PRO A 1 484 ? 18.081 -4.253 -36.780 1.00 76.38 484 PRO A CA 1
ATOM 3855 C C . PRO A 1 484 ? 17.500 -2.840 -36.609 1.00 76.38 484 PRO A C 1
ATOM 3857 O O . PRO A 1 484 ? 16.422 -2.546 -37.112 1.00 76.38 484 PRO A O 1
ATOM 3860 N N . GLY A 1 485 ? 18.194 -1.970 -35.868 1.00 76.88 485 GLY A N 1
ATOM 3861 C CA . GLY A 1 485 ? 17.742 -0.592 -35.618 1.00 76.88 485 GLY A CA 1
ATOM 3862 C C . GLY A 1 485 ? 16.667 -0.420 -34.534 1.00 76.88 485 GLY A C 1
ATOM 3863 O O . GLY A 1 485 ? 16.363 0.710 -34.175 1.00 76.88 485 GLY A O 1
ATOM 3864 N N . SER A 1 486 ? 16.150 -1.497 -33.930 1.00 77.44 486 SER A N 1
ATOM 3865 C CA . SER A 1 486 ? 15.075 -1.438 -32.919 1.00 77.44 486 SER A CA 1
ATOM 3866 C C . SER A 1 486 ? 15.473 -0.877 -31.537 1.00 77.44 486 SER A C 1
ATOM 3868 O O . SER A 1 486 ? 14.749 -1.072 -30.570 1.00 77.44 486 SER A O 1
ATOM 3870 N N . GLY A 1 487 ? 16.654 -0.267 -31.386 1.00 81.94 487 GLY A N 1
ATOM 3871 C CA . GLY A 1 487 ? 17.069 0.361 -30.120 1.00 81.94 487 GLY A CA 1
ATOM 3872 C C . GLY A 1 487 ? 17.531 -0.576 -28.987 1.00 81.94 487 GLY A C 1
ATOM 3873 O O . GLY A 1 487 ? 17.694 -0.118 -27.862 1.00 81.94 487 GLY A O 1
ATOM 3874 N N . LYS A 1 488 ? 17.810 -1.861 -29.251 1.00 87.31 488 LYS A N 1
ATOM 3875 C CA . LYS A 1 488 ? 18.234 -2.857 -28.233 1.00 87.31 488 LYS A CA 1
ATOM 3876 C C . LYS A 1 488 ? 19.435 -2.418 -27.385 1.00 87.31 488 LYS A C 1
ATOM 3878 O O . LYS A 1 488 ? 19.322 -2.326 -26.166 1.00 87.31 488 LYS A O 1
ATOM 3883 N N . SER A 1 489 ? 20.569 -2.101 -28.019 1.00 85.94 489 SER A N 1
ATOM 3884 C CA . SER A 1 489 ? 21.783 -1.678 -27.300 1.00 85.94 489 SER A CA 1
ATOM 3885 C C . SER A 1 489 ? 21.571 -0.351 -26.561 1.00 85.94 489 SER A C 1
ATOM 3887 O O . SER A 1 489 ? 22.174 -0.126 -25.515 1.00 85.94 489 SER A O 1
ATOM 3889 N N . PHE A 1 490 ? 20.686 0.520 -27.065 1.00 88.31 490 PHE A N 1
ATOM 3890 C CA . PHE A 1 490 ? 20.290 1.739 -26.361 1.00 88.31 490 PHE A CA 1
ATOM 3891 C C . PHE A 1 490 ? 19.532 1.410 -25.070 1.00 88.31 490 PHE A C 1
ATOM 3893 O O . PHE A 1 490 ? 19.916 1.919 -24.021 1.00 88.31 490 PHE A O 1
ATOM 3900 N N . ALA A 1 491 ? 18.530 0.524 -25.117 1.00 87.88 491 ALA A N 1
ATOM 3901 C CA . ALA A 1 491 ? 17.773 0.112 -23.934 1.00 87.88 491 ALA A CA 1
ATOM 3902 C C . ALA A 1 491 ? 18.686 -0.477 -22.844 1.00 87.88 491 ALA A C 1
ATOM 3904 O O . ALA A 1 491 ? 18.629 -0.033 -21.699 1.00 87.88 491 ALA A O 1
ATOM 3905 N N . VAL A 1 492 ? 19.603 -1.382 -23.210 1.00 89.81 492 VAL A N 1
ATOM 3906 C CA . VAL A 1 492 ? 20.577 -1.973 -22.270 1.00 89.81 492 VAL A CA 1
ATOM 3907 C C . VAL A 1 492 ? 21.457 -0.906 -21.614 1.00 89.81 492 VAL A C 1
ATOM 3909 O O . VAL A 1 492 ? 21.635 -0.902 -20.396 1.00 89.81 492 VAL A O 1
ATOM 3912 N N . LYS A 1 493 ? 21.982 0.038 -22.404 1.00 89.44 493 LYS A N 1
ATOM 3913 C CA . LYS A 1 493 ? 22.821 1.129 -21.889 1.00 89.44 493 LYS A CA 1
ATOM 3914 C C . LYS A 1 493 ? 22.034 2.074 -20.980 1.00 89.44 493 LYS A C 1
ATOM 3916 O O . LYS A 1 493 ? 22.571 2.516 -19.971 1.00 89.44 493 LYS A O 1
ATOM 3921 N N . GLN A 1 494 ? 20.769 2.369 -21.291 1.00 90.25 494 GLN A N 1
ATOM 3922 C CA . GLN A 1 494 ? 19.921 3.181 -20.409 1.00 90.25 494 GLN A CA 1
ATOM 3923 C C . GLN A 1 494 ? 19.680 2.491 -19.063 1.00 90.25 494 GLN A C 1
ATOM 3925 O O . GLN A 1 494 ? 19.815 3.147 -18.032 1.00 90.25 494 GLN A O 1
ATOM 3930 N N . VAL A 1 495 ? 19.408 1.180 -19.064 1.00 88.56 495 VAL A N 1
ATOM 3931 C CA . VAL A 1 495 ? 19.271 0.378 -17.837 1.00 88.56 495 VAL A CA 1
ATOM 3932 C C . VAL A 1 495 ? 20.533 0.452 -16.980 1.00 88.56 495 VAL A C 1
ATOM 3934 O O . VAL A 1 495 ? 20.455 0.853 -15.819 1.00 88.56 495 VAL A O 1
ATOM 3937 N N . ALA A 1 496 ? 21.702 0.167 -17.556 1.00 87.81 496 ALA A N 1
ATOM 3938 C CA . ALA A 1 496 ? 22.966 0.275 -16.828 1.00 87.81 496 ALA A CA 1
ATOM 3939 C C . ALA A 1 496 ? 23.221 1.680 -16.280 1.00 87.81 496 ALA A C 1
ATOM 3941 O O . ALA A 1 496 ? 23.605 1.821 -15.125 1.00 87.81 496 ALA A O 1
ATOM 3942 N N . ASN A 1 497 ? 22.972 2.723 -17.078 1.00 85.50 497 ASN A N 1
ATOM 3943 C CA . ASN A 1 497 ? 23.174 4.106 -16.650 1.00 85.50 497 ASN A CA 1
ATOM 3944 C C . ASN A 1 497 ? 22.287 4.472 -15.453 1.00 85.50 497 ASN A C 1
ATOM 3946 O O . ASN A 1 497 ? 22.740 5.165 -14.546 1.00 85.50 497 ASN A O 1
ATOM 3950 N N . VAL A 1 498 ? 21.026 4.027 -15.441 1.00 83.00 498 VAL A N 1
ATOM 3951 C CA . VAL A 1 498 ? 20.108 4.271 -14.318 1.00 83.00 498 VAL A CA 1
ATOM 3952 C C . VAL A 1 498 ? 20.566 3.537 -13.062 1.00 83.00 498 VAL A C 1
ATOM 3954 O O . VAL A 1 498 ? 20.558 4.134 -11.986 1.00 83.00 498 VAL A O 1
ATOM 3957 N N . ILE A 1 499 ? 21.011 2.285 -13.187 1.00 81.12 499 ILE A N 1
ATOM 3958 C CA . ILE A 1 499 ? 21.535 1.519 -12.051 1.00 81.12 499 ILE A CA 1
ATOM 3959 C C . ILE A 1 499 ? 22.825 2.167 -11.520 1.00 81.12 499 ILE A C 1
ATOM 3961 O O . ILE A 1 499 ? 22.937 2.408 -10.321 1.00 81.12 499 ILE A O 1
ATOM 3965 N N . ALA A 1 500 ? 23.757 2.533 -12.407 1.00 80.62 500 ALA A N 1
ATOM 3966 C CA . ALA A 1 500 ? 25.046 3.129 -12.054 1.00 80.62 500 ALA A CA 1
ATOM 3967 C C . ALA A 1 500 ? 24.913 4.458 -11.298 1.00 80.62 500 ALA A C 1
ATOM 3969 O O . ALA A 1 500 ? 25.680 4.711 -10.379 1.00 80.62 500 ALA A O 1
ATOM 3970 N N . ARG A 1 501 ? 23.906 5.289 -11.614 1.00 75.06 501 ARG A N 1
ATOM 3971 C CA . ARG A 1 501 ? 23.639 6.541 -10.873 1.00 75.06 501 ARG A CA 1
ATOM 3972 C C . ARG A 1 501 ? 23.376 6.331 -9.381 1.00 75.06 501 ARG A C 1
ATOM 3974 O O . ARG A 1 501 ? 23.539 7.271 -8.613 1.00 75.06 501 ARG A O 1
ATOM 3981 N N . ASN A 1 502 ? 22.948 5.134 -8.988 1.00 64.44 502 ASN A N 1
ATOM 3982 C CA . ASN A 1 502 ? 22.633 4.800 -7.602 1.00 64.44 502 ASN A CA 1
ATOM 3983 C C . ASN A 1 502 ? 23.789 4.092 -6.880 1.00 64.44 502 ASN A C 1
ATOM 3985 O O . ASN A 1 502 ? 23.606 3.644 -5.749 1.00 64.44 502 ASN A O 1
ATOM 3989 N N . LEU A 1 503 ? 24.946 3.946 -7.530 1.00 66.62 503 LEU A N 1
ATOM 3990 C CA . LEU A 1 503 ? 26.109 3.223 -7.023 1.00 66.62 503 LEU A CA 1
ATOM 3991 C C . LEU A 1 503 ? 27.342 4.138 -7.018 1.00 66.62 503 LEU A C 1
ATOM 3993 O O . LEU A 1 503 ? 27.428 5.108 -7.771 1.00 66.62 503 LEU A O 1
ATOM 3997 N N . GLU A 1 504 ? 28.311 3.838 -6.153 1.00 57.31 504 GLU A N 1
ATOM 3998 C CA . GLU A 1 504 ? 29.597 4.542 -6.142 1.00 57.31 504 GLU A CA 1
ATOM 3999 C C . GLU A 1 504 ? 30.444 4.069 -7.338 1.00 57.31 504 GLU A C 1
ATOM 4001 O O . GLU A 1 504 ? 31.081 3.018 -7.294 1.00 57.31 504 GLU A O 1
ATOM 4006 N N . GLY A 1 505 ? 30.427 4.841 -8.430 1.00 62.31 505 GLY A N 1
ATOM 4007 C CA . GLY A 1 505 ? 31.195 4.574 -9.653 1.00 62.31 505 GLY A CA 1
ATOM 4008 C C . GLY A 1 505 ? 30.372 3.971 -10.799 1.00 62.31 505 GLY A C 1
ATOM 4009 O O . GLY A 1 505 ? 29.147 3.911 -10.751 1.00 62.31 505 GLY A O 1
ATOM 4010 N N . SER A 1 506 ? 31.052 3.547 -11.871 1.00 65.94 506 SER A N 1
ATOM 4011 C CA . SER A 1 506 ? 30.430 2.833 -12.997 1.00 65.94 506 SER A CA 1
ATOM 4012 C C . SER A 1 506 ? 30.723 1.339 -12.861 1.00 65.94 506 SER A C 1
ATOM 4014 O O . SER A 1 506 ? 31.822 0.919 -13.213 1.00 65.94 506 SER A O 1
ATOM 4016 N N . PRO A 1 507 ? 29.783 0.515 -12.363 1.00 73.50 507 PRO A N 1
ATOM 4017 C CA . PRO A 1 507 ? 30.032 -0.913 -12.148 1.00 73.50 507 PRO A CA 1
ATOM 4018 C C . PRO A 1 507 ? 29.962 -1.736 -13.444 1.00 73.50 507 PRO A C 1
ATOM 4020 O O . PRO A 1 507 ? 30.103 -2.957 -13.403 1.00 73.50 507 PRO A O 1
ATOM 4023 N N . PHE A 1 508 ? 29.674 -1.102 -14.584 1.00 81.94 508 PHE A N 1
ATOM 4024 C CA . PHE A 1 508 ? 29.409 -1.784 -15.844 1.00 81.94 508 PHE A CA 1
ATOM 4025 C C . PHE A 1 508 ? 30.502 -1.511 -16.873 1.00 81.94 508 PHE A C 1
ATOM 4027 O O . PHE A 1 508 ? 30.647 -0.379 -17.332 1.00 81.94 508 PHE A O 1
ATOM 4034 N N . ASP A 1 509 ? 31.157 -2.587 -17.306 1.00 81.19 509 ASP A N 1
ATOM 4035 C CA . ASP A 1 509 ? 31.970 -2.641 -18.518 1.00 81.19 509 ASP A CA 1
ATOM 4036 C C . ASP A 1 509 ? 31.276 -3.538 -19.549 1.00 81.19 509 ASP A C 1
ATOM 4038 O O . ASP A 1 509 ? 30.930 -4.691 -19.276 1.00 81.19 509 ASP A O 1
ATOM 4042 N N . PHE A 1 510 ? 31.030 -2.997 -20.743 1.00 82.75 510 PHE A N 1
ATOM 4043 C CA . PHE A 1 510 ? 30.263 -3.676 -21.786 1.00 82.75 510 PHE A CA 1
ATOM 4044 C C . PHE A 1 510 ? 31.161 -4.403 -22.787 1.00 82.75 510 PHE A C 1
ATOM 4046 O O . PHE A 1 510 ? 31.948 -3.775 -23.492 1.00 82.75 510 PHE A O 1
ATOM 4053 N N . PHE A 1 511 ? 30.939 -5.709 -22.939 1.00 82.00 511 PHE A N 1
ATOM 4054 C CA . PHE A 1 511 ? 31.480 -6.514 -24.036 1.00 82.00 511 PHE A CA 1
ATOM 4055 C C . PHE A 1 511 ? 30.345 -6.859 -25.012 1.00 82.00 511 PHE A C 1
ATOM 4057 O O . PHE A 1 511 ? 29.540 -7.753 -24.753 1.00 82.00 511 PHE A O 1
ATOM 4064 N N . GLU A 1 512 ? 30.232 -6.102 -26.108 1.00 82.75 512 GLU A N 1
ATOM 4065 C CA . GLU A 1 512 ? 29.167 -6.277 -27.106 1.00 82.75 512 GLU A CA 1
ATOM 4066 C C . GLU A 1 512 ? 29.598 -7.274 -28.188 1.00 82.75 512 GLU A C 1
ATOM 4068 O O . GLU A 1 512 ? 30.570 -7.056 -28.909 1.00 82.75 512 GLU A O 1
ATOM 4073 N N . PHE A 1 513 ? 28.849 -8.369 -28.308 1.00 81.19 513 PHE A N 1
ATOM 4074 C CA . PHE A 1 513 ? 29.084 -9.428 -29.284 1.00 81.19 513 PHE A CA 1
ATOM 4075 C C . PHE A 1 513 ? 27.890 -9.515 -30.232 1.00 81.19 513 PHE A C 1
ATOM 4077 O O . PHE A 1 513 ? 26.780 -9.846 -29.814 1.00 81.19 513 PHE A O 1
ATOM 4084 N N . ASN A 1 514 ? 28.096 -9.227 -31.518 1.00 76.94 514 ASN A N 1
ATOM 4085 C CA . ASN A 1 514 ? 27.029 -9.373 -32.499 1.00 76.94 514 ASN A CA 1
ATOM 4086 C C . ASN A 1 514 ? 26.979 -10.818 -33.007 1.00 76.94 514 ASN A C 1
ATOM 4088 O O . ASN A 1 514 ? 27.840 -11.236 -33.773 1.00 76.94 514 ASN A O 1
ATOM 4092 N N . LEU A 1 515 ? 25.939 -11.562 -32.621 1.00 70.88 515 LEU A N 1
ATOM 4093 C CA . LEU A 1 515 ? 25.755 -12.965 -33.007 1.00 70.88 515 LEU A CA 1
ATOM 4094 C C . LEU A 1 515 ? 25.740 -13.188 -34.529 1.00 70.88 515 LEU A C 1
ATOM 4096 O O . LEU A 1 515 ? 26.158 -14.251 -34.977 1.00 70.88 515 LEU A O 1
ATOM 4100 N N . THR A 1 516 ? 25.346 -12.197 -35.343 1.00 68.69 516 THR A N 1
ATOM 4101 C CA . THR A 1 516 ? 25.406 -12.328 -36.812 1.00 68.69 516 THR A CA 1
ATOM 4102 C C . THR A 1 516 ? 26.836 -12.335 -37.357 1.00 68.69 516 THR A C 1
ATOM 4104 O O . THR A 1 516 ? 27.037 -12.695 -38.510 1.00 68.69 516 THR A O 1
ATOM 4107 N N . GLN A 1 517 ? 27.825 -11.930 -36.556 1.00 65.75 517 GLN A N 1
ATOM 4108 C CA . GLN A 1 517 ? 29.250 -11.940 -36.908 1.00 65.75 517 GLN A CA 1
ATOM 4109 C C . GLN A 1 517 ? 29.953 -13.244 -36.501 1.00 65.75 517 GLN A C 1
ATOM 4111 O O . GLN A 1 517 ? 31.079 -13.468 -36.922 1.00 65.75 517 GLN A O 1
ATOM 4116 N N . PHE A 1 518 ? 29.300 -14.110 -35.716 1.00 68.75 518 PHE A N 1
ATOM 4117 C CA . PHE A 1 518 ? 29.842 -15.410 -35.289 1.00 68.75 518 PHE A CA 1
ATOM 4118 C C . PHE A 1 518 ? 29.428 -16.574 -36.202 1.00 68.75 518 PHE A C 1
ATOM 4120 O O . PHE A 1 518 ? 29.817 -17.710 -35.956 1.00 68.75 518 PHE A O 1
ATOM 4127 N N . ALA A 1 519 ? 28.632 -16.304 -37.241 1.00 55.75 519 ALA A N 1
ATOM 4128 C CA . ALA A 1 519 ? 28.173 -17.298 -38.212 1.00 55.75 519 ALA A CA 1
ATOM 4129 C C . ALA A 1 519 ? 29.108 -17.447 -39.433 1.00 55.75 519 ALA A C 1
ATOM 4131 O O . ALA A 1 519 ? 28.669 -17.944 -40.470 1.00 55.75 519 ALA A O 1
ATOM 4132 N N . SER A 1 520 ? 30.363 -16.992 -39.329 1.00 45.09 520 SER A N 1
ATOM 4133 C CA . SER A 1 520 ? 31.398 -17.136 -40.364 1.00 45.09 520 SER A CA 1
ATOM 4134 C C . SER A 1 520 ? 32.367 -18.264 -40.052 1.00 45.09 520 SER A C 1
ATOM 4136 O O . SER A 1 520 ? 32.966 -18.190 -38.952 1.00 45.09 520 SER A O 1
#

Solvent-accessible surface area (backbone atoms only — not comparable to full-atom values): 30120 Å² total; per-residue (Å²): 127,85,80,76,66,49,22,38,33,39,38,24,48,28,29,41,33,38,40,39,37,37,39,80,51,81,53,57,55,90,87,58,81,60,92,72,88,58,59,72,73,53,90,44,72,41,78,66,54,58,71,24,77,46,53,34,69,56,47,52,25,50,54,42,40,48,60,58,35,75,78,47,96,64,76,60,47,79,38,77,46,69,34,48,65,80,40,58,33,39,36,35,25,35,67,60,86,81,61,93,52,95,48,93,67,53,27,32,18,37,59,47,73,48,72,53,90,71,70,84,70,86,85,63,60,75,60,74,90,42,90,92,46,41,79,66,58,34,73,33,70,35,36,38,40,38,40,26,75,52,57,58,68,85,41,60,67,65,44,44,70,43,16,68,88,39,32,36,41,35,39,41,65,38,65,49,64,44,33,68,54,25,74,74,46,22,86,38,22,35,41,40,34,47,56,72,30,50,44,74,66,84,41,88,73,70,95,58,61,44,45,69,31,51,53,33,37,51,56,54,48,50,56,32,79,73,24,48,40,44,39,78,89,76,64,35,39,41,26,33,36,40,38,43,27,67,54,22,27,41,38,40,40,30,66,90,50,36,40,38,35,40,39,83,51,42,65,35,52,97,64,71,60,73,82,71,28,47,68,77,67,65,64,35,45,52,53,30,51,52,51,52,48,24,66,76,68,77,44,86,67,89,42,74,55,48,51,54,34,52,50,52,49,51,41,53,50,36,40,51,40,70,70,38,35,30,32,68,78,82,30,87,42,80,73,90,73,78,85,54,82,42,31,64,97,78,42,51,43,59,82,68,55,88,62,86,56,52,44,56,44,73,51,79,77,83,45,75,69,49,51,58,38,38,55,38,33,45,42,89,66,90,47,73,64,24,57,53,25,56,70,52,66,78,51,68,80,70,77,74,71,68,72,58,94,63,90,68,78,84,81,52,73,63,56,55,51,51,51,50,50,47,42,59,56,56,32,42,72,69,75,50,51,58,69,70,49,66,44,46,51,48,77,88,47,70,46,70,51,68,84,61,46,30,63,51,53,37,49,40,54,53,53,52,59,54,74,66,46,95,75,74,97,67,83,91,85,80,90,86,86,77,66,89,87,72,49,63,73,54,53,55,50,29,44,51,52,53,55,27,74,78,45,98,58,78,90,76,84,90,85,87,77,65,70,85,73,69,80,115